Protein AF-0000000075262618 (afdb_homodimer)

Nearest PDB structures (foldseek):
  1zh8-assembly1_B  TM=9.097E-01  e=1.287E-29  Thermotoga maritima MSB8
  6a3g-assembly1_B  TM=8.470E-01  e=3.990E-27  Pseudarthrobacter phenanthrenivorans Sphe3
  5yab-assembly1_A  TM=8.345E-01  e=5.893E-26  Paracoccus laeviglucosivorans
  4gqa-assembly2_D  TM=8.259E-01  e=5.893E-26  Klebsiella pneumoniae 342
  6ktk-assembly1_A  TM=8.303E-01  e=6.888E-25  Paracoccus laeviglucosivorans

Solvent-accessible surface area (backbone atoms only — not comparable to full-atom values): 34041 Å² total; per-residue (Å²): 116,86,83,64,42,47,24,30,25,37,31,33,56,53,79,64,40,57,56,48,50,54,28,46,59,69,71,25,64,65,55,35,39,70,50,31,36,15,16,82,50,53,69,49,24,51,54,48,26,63,74,72,67,29,54,74,91,35,55,30,53,45,59,67,60,53,58,67,33,87,76,40,48,28,37,42,38,54,65,67,39,78,50,39,51,64,53,50,54,53,28,50,75,61,66,23,26,36,35,33,49,62,44,66,34,32,45,68,70,52,22,46,51,45,33,55,48,44,73,67,41,93,40,54,66,40,67,49,53,34,56,35,19,33,32,53,50,45,9,48,14,52,36,40,72,71,44,68,22,43,57,59,52,36,36,44,34,39,37,38,27,39,55,58,91,78,39,74,67,57,71,35,66,61,54,65,55,52,77,36,64,50,32,56,46,34,64,50,45,35,48,53,36,45,53,44,36,67,47,71,44,59,68,39,34,25,26,29,47,67,41,65,87,49,75,81,49,72,35,46,43,31,40,14,22,14,36,36,31,65,87,65,22,36,18,27,41,38,39,34,46,58,27,19,38,35,71,48,38,40,39,39,40,31,9,65,38,6,34,40,38,36,38,47,77,82,42,76,48,35,24,35,50,72,37,42,81,50,83,51,57,82,34,62,69,37,28,77,70,27,51,12,74,88,32,44,32,61,36,3,44,52,45,16,48,50,41,26,70,69,69,64,45,67,63,63,58,52,55,62,55,42,38,45,31,52,27,46,49,52,23,28,54,50,4,42,75,68,41,24,51,24,64,42,67,78,129,118,86,81,62,43,47,24,29,24,36,32,30,57,52,79,64,40,56,56,50,52,54,29,45,59,70,71,23,64,66,54,36,39,71,50,30,37,16,17,81,50,53,69,49,24,50,55,47,25,63,74,72,66,30,53,74,91,37,54,30,52,44,60,66,60,54,59,65,32,87,76,40,50,29,38,41,38,54,65,66,38,78,50,38,52,64,53,49,53,52,29,50,74,62,65,25,27,36,36,32,47,62,45,64,34,33,44,68,69,52,22,46,51,45,34,56,50,44,74,69,41,92,41,54,65,39,68,49,51,36,56,34,19,32,32,54,49,46,9,49,15,52,34,39,73,72,43,68,22,44,58,60,51,36,37,44,34,40,38,38,28,39,55,56,92,79,40,74,67,57,70,35,66,62,56,65,56,51,76,35,64,49,34,55,46,35,63,51,46,34,48,53,35,45,52,44,36,66,46,71,44,58,68,40,32,24,26,31,47,66,42,65,85,50,77,79,48,73,33,46,42,30,42,14,22,13,36,34,30,65,86,66,22,38,18,28,41,37,42,34,47,58,28,18,39,37,70,49,38,40,38,38,40,32,9,65,39,5,34,40,39,35,37,46,79,81,42,75,48,34,24,35,50,73,38,42,81,50,83,50,57,81,36,63,68,39,28,78,70,27,52,13,75,88,33,43,33,62,37,3,43,53,46,15,49,52,40,28,71,69,69,64,44,68,63,65,58,52,55,64,55,40,40,46,31,52,28,47,46,52,22,29,53,48,4,43,73,67,42,26,52,25,64,42,69,76,129

Sequence (694 aa):
MSSQPIRIGIIGTGIFAHRHNRAYQAVGNEKFQLVACANRSKDKAVAFAKEVGIDDSAVYTNPMDLINDPNVDAVDVLLPVQFNREIIEAAVAANKHIMFEKPIAANLKDAREIVLLSQKAKTVVAVNENWSYHPLVCAVAEFVNQGGIGEIINFTYDSARPYSPNSPYHATKWRQNPEHPGGYLSDGCVHDMAHLVPILGKFASVAAFATKRHAIHVCEDTLATTIKLENGGVGVANFTFSTAGVKKMSLVVHGTKGTIELTDDTDVKLFNELGESVDIAPITSLKANAPGNGLADVEGELAAFYDAVRSGKKLGVSSEEAFHHLAFIVAALKSVETEQAVKLEQVMSSQPIRIGIIGTGIFAHRHNRAYQAVGNEKFQLVACANRSKDKAVAFAKEVGIDDSAVYTNPMDLINDPNVDAVDVLLPVQFNREIIEAAVAANKHIMFEKPIAANLKDAREIVLLSQKAKTVVAVNENWSYHPLVCAVAEFVNQGGIGEIINFTYDSARPYSPNSPYHATKWRQNPEHPGGYLSDGCVHDMAHLVPILGKFASVAAFATKRHAIHVCEDTLATTIKLENGGVGVANFTFSTAGVKKMSLVVHGTKGTIELTDDTDVKLFNELGESVDIAPITSLKANAPGNGLADVEGELAAFYDAVRSGKKLGVSSEEAFHHLAFIVAALKSVETEQAVKLEQV

Foldseek 3Di:
DPQAAAEEEEEDQPPVVVVLLVLDVVLHNSHHDHAAYEDLDQVSQVVSCVVNVHDPVRYYPDLLVNLLPPRHQEYEYDDPQQCQLVSLVSNLVNLHAYEYEDLNHQDLVSLVVSQVSCVPGPHHHHYQQQLLQLLLLVLLLVCVVVQVQHQWAEKEKEFDAAADLPDPVLPDPCLQVPSHPQRCCRVPQLSVLSSCCSRNNFWWKKAWAFDCDDVSRVGTFKIKMWTAHPSGHIYIYIGGNHDHPDGKMWMWIHHCFWIWIDIDSPDIWIAGNVRDTDDCCSRNVRSCVRLQNPDGGSSRQVSNSSCCRPPVDDGSARSQSSSSSSQVSVQHVVNNVVVDMGTGDHD/DPQAAAEEEEEDQPPVVVVLLVLDVVLHNSHHDHAAYEDLDQVSQVVSCVVNVHDPVRYYPDLLVNLLPPRHQEYEYDDPQQCQLVSLVSNLVSLHAYEYEDLNHQDLVSLVVSQVSCVPGPHHYHYQQQLLQLLLLLLLLVCVVVQVQHAWAEKEKEFDAAADLPDPVLPDPCLQVPSHPQRCCRVPQLSVLSSCCSRNNFWWKKAWAFDCDDVSRVGTFKIKMWTAHPSGHIYIYIGGNHDDVDGKMWMWIHHCFWIWIDIDSPDIWIAGNVRDTDDCCSRNVSSCVRLQNPDGGSSRQSSNSSCCRPPVDDGSARSQSSSSSSQVSVQHVVNNVVVDMGTGDHD

Structure (mmCIF, N/CA/C/O backbone):
data_AF-0000000075262618-model_v1
#
loop_
_entity.id
_entity.type
_entity.pdbx_description
1 polymer 'Gfo/Idh/MocA-like oxidoreductase N-terminal domain-containing protein'
#
loop_
_atom_site.group_PDB
_atom_site.id
_atom_site.type_symbol
_atom_site.label_atom_id
_atom_site.label_alt_id
_atom_site.label_comp_id
_atom_site.label_asym_id
_atom_site.label_entity_id
_atom_site.label_seq_id
_atom_site.pdbx_PDB_ins_code
_atom_site.Cartn_x
_atom_site.Cartn_y
_atom_site.Cartn_z
_atom_site.occupancy
_atom_site.B_iso_or_equiv
_atom_site.auth_seq_id
_atom_site.auth_comp_id
_atom_site.auth_asym_id
_atom_site.auth_atom_id
_atom_site.pdbx_PDB_model_num
ATOM 1 N N . MET A 1 1 ? -11.133 -46.344 -9.43 1 43.5 1 MET A N 1
ATOM 2 C CA . MET A 1 1 ? -10.203 -45.406 -10.047 1 43.5 1 MET A CA 1
ATOM 3 C C . MET A 1 1 ? -8.82 -46.031 -10.188 1 43.5 1 MET A C 1
ATOM 5 O O . MET A 1 1 ? -8.367 -46.781 -9.297 1 43.5 1 MET A O 1
ATOM 9 N N . SER A 1 2 ? -8.258 -46.312 -11.289 1 52.44 2 SER A N 1
ATOM 10 C CA . SER A 1 2 ? -7.121 -47.188 -11.5 1 52.44 2 SER A CA 1
ATOM 11 C C . SER A 1 2 ? -5.961 -46.844 -10.578 1 52.44 2 SER A C 1
ATOM 13 O O . SER A 1 2 ? -5.586 -45.656 -10.477 1 52.44 2 SER A O 1
ATOM 15 N N . SER A 1 3 ? -5.621 -47.656 -9.516 1 68 3 SER A N 1
ATOM 16 C CA . SER A 1 3 ? -4.691 -47.75 -8.391 1 68 3 SER A CA 1
ATOM 17 C C . SER A 1 3 ? -3.246 -47.656 -8.859 1 68 3 SER A C 1
ATOM 19 O O . SER A 1 3 ? -2.32 -47.656 -8.047 1 68 3 SER A O 1
ATOM 21 N N . GLN A 1 4 ? -3.064 -47.438 -10.266 1 88.38 4 GLN A N 1
ATOM 22 C CA . GLN A 1 4 ? -1.671 -47.469 -10.703 1 88.38 4 GLN A CA 1
ATOM 23 C C . GLN A 1 4 ? -1.07 -46.062 -10.672 1 88.38 4 GLN A C 1
ATOM 25 O O . GLN A 1 4 ? -1.76 -45.094 -10.953 1 88.38 4 GLN A O 1
ATOM 30 N N . PRO A 1 5 ? 0.114 -46 -10.352 1 96.31 5 PRO A N 1
ATOM 31 C CA . PRO A 1 5 ? 0.782 -44.688 -10.336 1 96.31 5 PRO A CA 1
ATOM 32 C C . PRO A 1 5 ? 0.811 -44.031 -11.719 1 96.31 5 PRO A C 1
ATOM 34 O O . PRO A 1 5 ? 0.799 -44.719 -12.734 1 96.31 5 PRO A O 1
ATOM 37 N N . ILE A 1 6 ? 0.683 -42.781 -11.789 1 98.19 6 ILE A N 1
ATOM 38 C CA . ILE A 1 6 ? 0.905 -42.031 -13.016 1 98.19 6 ILE A CA 1
ATOM 39 C C . ILE A 1 6 ? 2.387 -42.062 -13.383 1 98.19 6 ILE A C 1
ATOM 41 O O . ILE A 1 6 ? 3.244 -41.688 -12.578 1 98.19 6 ILE A O 1
ATOM 45 N N . ARG A 1 7 ? 2.74 -42.562 -14.508 1 98.38 7 ARG A N 1
ATOM 46 C CA . ARG A 1 7 ? 4.121 -42.625 -14.977 1 98.38 7 ARG A CA 1
ATOM 47 C C . ARG A 1 7 ? 4.551 -41.281 -15.562 1 98.38 7 ARG A C 1
ATOM 49 O O . ARG A 1 7 ? 4.027 -40.844 -16.594 1 98.38 7 ARG A O 1
ATOM 56 N N . ILE A 1 8 ? 5.527 -40.688 -14.914 1 98.62 8 ILE A N 1
ATOM 57 C CA . ILE A 1 8 ? 5.914 -39.312 -15.211 1 98.62 8 ILE A CA 1
ATOM 58 C C . ILE A 1 8 ? 7.199 -39.312 -16.031 1 98.62 8 ILE A C 1
ATOM 60 O O . ILE A 1 8 ? 8.156 -40 -15.711 1 98.62 8 ILE A O 1
ATOM 64 N N . GLY A 1 9 ? 7.238 -38.562 -17.094 1 98.75 9 GLY A N 1
ATOM 65 C CA . GLY A 1 9 ? 8.461 -38.156 -17.766 1 98.75 9 GLY A CA 1
ATOM 66 C C . GLY A 1 9 ? 8.844 -36.719 -17.5 1 98.75 9 GLY A C 1
ATOM 67 O O . GLY A 1 9 ? 8.055 -35.781 -17.734 1 98.75 9 GLY A O 1
ATOM 68 N N . ILE A 1 10 ? 10.039 -36.438 -17.047 1 98.56 10 ILE A N 1
ATOM 69 C CA . ILE A 1 10 ? 10.5 -35.094 -16.719 1 98.56 10 ILE A CA 1
ATOM 70 C C . ILE A 1 10 ? 11.289 -34.531 -17.891 1 98.56 10 ILE A C 1
ATOM 72 O O . ILE A 1 10 ? 12.203 -35.188 -18.422 1 98.56 10 ILE A O 1
ATOM 76 N N . ILE A 1 11 ? 10.867 -33.344 -18.344 1 98.31 11 ILE A N 1
ATOM 77 C CA . ILE A 1 11 ? 11.609 -32.625 -19.359 1 98.31 11 ILE A CA 1
ATOM 78 C C . ILE A 1 11 ? 12.328 -31.422 -18.719 1 98.31 11 ILE A C 1
ATOM 80 O O . ILE A 1 11 ? 11.695 -30.484 -18.266 1 98.31 11 ILE A O 1
ATOM 84 N N . GLY A 1 12 ? 13.68 -31.375 -18.781 1 96.88 12 GLY A N 1
ATOM 85 C CA . GLY A 1 12 ? 14.508 -30.438 -18.031 1 96.88 12 GLY A CA 1
ATOM 86 C C . GLY A 1 12 ? 14.961 -30.969 -16.688 1 96.88 12 GLY A C 1
ATOM 87 O O . GLY A 1 12 ? 14.164 -31.094 -15.758 1 96.88 12 GLY A O 1
ATOM 88 N N . THR A 1 13 ? 16.281 -31.266 -16.562 1 95.81 13 THR A N 1
ATOM 89 C CA . THR A 1 13 ? 16.781 -31.891 -15.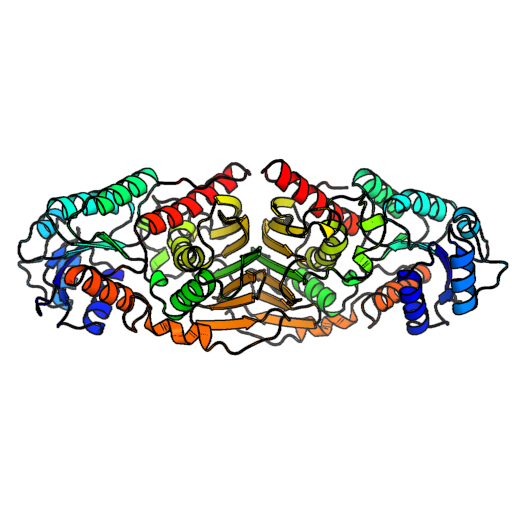336 1 95.81 13 THR A CA 1
ATOM 90 C C . THR A 1 13 ? 17.719 -30.953 -14.586 1 95.81 13 THR A C 1
ATOM 92 O O . THR A 1 13 ? 18.766 -31.375 -14.094 1 95.81 13 THR A O 1
ATOM 95 N N . GLY A 1 14 ? 17.359 -29.656 -14.641 1 88.06 14 GLY A N 1
ATOM 96 C CA . GLY A 1 14 ? 18.094 -28.672 -13.859 1 88.06 14 GLY A CA 1
ATOM 97 C C . GLY A 1 14 ? 17.734 -28.688 -12.383 1 88.06 14 GLY A C 1
ATOM 98 O O . GLY A 1 14 ? 17.25 -29.703 -11.875 1 88.06 14 GLY A O 1
ATOM 99 N N . ILE A 1 15 ? 18.062 -27.641 -11.656 1 84.44 15 ILE A N 1
ATOM 100 C CA . ILE A 1 15 ? 17.969 -27.531 -10.203 1 84.44 15 ILE A CA 1
ATOM 101 C C . ILE A 1 15 ? 16.531 -27.844 -9.75 1 84.44 15 ILE A C 1
ATOM 103 O O . ILE A 1 15 ? 16.344 -28.531 -8.75 1 84.44 15 ILE A O 1
ATOM 107 N N . PHE A 1 16 ? 15.555 -27.453 -10.5 1 90.5 16 PHE A N 1
ATOM 108 C CA . PHE A 1 16 ? 14.18 -27.594 -10.031 1 90.5 16 PHE A CA 1
ATOM 109 C C . PHE A 1 16 ? 13.672 -29.016 -10.234 1 90.5 16 PHE A C 1
ATOM 111 O O . PHE A 1 16 ? 12.688 -29.438 -9.625 1 90.5 16 PHE A O 1
ATOM 118 N N . ALA A 1 17 ? 14.297 -29.781 -11.117 1 95 17 ALA A N 1
ATOM 119 C CA . ALA A 1 17 ? 13.953 -31.188 -11.289 1 95 17 ALA A CA 1
ATOM 120 C C . ALA A 1 17 ? 14.18 -31.969 -10 1 95 17 ALA A C 1
ATOM 122 O O . ALA A 1 17 ? 13.398 -32.844 -9.656 1 95 17 ALA A O 1
ATOM 123 N N . HIS A 1 18 ? 15.203 -31.578 -9.312 1 94.56 18 HIS A N 1
ATOM 124 C CA . HIS A 1 18 ? 15.508 -32.25 -8.047 1 94.56 18 HIS A CA 1
ATOM 125 C C . HIS A 1 18 ? 14.477 -31.891 -6.984 1 94.56 18 HIS A C 1
ATOM 127 O O . HIS A 1 18 ? 14.109 -32.75 -6.164 1 94.56 18 HIS A O 1
ATOM 133 N N . ARG A 1 19 ? 14.023 -30.656 -6.996 1 94.88 19 ARG A N 1
ATOM 134 C CA . ARG A 1 19 ? 12.953 -30.25 -6.094 1 94.88 19 ARG A CA 1
ATOM 135 C C . ARG A 1 19 ? 11.672 -31.016 -6.375 1 94.88 19 ARG A C 1
ATOM 137 O O . ARG A 1 19 ? 10.984 -31.453 -5.449 1 94.88 19 ARG A O 1
ATOM 144 N N . HIS A 1 20 ? 11.359 -31.25 -7.633 1 97.62 20 HIS A N 1
ATOM 145 C CA . HIS A 1 20 ? 10.164 -32 -8 1 97.62 20 HIS A CA 1
ATOM 146 C C . HIS A 1 20 ? 10.305 -33.469 -7.633 1 97.62 20 HIS A C 1
ATOM 148 O O . HIS A 1 20 ? 9.352 -34.094 -7.164 1 97.62 20 HIS A O 1
ATOM 154 N N . ASN A 1 21 ? 11.523 -34 -7.797 1 96.88 21 ASN A N 1
ATOM 155 C CA . ASN A 1 21 ? 11.75 -35.375 -7.406 1 96.88 21 ASN A CA 1
ATOM 156 C C . ASN A 1 21 ? 11.453 -35.625 -5.926 1 96.88 21 ASN A C 1
ATOM 158 O O . ASN A 1 21 ? 10.789 -36.562 -5.559 1 96.88 21 ASN A O 1
ATOM 162 N N . ARG A 1 22 ? 11.938 -34.688 -5.105 1 96.94 22 ARG A N 1
ATOM 163 C CA . ARG A 1 22 ? 11.664 -34.781 -3.676 1 96.94 22 ARG A CA 1
ATOM 164 C C . ARG A 1 22 ? 10.172 -34.719 -3.395 1 96.94 22 ARG A C 1
ATOM 166 O O . ARG A 1 22 ? 9.664 -35.406 -2.506 1 96.94 22 ARG A O 1
ATOM 173 N N . ALA A 1 23 ? 9.477 -33.906 -4.117 1 97.75 23 ALA A N 1
ATOM 174 C CA . ALA A 1 23 ? 8.031 -33.75 -3.938 1 97.75 23 ALA A CA 1
ATOM 175 C C . ALA A 1 23 ? 7.301 -35.031 -4.355 1 97.75 23 ALA A C 1
ATOM 177 O O . ALA A 1 23 ? 6.355 -35.469 -3.689 1 97.75 23 ALA A O 1
ATOM 178 N N . TYR A 1 24 ? 7.719 -35.688 -5.461 1 97.5 24 TYR A N 1
ATOM 179 C CA . TYR A 1 24 ? 7.129 -36.938 -5.895 1 97.5 24 TYR A CA 1
ATOM 180 C C . TYR A 1 24 ? 7.285 -38.031 -4.82 1 97.5 24 TYR A C 1
ATOM 182 O O . TYR A 1 24 ? 6.344 -38.75 -4.531 1 97.5 24 TYR A O 1
ATOM 190 N N . GLN A 1 25 ? 8.461 -38 -4.227 1 96.25 25 GLN A N 1
ATOM 191 C CA . GLN A 1 25 ? 8.719 -38.969 -3.164 1 96.25 25 GLN A CA 1
ATOM 192 C C . GLN A 1 25 ? 7.824 -38.719 -1.958 1 96.25 25 GLN A C 1
ATOM 194 O O . GLN A 1 25 ? 7.297 -39.656 -1.355 1 96.25 25 GLN A O 1
ATOM 199 N N . ALA A 1 26 ? 7.625 -37.5 -1.656 1 96.38 26 ALA A N 1
ATOM 200 C CA . ALA A 1 26 ? 6.828 -37.094 -0.495 1 96.38 26 ALA A CA 1
ATOM 201 C C . ALA A 1 26 ? 5.355 -37.438 -0.699 1 96.38 26 ALA A C 1
ATOM 203 O O . ALA A 1 26 ? 4.668 -37.844 0.243 1 96.38 26 ALA A O 1
ATOM 204 N N . VAL A 1 27 ? 4.855 -37.219 -1.894 1 96.31 27 VAL A N 1
ATOM 205 C CA . VAL A 1 27 ? 3.451 -37.469 -2.189 1 96.31 27 VAL A CA 1
ATOM 206 C C . VAL A 1 27 ? 3.215 -39 -2.238 1 96.31 27 VAL A C 1
ATOM 208 O O . VAL A 1 27 ? 2.166 -39.469 -1.807 1 96.31 27 VAL A O 1
ATOM 211 N N . GLY A 1 28 ? 4.215 -39.719 -2.84 1 93.88 28 GLY A N 1
ATOM 212 C CA . GLY A 1 28 ? 4.191 -41.156 -2.691 1 93.88 28 GLY A CA 1
ATOM 213 C C . GLY A 1 28 ? 4.32 -41.906 -4.012 1 93.88 28 GLY A C 1
ATOM 214 O O . GLY A 1 28 ? 3.682 -41.531 -5 1 93.88 28 GLY A O 1
ATOM 215 N N . ASN A 1 29 ? 4.957 -43 -3.959 1 91.69 29 ASN A N 1
ATOM 216 C CA . ASN A 1 29 ? 5.234 -43.812 -5.145 1 91.69 29 ASN A CA 1
ATOM 217 C C . ASN A 1 29 ? 3.988 -44.531 -5.625 1 91.69 29 ASN A C 1
ATOM 219 O O . ASN A 1 29 ? 3.953 -45.031 -6.75 1 91.69 29 ASN A O 1
ATOM 223 N N . GLU A 1 30 ? 3.07 -44.625 -4.75 1 94.81 30 GLU A N 1
ATOM 224 C CA . GLU A 1 30 ? 1.809 -45.25 -5.156 1 94.81 30 GLU A CA 1
ATOM 225 C C . GLU A 1 30 ? 1.028 -44.344 -6.098 1 94.81 30 GLU A C 1
ATOM 227 O O . GLU A 1 30 ? 0.147 -44.781 -6.828 1 94.81 30 GLU A O 1
ATOM 232 N N . LYS A 1 31 ? 1.431 -43.062 -6.102 1 96.62 31 LYS A N 1
ATOM 233 C CA . LYS A 1 31 ? 0.701 -42.125 -6.918 1 96.62 31 LYS A CA 1
ATOM 234 C C . LYS A 1 31 ? 1.482 -41.75 -8.18 1 96.62 31 LYS A C 1
ATOM 236 O O . LYS A 1 31 ? 0.894 -41.562 -9.25 1 96.62 31 LYS A O 1
ATOM 241 N N . PHE A 1 32 ? 2.783 -41.688 -7.965 1 97.75 32 PHE A N 1
ATOM 242 C CA . PHE A 1 32 ? 3.605 -41.281 -9.102 1 97.75 32 PHE A CA 1
ATOM 243 C C . PHE A 1 32 ? 4.82 -42.188 -9.242 1 97.75 32 PHE A C 1
ATOM 245 O O . PHE A 1 32 ? 5.359 -42.656 -8.242 1 97.75 32 PHE A O 1
ATOM 252 N N . GLN A 1 33 ? 5.277 -42.375 -10.422 1 97.06 33 GLN A N 1
ATOM 253 C CA . GLN A 1 33 ? 6.535 -43.031 -10.727 1 97.06 33 GLN A CA 1
ATOM 254 C C . GLN A 1 33 ? 7.289 -42.312 -11.836 1 97.06 33 GLN A C 1
ATOM 256 O O . GLN A 1 33 ? 6.75 -42.094 -12.922 1 97.06 33 GLN A O 1
ATOM 261 N N . LEU A 1 34 ? 8.492 -41.875 -11.578 1 97.88 34 LEU A N 1
ATOM 262 C CA . LEU A 1 34 ? 9.344 -41.312 -12.617 1 97.88 34 LEU A CA 1
ATOM 263 C C . LEU A 1 34 ? 9.883 -42.406 -13.531 1 97.88 34 LEU A C 1
ATOM 265 O O . LEU A 1 34 ? 10.547 -43.312 -13.078 1 97.88 34 LEU A O 1
ATOM 269 N N . VAL A 1 35 ? 9.641 -42.25 -14.852 1 98 35 VAL A N 1
ATOM 270 C CA . VAL A 1 35 ? 9.961 -43.375 -15.695 1 98 35 VAL A CA 1
ATOM 271 C C . VAL A 1 35 ? 10.852 -42.938 -16.859 1 98 35 VAL A C 1
ATOM 273 O O . VAL A 1 35 ? 11.438 -43.781 -17.547 1 98 35 VAL A O 1
ATOM 276 N N . ALA A 1 36 ? 10.969 -41.625 -17.047 1 98.62 36 ALA A N 1
ATOM 277 C CA . ALA A 1 36 ? 11.781 -41.094 -18.141 1 98.62 36 ALA A CA 1
ATOM 278 C C . ALA A 1 36 ? 12.242 -39.688 -17.844 1 98.62 36 ALA A C 1
ATOM 280 O O . ALA A 1 36 ? 11.641 -39 -17.016 1 98.62 36 ALA A O 1
ATOM 281 N N . CYS A 1 37 ? 13.336 -39.25 -18.484 1 98.69 37 CYS A N 1
ATOM 282 C CA . CYS A 1 37 ? 13.781 -37.875 -18.391 1 98.69 37 CYS A CA 1
ATOM 283 C C . CYS A 1 37 ? 14.453 -37.406 -19.688 1 98.69 37 CYS A C 1
ATOM 285 O O . CYS A 1 37 ? 14.898 -38.25 -20.484 1 98.69 37 CYS A O 1
ATOM 287 N N . ALA A 1 38 ? 14.391 -36.125 -19.891 1 98.19 38 ALA A N 1
ATOM 288 C CA . ALA A 1 38 ? 15.023 -35.562 -21.078 1 98.19 38 ALA A CA 1
ATOM 289 C C . ALA A 1 38 ? 15.758 -34.281 -20.734 1 98.19 38 ALA A C 1
ATOM 291 O O . ALA A 1 38 ? 15.289 -33.469 -19.906 1 98.19 38 ALA A O 1
ATOM 292 N N . ASN A 1 39 ? 16.859 -34.062 -21.266 1 97.12 39 ASN A N 1
ATOM 293 C CA . ASN A 1 39 ? 17.641 -32.844 -21.25 1 97.12 39 ASN A CA 1
ATOM 294 C C . ASN A 1 39 ? 18.5 -32.688 -22.5 1 97.12 39 ASN A C 1
ATOM 296 O O . ASN A 1 39 ? 19.016 -33.688 -23.016 1 97.12 39 ASN A O 1
ATOM 300 N N . ARG A 1 40 ? 18.609 -31.438 -22.938 1 94.38 40 ARG A N 1
ATOM 301 C CA . ARG A 1 40 ? 19.453 -31.234 -24.109 1 94.38 40 ARG A CA 1
ATOM 302 C C . ARG A 1 40 ? 20.891 -31.688 -23.844 1 94.38 40 ARG A C 1
ATOM 304 O O . ARG A 1 40 ? 21.578 -32.125 -24.75 1 94.38 40 ARG A O 1
ATOM 311 N N . SER A 1 41 ? 21.328 -31.547 -22.594 1 94.75 41 SER A N 1
ATOM 312 C CA . SER A 1 41 ? 22.609 -32.062 -22.156 1 94.75 41 SER A CA 1
ATOM 313 C C . SER A 1 41 ? 22.484 -33.531 -21.703 1 94.75 41 SER A C 1
ATOM 315 O O . SER A 1 41 ? 22.031 -33.781 -20.578 1 94.75 41 SER A O 1
ATOM 317 N N . LYS A 1 42 ? 22.984 -34.406 -22.469 1 94.5 42 LYS A N 1
ATOM 318 C CA . LYS A 1 42 ? 22.844 -35.812 -22.172 1 94.5 42 LYS A CA 1
ATOM 319 C C . LYS A 1 42 ? 23.453 -36.156 -20.797 1 94.5 42 LYS A C 1
ATOM 321 O O . LYS A 1 42 ? 22.859 -36.906 -20.031 1 94.5 42 LYS A O 1
ATOM 326 N N . ASP A 1 43 ? 24.562 -35.531 -20.562 1 95.25 43 ASP A N 1
ATOM 327 C CA . ASP A 1 43 ? 25.25 -35.781 -19.297 1 95.25 43 ASP A CA 1
ATOM 328 C C . ASP A 1 43 ? 24.375 -35.406 -18.109 1 95.25 43 ASP A C 1
ATOM 330 O O . ASP A 1 43 ? 24.328 -36.125 -17.109 1 95.25 43 ASP A O 1
ATOM 334 N N . LYS A 1 44 ? 23.656 -34.312 -18.203 1 94.69 44 LYS A N 1
ATOM 335 C CA . LYS A 1 44 ? 22.766 -33.875 -17.125 1 94.69 44 LYS A CA 1
ATOM 336 C C . LYS A 1 44 ? 21.578 -34.812 -16.969 1 94.69 44 LYS A C 1
ATOM 338 O O . LYS A 1 44 ? 21.172 -35.125 -15.852 1 94.69 44 LYS A O 1
ATOM 343 N N . ALA A 1 45 ? 21.078 -35.281 -18.094 1 96.69 45 ALA A N 1
ATOM 344 C CA . ALA A 1 45 ? 19.953 -36.188 -18.062 1 96.69 45 ALA A CA 1
ATOM 345 C C . ALA A 1 45 ? 20.344 -37.531 -17.422 1 96.69 45 ALA A C 1
ATOM 347 O O . ALA A 1 45 ? 19.609 -38.062 -16.594 1 96.69 45 ALA A O 1
ATOM 348 N N . VAL A 1 46 ? 21.516 -38 -17.797 1 97.12 46 VAL A N 1
ATOM 349 C CA . VAL A 1 46 ? 22 -39.281 -17.281 1 97.12 46 VAL A CA 1
ATOM 350 C C . VAL A 1 46 ? 22.266 -39.188 -15.789 1 97.12 46 VAL A C 1
ATOM 352 O O . VAL A 1 46 ? 21.922 -40.094 -15.031 1 97.12 46 VAL A O 1
ATOM 355 N N . ALA A 1 47 ? 22.875 -38.125 -15.375 1 96.69 47 ALA A N 1
ATOM 356 C CA . ALA A 1 47 ? 23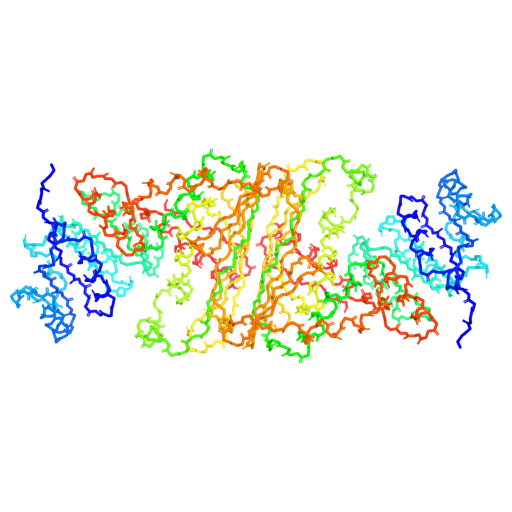.156 -37.938 -13.961 1 96.69 47 ALA A CA 1
ATOM 357 C C . ALA A 1 47 ? 21.875 -37.906 -13.141 1 96.69 47 ALA A C 1
ATOM 359 O O . ALA A 1 47 ? 21.797 -38.531 -12.078 1 96.69 47 ALA A O 1
ATOM 360 N N . PHE A 1 48 ? 20.891 -37.219 -13.625 1 97.06 48 PHE A N 1
ATOM 361 C CA . PHE A 1 48 ? 19.609 -37.156 -12.945 1 97.06 48 PHE A CA 1
ATOM 362 C C . PHE A 1 48 ? 18.938 -38.531 -12.922 1 97.06 48 PHE A C 1
ATOM 364 O O . PHE A 1 48 ? 18.406 -38.938 -11.898 1 97.06 48 PHE A O 1
ATOM 371 N N . ALA A 1 49 ? 18.953 -39.219 -14.016 1 97.62 49 ALA A N 1
ATOM 372 C CA . ALA A 1 49 ? 18.344 -40.531 -14.133 1 97.62 49 ALA A CA 1
ATOM 373 C C . ALA A 1 49 ? 18.922 -41.5 -13.109 1 97.62 49 ALA A C 1
ATOM 375 O O . ALA A 1 49 ? 18.188 -42.281 -12.477 1 97.62 49 ALA A O 1
ATOM 376 N N . LYS A 1 50 ? 20.203 -41.438 -12.992 1 96.56 50 LYS A N 1
ATOM 377 C CA . LYS A 1 50 ? 20.891 -42.281 -12.031 1 96.56 50 LYS A CA 1
ATOM 378 C C . LYS A 1 50 ? 20.438 -42 -10.602 1 96.56 50 LYS A C 1
ATOM 380 O O . LYS A 1 50 ? 20.234 -42.906 -9.805 1 96.56 50 LYS A O 1
ATOM 385 N N . GLU A 1 51 ? 20.328 -40.781 -10.367 1 94.94 51 GLU A N 1
ATOM 386 C CA . GLU A 1 51 ? 19.938 -40.344 -9.031 1 94.94 51 GLU A CA 1
ATOM 387 C C . GLU A 1 51 ? 18.531 -40.812 -8.695 1 94.94 51 GLU A C 1
ATOM 389 O O . GLU A 1 51 ? 18.266 -41.219 -7.559 1 94.94 51 GLU A O 1
ATOM 394 N N . VAL A 1 52 ? 17.594 -40.844 -9.703 1 95.88 52 VAL A N 1
ATOM 395 C CA . VAL A 1 52 ? 16.188 -41.031 -9.367 1 95.88 52 VAL A CA 1
ATOM 396 C C . VAL A 1 52 ? 15.758 -42.469 -9.75 1 95.88 52 VAL A C 1
ATOM 398 O O . VAL A 1 52 ? 14.617 -42.844 -9.484 1 95.88 52 VAL A O 1
ATOM 401 N N . GLY A 1 53 ? 16.594 -43.219 -10.391 1 95.5 53 GLY A N 1
ATOM 402 C CA . GLY A 1 53 ? 16.328 -44.625 -10.688 1 95.5 53 GLY A CA 1
ATOM 403 C C . GLY A 1 53 ? 15.609 -44.812 -12.008 1 95.5 53 GLY A C 1
ATOM 404 O O . GLY A 1 53 ? 14.781 -45.719 -12.125 1 95.5 53 GLY A O 1
ATOM 405 N N . ILE A 1 54 ? 15.836 -43.938 -12.969 1 97.12 54 ILE A N 1
ATOM 406 C CA . ILE A 1 54 ? 15.297 -44.094 -14.312 1 97.12 54 ILE A CA 1
ATOM 407 C C . ILE A 1 54 ? 16.25 -44.906 -15.172 1 97.12 54 ILE A C 1
ATOM 409 O O . ILE A 1 54 ? 17.469 -44.688 -15.141 1 97.12 54 ILE A O 1
ATOM 413 N N . ASP A 1 55 ? 15.742 -45.812 -15.891 1 95.81 55 ASP A N 1
ATOM 414 C CA . ASP A 1 55 ? 16.562 -46.656 -16.75 1 95.81 55 ASP A CA 1
ATOM 415 C C . ASP A 1 55 ? 17.219 -45.844 -17.859 1 95.81 55 ASP A C 1
ATOM 417 O O . ASP A 1 55 ? 16.609 -44.938 -18.438 1 95.81 55 ASP A O 1
ATOM 421 N N . ASP A 1 56 ? 18.391 -46.219 -18.234 1 94.69 56 ASP A N 1
ATOM 422 C CA . ASP A 1 56 ? 19.156 -45.5 -19.25 1 94.69 56 ASP A CA 1
ATOM 423 C C . ASP A 1 56 ? 18.406 -45.469 -20.578 1 94.69 56 ASP A C 1
ATOM 425 O O . ASP A 1 56 ? 18.547 -44.5 -21.344 1 94.69 56 ASP A O 1
ATOM 429 N N . SER A 1 57 ? 17.672 -46.469 -20.828 1 95.56 57 SER A N 1
ATOM 430 C CA . SER A 1 57 ? 16.953 -46.594 -22.078 1 95.56 57 SER A CA 1
ATOM 431 C C . SER A 1 57 ? 15.828 -45.562 -22.156 1 95.56 57 SER A C 1
ATOM 433 O O . SER A 1 57 ? 15.281 -45.312 -23.234 1 95.56 57 SER A O 1
ATOM 435 N N . ALA A 1 58 ? 15.539 -44.938 -21.016 1 97.88 58 ALA A N 1
ATOM 436 C CA . ALA A 1 58 ? 14.453 -43.969 -20.969 1 97.88 58 ALA A CA 1
ATOM 437 C C . ALA A 1 58 ? 14.984 -42.562 -20.734 1 97.88 58 ALA A C 1
ATOM 439 O O . ALA A 1 58 ? 14.297 -41.719 -20.172 1 97.88 58 ALA A O 1
ATOM 440 N N . VAL A 1 59 ? 16.266 -42.406 -21.062 1 98.25 59 VAL A N 1
ATOM 441 C CA . VAL A 1 59 ? 16.922 -41.094 -21.031 1 98.25 59 VAL A CA 1
ATOM 442 C C . VAL A 1 59 ? 16.984 -40.5 -22.438 1 98.25 59 VAL A C 1
ATOM 444 O O . VAL A 1 59 ? 17.531 -41.125 -23.344 1 98.25 59 VAL A O 1
ATOM 447 N N . TYR A 1 60 ? 16.391 -39.344 -22.625 1 98.31 60 TYR A N 1
ATOM 448 C CA . TYR A 1 60 ? 16.281 -38.719 -23.953 1 98.31 60 TYR A CA 1
ATOM 449 C C . TYR A 1 60 ? 17.031 -37.406 -24.016 1 98.31 60 TYR A C 1
ATOM 451 O O . TYR A 1 60 ? 17.266 -36.781 -22.969 1 98.31 60 TYR A O 1
ATOM 459 N N . THR A 1 61 ? 17.422 -37 -25.203 1 97.5 61 THR A N 1
ATOM 460 C CA . THR A 1 61 ? 17.984 -35.688 -25.406 1 97.5 61 THR A CA 1
ATOM 461 C C . THR A 1 61 ? 16.984 -34.781 -26.125 1 97.5 61 THR A C 1
ATOM 463 O O . THR A 1 61 ? 17.125 -33.562 -26.125 1 97.5 61 THR A O 1
ATOM 466 N N . ASN A 1 62 ? 16.031 -35.406 -26.719 1 97.25 62 ASN A N 1
ATOM 467 C CA . ASN A 1 62 ? 14.945 -34.719 -27.391 1 97.25 62 ASN A CA 1
ATOM 468 C C . ASN A 1 62 ? 13.633 -34.875 -26.625 1 97.25 62 ASN A C 1
ATOM 470 O O . ASN A 1 62 ? 13.117 -35.969 -26.484 1 97.25 62 ASN A O 1
ATOM 474 N N . PRO A 1 63 ? 13.047 -33.719 -26.25 1 97.88 63 PRO A N 1
ATOM 475 C CA . PRO A 1 63 ? 11.797 -33.781 -25.5 1 97.88 63 PRO A CA 1
ATOM 476 C C . PRO A 1 63 ? 10.68 -34.5 -26.266 1 97.88 63 PRO A C 1
ATOM 478 O O . PRO A 1 63 ? 9.82 -35.156 -25.672 1 97.88 63 PRO A O 1
ATOM 481 N N . MET A 1 64 ? 10.664 -34.406 -27.594 1 97.94 64 MET A N 1
ATOM 482 C CA . MET A 1 64 ? 9.617 -35.031 -28.406 1 97.94 64 MET A CA 1
ATOM 483 C C . MET A 1 64 ? 9.664 -36.562 -28.281 1 97.94 64 MET A C 1
ATOM 485 O O . MET A 1 64 ? 8.617 -37.219 -28.297 1 97.94 64 MET A O 1
ATOM 489 N N . ASP A 1 65 ? 10.883 -37.062 -28.172 1 98.25 65 ASP A N 1
ATOM 490 C CA . ASP A 1 65 ? 11.016 -38.531 -28.016 1 98.25 65 ASP A CA 1
ATOM 491 C C . ASP A 1 65 ? 10.414 -38.969 -26.688 1 98.25 65 ASP A C 1
ATOM 493 O O . ASP A 1 65 ? 9.773 -40.031 -26.625 1 98.25 65 ASP A O 1
ATOM 497 N N . LEU A 1 66 ? 10.641 -38.219 -25.672 1 98.56 66 LEU A N 1
ATOM 498 C CA . LEU A 1 66 ? 10.062 -38.531 -24.375 1 98.56 66 LEU A CA 1
ATOM 499 C C . LEU A 1 66 ? 8.539 -38.438 -24.422 1 98.56 66 LEU A C 1
ATOM 501 O O . LEU A 1 66 ? 7.84 -39.312 -23.906 1 98.56 66 LEU A O 1
ATOM 505 N N . ILE A 1 67 ? 7.973 -37.406 -25.062 1 98.62 67 ILE A N 1
ATOM 506 C CA . ILE A 1 67 ? 6.535 -37.188 -25.156 1 98.62 67 ILE A CA 1
ATOM 507 C C . ILE A 1 67 ? 5.875 -38.344 -25.891 1 98.62 67 ILE A C 1
ATOM 509 O O . ILE A 1 67 ? 4.762 -38.75 -25.547 1 98.62 67 ILE A O 1
ATOM 513 N N . ASN A 1 68 ? 6.6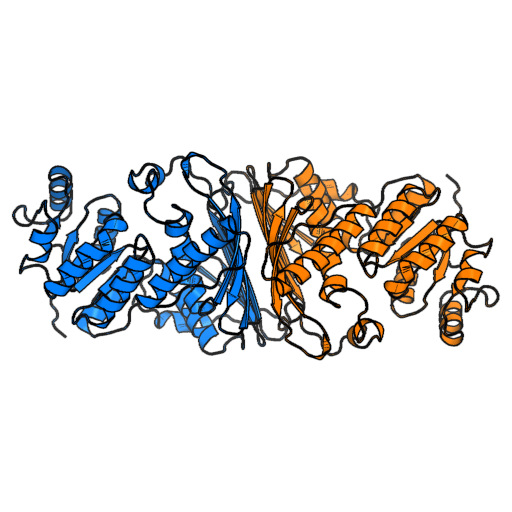21 -38.969 -26.797 1 97.88 68 ASN A N 1
ATOM 514 C CA . ASN A 1 68 ? 6.062 -40.062 -27.594 1 97.88 68 ASN A CA 1
ATOM 515 C C . ASN A 1 68 ? 6.309 -41.406 -26.953 1 97.88 68 ASN A C 1
ATOM 517 O O . ASN A 1 68 ? 5.898 -42.438 -27.5 1 97.88 68 ASN A O 1
ATOM 521 N N . ASP A 1 69 ? 7.031 -41.469 -25.875 1 98.12 69 ASP A N 1
ATOM 522 C CA . ASP A 1 69 ? 7.262 -42.719 -25.156 1 98.12 69 ASP A CA 1
ATOM 523 C C . ASP A 1 69 ? 5.953 -43.312 -24.625 1 98.12 69 ASP A C 1
ATOM 525 O O . ASP A 1 69 ? 5.281 -42.688 -23.797 1 98.12 69 ASP A O 1
ATOM 529 N N . PRO A 1 70 ? 5.586 -44.531 -24.984 1 97.38 70 PRO A N 1
ATOM 530 C CA . PRO A 1 70 ? 4.312 -45.125 -24.562 1 97.38 70 PRO A CA 1
ATOM 531 C C . PRO A 1 70 ? 4.285 -45.438 -23.062 1 97.38 70 PRO A C 1
ATOM 533 O O . PRO A 1 70 ? 3.215 -45.656 -22.5 1 97.38 70 PRO A O 1
ATOM 536 N N . ASN A 1 71 ? 5.449 -45.406 -22.438 1 97.5 71 ASN A N 1
ATOM 537 C CA . ASN A 1 71 ? 5.516 -45.719 -21.016 1 97.5 71 ASN A CA 1
ATOM 538 C C . ASN A 1 71 ? 5.305 -44.438 -20.172 1 97.5 71 ASN A C 1
ATOM 540 O O . ASN A 1 71 ? 5.328 -44.5 -18.938 1 97.5 71 ASN A O 1
ATOM 544 N N . VAL A 1 72 ? 5.074 -43.344 -20.797 1 98.44 72 VAL A N 1
ATOM 545 C CA . VAL A 1 72 ? 4.852 -42.062 -20.109 1 98.44 72 VAL A CA 1
ATOM 546 C C . VAL A 1 72 ? 3.373 -41.688 -20.172 1 98.44 72 VAL A C 1
ATOM 548 O O . VAL A 1 72 ? 2.795 -41.625 -21.266 1 98.44 72 VAL A O 1
ATOM 551 N N . ASP A 1 73 ? 2.754 -41.469 -19.016 1 98.19 73 ASP A N 1
ATOM 552 C CA . ASP A 1 73 ? 1.362 -41.031 -18.938 1 98.19 73 ASP A CA 1
ATOM 553 C C . ASP A 1 73 ? 1.259 -39.5 -18.922 1 98.19 73 ASP A C 1
ATOM 555 O O . ASP A 1 73 ? 0.306 -38.938 -19.453 1 98.19 73 ASP A O 1
ATOM 559 N N . ALA A 1 74 ? 2.221 -38.844 -18.234 1 98.75 74 ALA A N 1
ATOM 560 C CA . ALA A 1 74 ? 2.225 -37.406 -18.031 1 98.75 74 ALA A CA 1
ATOM 561 C C . ALA A 1 74 ? 3.639 -36.844 -18.125 1 98.75 74 ALA A C 1
ATOM 563 O O . ALA A 1 74 ? 4.602 -37.5 -17.719 1 98.75 74 ALA A O 1
ATOM 564 N N . VAL A 1 75 ? 3.732 -35.625 -18.609 1 98.75 75 VAL A N 1
ATOM 565 C CA . VAL A 1 75 ? 5.035 -35 -18.719 1 98.75 75 VAL A CA 1
ATOM 566 C C . VAL A 1 75 ? 5.125 -33.812 -17.75 1 98.75 75 VAL A C 1
ATOM 568 O O . VAL A 1 75 ? 4.168 -33.062 -17.578 1 98.75 75 VAL A O 1
ATOM 571 N N . ASP A 1 76 ? 6.188 -33.719 -17.016 1 98.69 76 ASP A N 1
ATOM 572 C CA . ASP A 1 76 ? 6.559 -32.625 -16.125 1 98.69 76 ASP A CA 1
ATOM 573 C C . ASP A 1 76 ? 7.633 -31.734 -16.766 1 98.69 76 ASP A C 1
ATOM 575 O O . ASP A 1 76 ? 8.797 -32.125 -16.844 1 98.69 76 ASP A O 1
ATOM 579 N N . VAL A 1 77 ? 7.238 -30.531 -17.141 1 98.25 77 VAL A N 1
ATOM 580 C CA . VAL A 1 77 ? 8.086 -29.688 -17.984 1 98.25 77 VAL A CA 1
ATOM 581 C C . VAL A 1 77 ? 8.75 -28.625 -17.109 1 98.25 77 VAL A C 1
ATOM 583 O O . VAL A 1 77 ? 8.086 -27.703 -16.625 1 98.25 77 VAL A O 1
ATOM 586 N N . LEU A 1 78 ? 10.039 -28.688 -16.969 1 96.12 78 LEU A N 1
ATOM 587 C CA . LEU A 1 78 ? 10.859 -27.75 -16.203 1 96.12 78 LEU A CA 1
ATOM 588 C C . LEU A 1 78 ? 11.875 -27.062 -17.109 1 96.12 78 LEU A C 1
ATOM 590 O O . LEU A 1 78 ? 13.086 -27.234 -16.938 1 96.12 78 LEU A O 1
ATOM 594 N N . LEU A 1 79 ? 11.391 -26.266 -18.062 1 93.12 79 LEU A N 1
ATOM 595 C CA . LEU A 1 79 ? 12.164 -25.562 -19.078 1 93.12 79 LEU A CA 1
ATOM 596 C C . LEU A 1 79 ? 11.945 -24.047 -18.969 1 93.12 79 LEU A C 1
ATOM 598 O O . LEU A 1 79 ? 11.016 -23.594 -18.281 1 93.12 79 LEU A O 1
ATOM 602 N N . PRO A 1 80 ? 12.852 -23.297 -19.625 1 90.31 80 PRO A N 1
ATOM 603 C CA . PRO A 1 80 ? 12.555 -21.859 -19.734 1 90.31 80 PRO A CA 1
ATOM 604 C C . PRO A 1 80 ? 11.203 -21.594 -20.406 1 90.31 80 PRO A C 1
ATOM 606 O O . PRO A 1 80 ? 10.812 -22.312 -21.328 1 90.31 80 PRO A O 1
ATOM 609 N N . VAL A 1 81 ? 10.625 -20.531 -20.062 1 91.56 81 VAL A N 1
ATOM 610 C CA . VAL A 1 81 ? 9.211 -20.25 -20.297 1 91.56 81 VAL A CA 1
ATOM 611 C C . VAL A 1 81 ? 8.961 -20.109 -21.797 1 91.56 81 VAL A C 1
ATOM 613 O O . VAL A 1 81 ? 7.852 -20.375 -22.266 1 91.56 81 VAL A O 1
ATOM 616 N N . GLN A 1 82 ? 9.922 -19.719 -22.547 1 92.69 82 GLN A N 1
ATOM 617 C CA . GLN A 1 82 ? 9.727 -19.484 -23.969 1 92.69 82 GLN A CA 1
ATOM 618 C C . GLN A 1 82 ? 9.438 -20.781 -24.719 1 92.69 82 GLN A C 1
ATOM 620 O O . GLN A 1 82 ? 8.961 -20.75 -25.859 1 92.69 82 GLN A O 1
ATOM 625 N N . PHE A 1 83 ? 9.672 -21.938 -24.094 1 94.75 83 PHE A N 1
ATOM 626 C CA . PHE A 1 83 ? 9.492 -23.219 -24.75 1 94.75 83 PHE A CA 1
ATOM 627 C C . PHE A 1 83 ? 8.141 -23.828 -24.391 1 94.75 83 PHE A C 1
ATOM 629 O O . PHE A 1 83 ? 7.738 -24.844 -24.969 1 94.75 83 PHE A O 1
ATOM 636 N N . ASN A 1 84 ? 7.398 -23.234 -23.469 1 96.94 84 ASN A N 1
ATOM 637 C CA . ASN A 1 84 ? 6.184 -23.828 -22.922 1 96.94 84 ASN A CA 1
ATOM 638 C C . ASN A 1 84 ? 5.168 -24.156 -24.016 1 96.94 84 ASN A C 1
ATOM 640 O O . ASN A 1 84 ? 4.68 -25.281 -24.094 1 96.94 84 ASN A O 1
ATOM 644 N N . ARG A 1 85 ? 4.91 -23.203 -24.859 1 97.31 85 ARG A N 1
ATOM 645 C CA . ARG A 1 85 ? 3.834 -23.375 -25.828 1 97.31 85 ARG A CA 1
ATOM 646 C C . ARG A 1 85 ? 4.086 -24.594 -26.703 1 97.31 85 ARG A C 1
ATOM 648 O O . ARG A 1 85 ? 3.217 -25.469 -26.844 1 97.31 85 ARG A O 1
ATOM 655 N N . GLU A 1 86 ? 5.258 -24.672 -27.234 1 97.62 86 GLU A N 1
ATOM 656 C CA . GLU A 1 86 ? 5.613 -25.75 -28.156 1 97.62 86 GLU A CA 1
ATOM 657 C C . GLU A 1 86 ? 5.512 -27.109 -27.469 1 97.62 86 GLU A C 1
ATOM 659 O O . GLU A 1 86 ? 4.961 -28.047 -28.047 1 97.62 86 GLU A O 1
ATOM 664 N N . ILE A 1 87 ? 5.992 -27.219 -26.328 1 98.25 87 ILE A N 1
ATOM 665 C CA . ILE A 1 87 ? 6.02 -28.484 -25.594 1 98.25 87 ILE A CA 1
ATOM 666 C C . ILE A 1 87 ? 4.602 -28.891 -25.219 1 98.25 87 ILE A C 1
ATOM 668 O O . ILE A 1 87 ? 4.242 -30.062 -25.297 1 98.25 87 ILE A O 1
ATOM 672 N N . ILE A 1 88 ? 3.803 -27.953 -24.781 1 98.31 88 ILE A N 1
ATOM 673 C CA . ILE A 1 88 ? 2.422 -28.219 -24.406 1 98.31 88 ILE A CA 1
ATOM 674 C C . ILE A 1 88 ? 1.639 -28.719 -25.609 1 98.31 88 ILE A C 1
ATOM 676 O O . ILE A 1 88 ? 0.891 -29.688 -25.516 1 98.31 88 ILE A O 1
ATOM 680 N N . GLU A 1 89 ? 1.835 -28.047 -26.75 1 98.12 89 GLU A N 1
ATOM 681 C CA . GLU A 1 89 ? 1.177 -28.469 -27.984 1 98.12 89 GLU A CA 1
ATOM 682 C C . GLU A 1 89 ? 1.521 -29.922 -28.312 1 98.12 89 GLU A C 1
ATOM 684 O O . GLU A 1 89 ? 0.636 -30.719 -28.656 1 98.12 89 GLU A O 1
ATOM 689 N N . ALA A 1 90 ? 2.775 -30.234 -28.203 1 98.38 90 ALA A N 1
ATOM 690 C CA . ALA A 1 90 ? 3.242 -31.594 -28.516 1 98.38 90 ALA A CA 1
ATOM 691 C C . ALA A 1 90 ? 2.637 -32.625 -27.547 1 98.38 90 ALA A C 1
ATOM 693 O O . ALA A 1 90 ? 2.199 -33.688 -27.969 1 98.38 90 ALA A O 1
ATOM 694 N N . ALA A 1 91 ? 2.617 -32.281 -26.266 1 98.5 91 ALA A N 1
ATOM 695 C CA . ALA A 1 91 ? 2.086 -33.219 -25.266 1 98.5 91 ALA A CA 1
ATOM 696 C C . ALA A 1 91 ? 0.598 -33.469 -25.484 1 98.5 91 ALA A C 1
ATOM 698 O O . ALA A 1 91 ? 0.142 -34.594 -25.422 1 98.5 91 ALA A O 1
ATOM 699 N N . VAL A 1 92 ? -0.157 -32.406 -25.719 1 98 92 VAL A N 1
ATOM 700 C CA . VAL A 1 92 ? -1.597 -32.531 -25.922 1 98 92 VAL A CA 1
ATOM 701 C C . VAL A 1 92 ? -1.869 -33.344 -27.188 1 98 92 VAL A C 1
ATOM 703 O O . VAL A 1 92 ? -2.744 -34.219 -27.172 1 98 92 VAL A O 1
ATOM 706 N N . ALA A 1 93 ? -1.104 -33.094 -28.234 1 97.69 93 ALA A N 1
ATOM 707 C CA . ALA A 1 93 ? -1.255 -33.844 -29.484 1 97.69 93 ALA A CA 1
ATOM 708 C C . ALA A 1 93 ? -0.994 -35.312 -29.266 1 97.69 93 ALA A C 1
ATOM 710 O O . ALA A 1 93 ? -1.604 -36.156 -29.922 1 97.69 93 ALA A O 1
ATOM 711 N N . ALA A 1 94 ? -0.128 -35.656 -28.344 1 98.12 94 ALA A N 1
ATOM 712 C CA . ALA A 1 94 ? 0.247 -37.031 -28.062 1 98.12 94 ALA A CA 1
ATOM 713 C C . ALA A 1 94 ? -0.664 -37.625 -27 1 98.12 94 ALA A C 1
ATOM 715 O O . ALA A 1 94 ? -0.426 -38.75 -26.516 1 98.12 94 ALA A O 1
ATOM 716 N N . ASN A 1 95 ? -1.721 -36.875 -26.578 1 97.88 95 ASN A N 1
ATOM 717 C CA . ASN A 1 95 ? -2.688 -37.281 -25.562 1 97.88 95 ASN A CA 1
ATOM 718 C C . ASN A 1 95 ? -2.01 -37.562 -24.234 1 97.88 95 ASN A C 1
ATOM 720 O O . ASN A 1 95 ? -2.324 -38.531 -23.562 1 97.88 95 ASN A O 1
ATOM 724 N N . LYS A 1 96 ? -0.982 -36.781 -23.891 1 98.56 96 LYS A N 1
ATOM 725 C CA . LYS A 1 96 ? -0.316 -36.844 -22.594 1 98.56 96 LYS A CA 1
ATOM 726 C C . LYS A 1 96 ? -0.85 -35.75 -21.641 1 98.56 96 LYS A C 1
ATOM 728 O O . LYS A 1 96 ? -1.119 -34.625 -22.062 1 98.56 96 LYS A O 1
ATOM 733 N N . HIS A 1 97 ? -1.092 -36.125 -20.328 1 98.69 97 HIS A N 1
ATOM 734 C CA . HIS A 1 97 ? -1.218 -35.062 -19.328 1 98.69 97 HIS A CA 1
ATOM 735 C C . HIS A 1 97 ? 0.069 -34.25 -19.219 1 98.69 97 HIS A C 1
ATOM 737 O O . HIS A 1 97 ? 1.155 -34.781 -19.5 1 98.69 97 HIS A O 1
ATOM 743 N N . ILE A 1 98 ? -0.067 -33.031 -18.859 1 98.81 98 ILE A N 1
ATOM 744 C CA . ILE A 1 98 ? 1.149 -32.219 -18.812 1 98.81 98 ILE A CA 1
ATOM 745 C C . ILE A 1 98 ? 1.072 -31.234 -17.641 1 98.81 98 ILE A C 1
ATOM 747 O O . ILE A 1 98 ? 0.018 -30.641 -17.375 1 98.81 98 ILE A O 1
ATOM 751 N N . MET A 1 99 ? 2.195 -31.047 -16.891 1 98.38 99 MET A N 1
ATOM 752 C CA . MET A 1 99 ? 2.484 -29.984 -15.953 1 98.38 99 MET A CA 1
ATOM 753 C C . MET A 1 99 ? 3.65 -29.125 -16.438 1 98.38 99 MET A C 1
ATOM 755 O O . MET A 1 99 ? 4.668 -29.656 -16.891 1 98.38 99 MET A O 1
ATOM 759 N N . PHE A 1 100 ? 3.484 -27.844 -16.375 1 98.06 100 PHE A N 1
ATOM 760 C CA . PHE A 1 100 ? 4.57 -26.969 -16.812 1 98.06 100 PHE A CA 1
ATOM 761 C C . PHE A 1 100 ? 4.699 -25.766 -15.875 1 98.06 100 PHE A C 1
ATOM 763 O O . PHE A 1 100 ? 3.707 -25.297 -15.312 1 98.06 100 PHE A O 1
ATOM 770 N N . GLU A 1 101 ? 5.848 -25.25 -15.742 1 95.62 101 GLU A N 1
ATOM 771 C CA . GLU A 1 101 ? 6.164 -24.234 -14.742 1 95.62 101 GLU A CA 1
ATOM 772 C C . GLU A 1 101 ? 5.625 -22.859 -15.148 1 95.62 101 GLU A C 1
ATOM 774 O O . GLU A 1 101 ? 5.547 -22.562 -16.344 1 95.62 101 GLU A O 1
ATOM 779 N N . LYS A 1 102 ? 5.328 -22.109 -14.141 1 95.75 102 LYS A N 1
ATOM 780 C CA . LYS A 1 102 ? 5.023 -20.688 -14.312 1 95.75 102 LYS A CA 1
ATOM 781 C C . LYS A 1 102 ? 6.27 -19.891 -14.703 1 95.75 102 LYS A C 1
ATOM 783 O O . LYS A 1 102 ? 7.395 -20.328 -14.422 1 95.75 102 LYS A O 1
ATOM 788 N N . PRO A 1 103 ? 6.152 -18.75 -15.328 1 96.31 103 PRO A N 1
ATOM 789 C CA . PRO A 1 103 ? 4.91 -18.188 -15.852 1 96.31 103 PRO A CA 1
ATOM 790 C C . PRO A 1 103 ? 4.336 -18.984 -17.016 1 96.31 103 PRO A C 1
ATOM 792 O O . PRO A 1 103 ? 5.047 -19.781 -17.625 1 96.31 103 PRO A O 1
ATOM 795 N N . ILE A 1 104 ? 3.105 -18.766 -17.375 1 97.69 104 ILE A N 1
ATOM 796 C CA . ILE A 1 104 ? 2.389 -19.594 -18.328 1 97.69 104 ILE A CA 1
ATOM 797 C C . ILE A 1 104 ? 3.078 -19.547 -19.688 1 97.69 104 ILE A C 1
ATOM 799 O O . ILE A 1 104 ? 3.088 -20.531 -20.422 1 97.69 104 ILE A O 1
ATOM 803 N N . ALA A 1 105 ? 3.645 -18.375 -20.031 1 96.88 105 ALA A N 1
ATOM 804 C CA . ALA A 1 105 ? 4.328 -18.188 -21.312 1 96.88 105 ALA A CA 1
ATOM 805 C C . ALA A 1 105 ? 5.254 -16.969 -21.266 1 96.88 105 ALA A C 1
ATOM 807 O O . ALA A 1 105 ? 5.301 -16.266 -20.25 1 96.88 105 ALA A O 1
ATOM 808 N N . ALA A 1 106 ? 5.969 -16.781 -22.344 1 95.56 106 ALA A N 1
ATOM 809 C CA . ALA A 1 106 ? 6.918 -15.68 -22.406 1 95.56 106 ALA A CA 1
ATOM 810 C C . ALA A 1 106 ? 6.242 -14.406 -22.922 1 95.56 106 ALA A C 1
ATOM 812 O O . ALA A 1 106 ? 6.82 -13.32 -22.859 1 95.56 106 ALA A O 1
ATOM 813 N N . ASN A 1 107 ? 5.082 -14.523 -23.438 1 96.62 107 ASN A N 1
ATOM 814 C CA . ASN A 1 107 ? 4.281 -13.383 -23.891 1 96.62 107 ASN A CA 1
ATOM 815 C C . ASN A 1 107 ? 2.791 -13.703 -23.859 1 96.62 107 ASN A C 1
ATOM 817 O O . ASN A 1 107 ? 2.402 -14.859 -23.688 1 96.62 107 ASN A O 1
ATOM 821 N N . LEU A 1 108 ? 2.006 -12.688 -24.062 1 97.75 108 LEU A N 1
ATOM 822 C CA . LEU A 1 108 ? 0.566 -12.859 -23.906 1 97.75 108 LEU A CA 1
ATOM 823 C C . LEU A 1 108 ? -0.029 -13.625 -25.078 1 97.75 108 LEU A C 1
ATOM 825 O O . LEU A 1 108 ? -1.014 -14.352 -24.922 1 97.75 108 LEU A O 1
ATOM 829 N N . LYS A 1 109 ? 0.54 -13.469 -26.219 1 97.88 109 LYS A N 1
ATOM 830 C CA . LYS A 1 109 ? 0.06 -14.227 -27.375 1 97.88 109 LYS A CA 1
ATOM 831 C C . LYS A 1 109 ? 0.167 -15.727 -27.125 1 97.88 109 LYS A C 1
ATOM 833 O O . LYS A 1 109 ? -0.815 -16.453 -27.281 1 97.88 109 LYS A O 1
ATOM 838 N N . ASP A 1 110 ? 1.345 -16.172 -26.75 1 98.19 110 ASP A N 1
ATOM 839 C CA . ASP A 1 110 ? 1.555 -17.594 -26.453 1 98.19 110 ASP A CA 1
ATOM 840 C C . ASP A 1 110 ? 0.698 -18.031 -25.281 1 98.19 110 ASP A C 1
ATOM 842 O O . ASP A 1 110 ? 0.165 -19.156 -25.281 1 98.19 110 ASP A O 1
ATOM 846 N N . ALA A 1 111 ? 0.597 -17.172 -24.297 1 98.38 111 ALA A N 1
ATOM 847 C CA . ALA A 1 111 ? -0.237 -17.484 -23.141 1 98.38 111 ALA A CA 1
ATOM 848 C C . ALA A 1 111 ? -1.678 -17.766 -23.562 1 98.38 111 ALA A C 1
ATOM 850 O O . ALA A 1 111 ? -2.293 -18.734 -23.094 1 98.38 111 ALA A O 1
ATOM 851 N N . ARG A 1 112 ? -2.188 -16.922 -24.391 1 98.38 112 ARG A N 1
ATOM 852 C CA . ARG A 1 112 ? -3.555 -17.078 -24.875 1 98.38 112 ARG A CA 1
ATOM 853 C C . ARG A 1 112 ? -3.723 -18.406 -25.609 1 98.38 112 ARG A C 1
ATOM 855 O O . ARG A 1 112 ? -4.715 -19.109 -25.406 1 98.38 112 ARG A O 1
ATOM 862 N N . GLU A 1 113 ? -2.801 -18.734 -26.422 1 98.25 113 GLU A N 1
ATOM 863 C CA . GLU A 1 113 ? -2.848 -19.984 -27.156 1 98.25 113 GLU A CA 1
ATOM 864 C C . GLU A 1 113 ? -2.834 -21.188 -26.203 1 98.25 113 GLU A C 1
ATOM 866 O O . GLU A 1 113 ? -3.531 -22.172 -26.438 1 98.25 113 GLU A O 1
ATOM 871 N N . ILE A 1 114 ? -2.061 -21.109 -25.188 1 98.56 114 ILE A N 1
ATOM 872 C CA . ILE A 1 114 ? -1.98 -22.188 -24.203 1 98.56 114 ILE A CA 1
ATOM 873 C C . ILE A 1 114 ? -3.328 -22.344 -23.5 1 98.56 114 ILE A C 1
ATOM 875 O O . ILE A 1 114 ? -3.789 -23.469 -23.281 1 98.56 114 ILE A O 1
ATOM 879 N N . VAL A 1 115 ? -3.949 -21.219 -23.125 1 98.62 115 VAL A N 1
ATOM 880 C CA . VAL A 1 115 ? -5.262 -21.281 -22.5 1 98.62 115 VAL A CA 1
ATOM 881 C C . VAL A 1 115 ? -6.25 -22 -23.422 1 98.62 115 VAL A C 1
ATOM 883 O O . VAL A 1 115 ? -6.957 -22.906 -22.984 1 98.62 115 VAL A O 1
ATOM 886 N N . LEU A 1 116 ? -6.262 -21.594 -24.672 1 98 116 LEU A N 1
ATOM 887 C CA . LEU A 1 116 ? -7.184 -22.188 -25.641 1 98 116 LEU A CA 1
ATOM 888 C C . LEU A 1 116 ? -6.91 -23.672 -25.828 1 98 116 LEU A C 1
ATOM 890 O O . LEU A 1 116 ? -7.844 -24.484 -25.875 1 98 116 LEU A O 1
ATOM 894 N N . LEU A 1 117 ? -5.684 -24.016 -25.906 1 97.38 117 LEU A N 1
ATOM 895 C CA . LEU A 1 117 ? -5.281 -25.406 -26.031 1 97.38 117 LEU A CA 1
ATOM 896 C C . LEU A 1 117 ? -5.723 -26.219 -24.812 1 97.38 117 LEU A C 1
ATOM 898 O O . LEU A 1 117 ? -6.191 -27.344 -24.953 1 97.38 117 LEU A O 1
ATOM 902 N N . SER A 1 118 ? -5.523 -25.688 -23.672 1 97.69 118 SER A N 1
ATOM 903 C CA . SER A 1 118 ? -5.887 -26.359 -22.438 1 97.69 118 SER A CA 1
ATOM 904 C C . SER A 1 118 ? -7.383 -26.641 -22.375 1 97.69 118 SER A C 1
ATOM 906 O O . SER A 1 118 ? -7.809 -27.672 -21.859 1 97.69 118 SER A O 1
ATOM 908 N N . GLN A 1 119 ? -8.172 -25.734 -22.844 1 96.12 119 GLN A N 1
ATOM 909 C CA . GLN A 1 119 ? -9.625 -25.844 -22.797 1 96.12 119 GLN A CA 1
ATOM 910 C C . GLN A 1 119 ? -10.109 -26.938 -23.75 1 96.12 119 GLN A C 1
ATOM 912 O O . GLN A 1 119 ? -11.133 -27.578 -23.5 1 96.12 119 GLN A O 1
ATOM 917 N N . LYS A 1 120 ? -9.359 -27.219 -24.766 1 95.38 120 LYS A N 1
ATOM 918 C CA . LYS A 1 120 ? -9.773 -28.172 -25.797 1 95.38 120 LYS A CA 1
ATOM 919 C C . LYS A 1 120 ? -9.148 -29.547 -25.562 1 95.38 120 LYS A C 1
ATOM 921 O O . LYS A 1 120 ? -9.586 -30.531 -26.141 1 95.38 120 LYS A O 1
ATOM 926 N N . ALA A 1 121 ? -8.195 -29.547 -24.734 1 97.38 121 ALA A N 1
ATOM 927 C CA . ALA A 1 121 ? -7.438 -30.781 -24.531 1 97.38 121 ALA A CA 1
ATOM 928 C C . ALA A 1 121 ? -8.289 -31.844 -23.844 1 97.38 121 ALA A C 1
ATOM 930 O O . ALA A 1 121 ? -9.109 -31.516 -22.969 1 97.38 121 ALA A O 1
ATOM 931 N N . LYS A 1 122 ? -8.078 -33.094 -24.172 1 96.44 122 LYS A N 1
ATOM 932 C CA . LYS A 1 122 ? -8.719 -34.219 -23.516 1 96.44 122 LYS A CA 1
ATOM 933 C C . LYS A 1 122 ? -7.957 -34.625 -22.25 1 96.44 122 LYS A C 1
ATOM 935 O O . LYS A 1 122 ? -8.492 -35.344 -21.391 1 96.44 122 LYS A O 1
ATOM 940 N N . THR A 1 123 ? -6.742 -34.219 -22.188 1 98 123 THR A N 1
ATOM 941 C CA . THR A 1 123 ? -5.867 -34.531 -21.062 1 98 123 THR A CA 1
ATOM 942 C C . THR A 1 123 ? -5.723 -33.281 -20.156 1 98 123 THR A C 1
ATOM 944 O O . THR A 1 123 ? -6.117 -32.188 -20.531 1 98 123 THR A O 1
ATOM 947 N N . VAL A 1 124 ? -5.18 -33.438 -18.953 1 98.44 124 VAL A N 1
ATOM 948 C CA . VAL A 1 124 ? -5 -32.375 -17.984 1 98.44 124 VAL A CA 1
ATOM 949 C C . VAL A 1 124 ? -3.785 -31.531 -18.375 1 98.44 124 VAL A C 1
ATOM 951 O O . VAL A 1 124 ? -2.709 -32.062 -18.641 1 98.44 124 VAL A O 1
ATOM 954 N N . VAL A 1 125 ? -3.988 -30.219 -18.547 1 98.69 125 VAL A N 1
ATOM 955 C CA . VAL A 1 125 ? -2.928 -29.234 -18.734 1 98.69 125 VAL A CA 1
ATOM 956 C C . VAL A 1 125 ? -2.824 -28.359 -17.484 1 98.69 125 VAL A C 1
ATOM 958 O O . VAL A 1 125 ? -3.688 -27.516 -17.234 1 98.69 125 VAL A O 1
ATOM 961 N N . ALA A 1 126 ? -1.74 -28.562 -16.719 1 98.56 126 ALA A N 1
ATOM 962 C CA . ALA A 1 126 ? -1.649 -27.906 -15.414 1 98.56 126 ALA A CA 1
ATOM 963 C C . ALA A 1 126 ? -0.46 -26.953 -15.367 1 98.56 126 ALA A C 1
ATOM 965 O O . ALA A 1 126 ? 0.664 -27.328 -15.703 1 98.56 126 ALA A O 1
ATOM 966 N N . VAL A 1 127 ? -0.693 -25.719 -14.953 1 98.38 127 VAL A N 1
ATOM 967 C CA . VAL A 1 127 ? 0.381 -24.781 -14.68 1 98.38 127 VAL A CA 1
ATOM 968 C C . VAL A 1 127 ? 0.95 -25.031 -13.289 1 98.38 127 VAL A C 1
ATOM 970 O O . VAL A 1 127 ? 0.209 -25.047 -12.297 1 98.38 127 VAL A O 1
ATOM 973 N N . ASN A 1 128 ? 2.23 -25.234 -13.211 1 97.62 128 ASN A N 1
ATOM 974 C CA . ASN A 1 128 ? 2.9 -25.406 -11.93 1 97.62 128 ASN A CA 1
ATOM 975 C C . ASN A 1 128 ? 3.139 -24.062 -11.234 1 97.62 128 ASN A C 1
ATOM 977 O O . ASN A 1 128 ? 4.215 -23.484 -11.367 1 97.62 128 ASN A O 1
ATOM 981 N N . GLU A 1 129 ? 2.193 -23.594 -10.555 1 97.81 129 GLU A N 1
ATOM 982 C CA . GLU A 1 129 ? 2.217 -22.453 -9.641 1 97.81 129 GLU A CA 1
ATOM 983 C C . GLU A 1 129 ? 2.023 -22.906 -8.195 1 97.81 129 GLU A C 1
ATOM 985 O O . GLU A 1 129 ? 0.902 -22.891 -7.684 1 97.81 129 GLU A O 1
ATOM 990 N N . ASN A 1 130 ? 3.111 -23.172 -7.547 1 97.38 130 ASN A N 1
ATOM 991 C CA . ASN A 1 130 ? 3.045 -23.844 -6.254 1 97.38 130 ASN A CA 1
ATOM 992 C C . ASN A 1 130 ? 2.377 -22.969 -5.203 1 97.38 130 ASN A C 1
ATOM 994 O O . ASN A 1 130 ? 1.801 -23.469 -4.234 1 97.38 130 ASN A O 1
ATOM 998 N N . TRP A 1 131 ? 2.305 -21.609 -5.402 1 97.69 131 TRP A N 1
ATOM 999 C CA . TRP A 1 131 ? 1.703 -20.703 -4.426 1 97.69 131 TRP A CA 1
ATOM 1000 C C . TRP A 1 131 ? 0.183 -20.812 -4.441 1 97.69 131 TRP A C 1
ATOM 1002 O O . TRP A 1 131 ? -0.49 -20.359 -3.512 1 97.69 131 TRP A O 1
ATOM 1012 N N . SER A 1 132 ? -0.35 -21.422 -5.43 1 98.12 132 SER A N 1
ATOM 1013 C CA . SER A 1 132 ? -1.795 -21.609 -5.516 1 98.12 132 SER A CA 1
ATOM 1014 C C . SER A 1 132 ? -2.266 -22.75 -4.613 1 98.12 132 SER A C 1
ATOM 1016 O O . SER A 1 132 ? -3.461 -23.047 -4.551 1 98.12 132 SER A O 1
ATOM 1018 N N . TYR A 1 133 ? -1.356 -23.312 -3.887 1 98.12 133 TYR A N 1
ATOM 1019 C CA . TYR A 1 133 ? -1.715 -24.531 -3.156 1 98.12 133 TYR A CA 1
ATOM 1020 C C . TYR A 1 133 ? -1.409 -24.375 -1.67 1 98.12 133 TYR A C 1
ATOM 1022 O O . TYR A 1 133 ? -1.281 -25.375 -0.953 1 98.12 133 TYR A O 1
ATOM 1030 N N . HIS A 1 134 ? -1.238 -23.203 -1.204 1 98 134 HIS A N 1
ATOM 1031 C CA . HIS A 1 134 ? -1.104 -22.953 0.227 1 98 134 HIS A CA 1
ATOM 1032 C C . HIS A 1 134 ? -2.463 -22.969 0.919 1 98 134 HIS A C 1
ATOM 1034 O O . HIS A 1 134 ? -3.32 -22.125 0.637 1 98 134 HIS A O 1
ATOM 1040 N N . PRO A 1 135 ? -2.641 -23.812 1.841 1 98 135 PRO A N 1
ATOM 1041 C CA . PRO A 1 135 ? -3.977 -24.078 2.383 1 98 135 PRO A CA 1
ATOM 1042 C C . PRO A 1 135 ? -4.609 -22.844 3.021 1 98 135 PRO A C 1
ATOM 1044 O O . PRO A 1 135 ? -5.805 -22.594 2.848 1 98 135 PRO A O 1
ATOM 1047 N N . LEU A 1 136 ? -3.865 -22.078 3.754 1 98.25 136 LEU A N 1
ATOM 1048 C CA . LEU A 1 136 ? -4.441 -20.906 4.418 1 98.25 136 LEU A CA 1
ATOM 1049 C C . LEU A 1 136 ? -4.895 -19.859 3.4 1 98.25 136 LEU A C 1
ATOM 1051 O O . LEU A 1 136 ? -5.965 -19.266 3.549 1 98.25 136 LEU A O 1
ATOM 1055 N N . VAL A 1 137 ? -4.113 -19.656 2.391 1 98.44 137 VAL A N 1
ATOM 1056 C CA . VAL A 1 137 ? -4.469 -18.688 1.36 1 98.44 137 VAL A CA 1
ATOM 1057 C C . VAL A 1 137 ? -5.746 -19.141 0.65 1 98.44 137 VAL A C 1
ATOM 1059 O O . VAL A 1 137 ? -6.648 -18.328 0.416 1 98.44 137 VAL A O 1
ATOM 1062 N N . CYS A 1 138 ? -5.812 -20.422 0.367 1 98.38 138 CYS A N 1
ATOM 1063 C CA . CYS A 1 138 ? -7.02 -20.969 -0.242 1 98.38 138 CYS A CA 1
ATOM 1064 C C . CYS A 1 138 ? -8.227 -20.766 0.665 1 98.38 138 CYS A C 1
ATOM 1066 O O . CYS A 1 138 ? -9.312 -20.422 0.194 1 98.38 138 CYS A O 1
ATOM 1068 N N . ALA A 1 139 ? -8 -20.984 1.934 1 98.62 139 ALA A N 1
ATOM 1069 C CA . ALA A 1 139 ? -9.07 -20.797 2.912 1 98.62 139 ALA A CA 1
ATOM 1070 C C . ALA A 1 139 ? -9.531 -19.344 2.967 1 98.62 139 ALA A C 1
ATOM 1072 O O . ALA A 1 139 ? -10.734 -19.062 3.008 1 98.62 139 ALA A O 1
ATOM 1073 N N . VAL A 1 140 ? -8.625 -18.438 2.977 1 98.81 140 VAL A N 1
ATOM 1074 C CA . VAL A 1 140 ? -8.938 -17.016 2.982 1 98.81 140 VAL A CA 1
ATOM 1075 C C . VAL A 1 140 ? -9.734 -16.656 1.729 1 98.81 140 VAL A C 1
ATOM 1077 O O . VAL A 1 140 ? -10.742 -15.945 1.807 1 98.81 140 VAL A O 1
ATOM 1080 N N . ALA A 1 141 ? -9.289 -17.141 0.599 1 98.75 141 ALA A N 1
ATOM 1081 C CA . ALA A 1 141 ? -9.984 -16.875 -0.66 1 98.75 141 ALA A CA 1
ATOM 1082 C C . ALA A 1 141 ? -11.43 -17.359 -0.595 1 98.75 141 ALA A C 1
ATOM 1084 O O . ALA A 1 141 ? -12.352 -16.625 -0.966 1 98.75 141 ALA A O 1
ATOM 1085 N N . GLU A 1 142 ? -11.578 -18.578 -0.167 1 98.62 142 GLU A N 1
ATOM 1086 C CA . GLU A 1 142 ? -12.922 -19.141 -0.065 1 98.62 142 GLU A CA 1
ATOM 1087 C C . GLU A 1 142 ? -13.789 -18.328 0.882 1 98.62 142 GLU A C 1
ATOM 1089 O O . GLU A 1 142 ? -14.945 -18.031 0.574 1 98.62 142 GLU A O 1
ATOM 1094 N N . PHE A 1 143 ? -13.25 -17.953 2.041 1 98.69 143 PHE A N 1
ATOM 1095 C CA . PHE A 1 143 ? -13.977 -17.156 3.029 1 98.69 143 PHE A CA 1
ATOM 1096 C C . PHE A 1 143 ? -14.43 -15.836 2.432 1 98.69 143 PHE A C 1
ATOM 1098 O O . PHE A 1 143 ? -15.594 -15.445 2.584 1 98.69 143 PHE A O 1
ATOM 1105 N N . VAL A 1 144 ? -13.578 -15.125 1.731 1 98.75 144 VAL A N 1
ATOM 1106 C CA . VAL A 1 144 ? -13.875 -13.836 1.118 1 98.75 144 VAL A CA 1
ATOM 1107 C C . VAL A 1 144 ? -14.914 -14.016 0.018 1 98.75 144 VAL A C 1
ATOM 1109 O O . VAL A 1 144 ? -15.883 -13.25 -0.059 1 98.75 144 VAL A O 1
ATOM 1112 N N . ASN A 1 145 ? -14.758 -15.016 -0.805 1 98 145 ASN A N 1
ATOM 1113 C CA . ASN A 1 145 ? -15.656 -15.258 -1.929 1 98 145 ASN A CA 1
ATOM 1114 C C . ASN A 1 145 ? -17.062 -15.609 -1.455 1 98 145 ASN A C 1
ATOM 1116 O O . ASN A 1 145 ? -18.031 -15.383 -2.174 1 98 145 ASN A O 1
ATOM 1120 N N . GLN A 1 146 ? -17.125 -16.156 -0.314 1 98 146 GLN A N 1
ATOM 1121 C CA . GLN A 1 146 ? -18.422 -16.516 0.259 1 98 146 GLN A CA 1
ATOM 1122 C C . GLN A 1 146 ? -19.062 -15.312 0.963 1 98 146 GLN A C 1
ATOM 1124 O O . GLN A 1 146 ? -20.109 -15.445 1.588 1 98 146 GLN A O 1
ATOM 1129 N N . GLY A 1 147 ? -18.422 -14.211 0.955 1 98.06 147 GLY A N 1
ATOM 1130 C CA . GLY A 1 147 ? -18.984 -12.984 1.5 1 98.06 147 GLY A CA 1
ATOM 1131 C C . GLY A 1 147 ? -18.562 -12.719 2.934 1 98.06 147 GLY A C 1
ATOM 1132 O O . GLY A 1 147 ? -19.203 -11.938 3.643 1 98.06 147 GLY A O 1
ATOM 1133 N N . GLY A 1 148 ? -17.547 -13.375 3.391 1 98.12 148 GLY A N 1
ATOM 1134 C CA . GLY A 1 148 ? -17.156 -13.336 4.789 1 98.12 148 GLY A CA 1
ATOM 1135 C C . GLY A 1 148 ? -16.844 -11.93 5.281 1 98.12 148 GLY A C 1
ATOM 1136 O O . GLY A 1 148 ? -16.969 -11.641 6.469 1 98.12 148 GLY A O 1
ATOM 1137 N N . ILE A 1 149 ? -16.422 -11.023 4.34 1 98.44 149 ILE A N 1
ATOM 1138 C CA . ILE A 1 149 ? -16.141 -9.656 4.746 1 98.44 149 ILE A CA 1
ATOM 1139 C C . ILE A 1 149 ? -16.984 -8.688 3.914 1 98.44 149 ILE A C 1
ATOM 1141 O O . ILE A 1 149 ? -16.672 -7.5 3.822 1 98.44 149 ILE A O 1
ATOM 1145 N N . GLY A 1 150 ? -18 -9.156 3.271 1 98.25 150 GLY A N 1
ATOM 1146 C CA . GLY A 1 150 ? -18.828 -8.328 2.408 1 98.25 150 GLY A CA 1
ATOM 1147 C C . GLY A 1 150 ? -18.156 -7.973 1.097 1 98.25 150 GLY A C 1
ATOM 1148 O O . GLY A 1 150 ? -17.391 -8.773 0.551 1 98.25 150 GLY A O 1
ATOM 1149 N N . GLU A 1 151 ? -18.5 -6.855 0.507 1 98.06 151 GLU A N 1
ATOM 1150 C CA . GLU A 1 151 ? -17.891 -6.387 -0.731 1 98.06 151 GLU A CA 1
ATOM 1151 C C . GLU A 1 151 ? -16.516 -5.793 -0.471 1 98.06 151 GLU A C 1
ATOM 1153 O O . GLU A 1 151 ? -16.312 -5.074 0.512 1 98.06 151 GLU A O 1
ATOM 1158 N N . ILE A 1 152 ? -15.586 -6.07 -1.312 1 98.5 152 ILE A N 1
ATOM 1159 C CA . ILE A 1 152 ? -14.242 -5.527 -1.164 1 98.5 152 ILE A CA 1
ATOM 1160 C C . ILE A 1 152 ? -14.25 -4.031 -1.479 1 98.5 152 ILE A C 1
ATOM 1162 O O . ILE A 1 152 ? -14.688 -3.621 -2.557 1 98.5 152 ILE A O 1
ATOM 1166 N N . ILE A 1 153 ? -13.797 -3.221 -0.558 1 97.62 153 ILE A N 1
ATOM 1167 C CA . ILE A 1 153 ? -13.664 -1.778 -0.731 1 97.62 153 ILE A CA 1
ATOM 1168 C C . ILE A 1 153 ? -12.258 -1.442 -1.227 1 97.62 153 ILE A C 1
ATOM 1170 O O . ILE A 1 153 ? -12.102 -0.753 -2.236 1 97.62 153 ILE A O 1
ATOM 1174 N N . ASN A 1 154 ? -11.344 -1.99 -0.558 1 97.88 154 ASN A N 1
ATOM 1175 C CA . ASN A 1 154 ? -9.945 -1.582 -0.709 1 97.88 154 ASN A CA 1
ATOM 1176 C C . ASN A 1 154 ? -8.992 -2.68 -0.258 1 97.88 154 ASN A C 1
ATOM 1178 O O . ASN A 1 154 ? -9.367 -3.557 0.521 1 97.88 154 ASN A O 1
ATOM 1182 N N . PHE A 1 155 ? -7.738 -2.676 -0.799 1 98.88 155 PHE A N 1
ATOM 1183 C CA . PHE A 1 155 ? -6.727 -3.611 -0.324 1 98.88 155 PHE A CA 1
ATOM 1184 C C . PHE A 1 155 ? -5.336 -2.988 -0.396 1 98.88 155 PHE A C 1
ATOM 1186 O O . PHE A 1 155 ? -5.102 -2.068 -1.184 1 98.88 155 PHE A O 1
ATOM 1193 N N . THR A 1 156 ? -4.434 -3.426 0.441 1 98.88 156 THR A N 1
ATOM 1194 C CA . THR A 1 156 ? -3.016 -3.086 0.452 1 98.88 156 THR A CA 1
ATOM 1195 C C . THR A 1 156 ? -2.156 -4.344 0.492 1 98.88 156 THR A C 1
ATOM 1197 O O . THR A 1 156 ? -2.367 -5.223 1.334 1 98.88 156 THR A O 1
ATOM 1200 N N . TYR A 1 157 ? -1.296 -4.43 -0.452 1 98.81 157 TYR A N 1
ATOM 1201 C CA . TYR A 1 157 ? -0.4 -5.578 -0.491 1 98.81 157 TYR A CA 1
ATOM 1202 C C . TYR A 1 157 ? 1.056 -5.137 -0.56 1 98.81 157 TYR A C 1
ATOM 1204 O O . TYR A 1 157 ? 1.395 -4.211 -1.302 1 98.81 157 TYR A O 1
ATOM 1212 N N . ASP A 1 158 ? 1.945 -5.707 0.242 1 98.56 158 ASP A N 1
ATOM 1213 C CA . ASP A 1 158 ? 3.387 -5.477 0.232 1 98.56 158 ASP A CA 1
ATOM 1214 C C . ASP A 1 158 ? 4.152 -6.793 0.139 1 98.56 158 ASP A C 1
ATOM 1216 O O . ASP A 1 158 ? 4.105 -7.609 1.059 1 98.56 158 ASP A O 1
ATOM 1220 N N . SER A 1 159 ? 4.781 -6.977 -0.953 1 98 159 SER A N 1
ATOM 1221 C CA . SER A 1 159 ? 5.672 -8.117 -1.138 1 98 159 SER A CA 1
ATOM 1222 C C . SER A 1 159 ? 7.133 -7.695 -1.091 1 98 159 SER A C 1
ATOM 1224 O O . SER A 1 159 ? 7.68 -7.219 -2.09 1 98 159 SER A O 1
ATOM 1226 N N . ALA A 1 160 ? 7.773 -7.941 0.014 1 97.31 160 ALA A N 1
ATOM 1227 C CA . ALA A 1 160 ? 9.164 -7.559 0.238 1 97.31 160 ALA A CA 1
ATOM 1228 C C . ALA A 1 160 ? 10.086 -8.773 0.193 1 97.31 160 ALA A C 1
ATOM 1230 O O . ALA A 1 160 ? 9.914 -9.719 0.973 1 97.31 160 ALA A O 1
ATOM 1231 N N . ARG A 1 161 ? 11 -8.766 -0.672 1 95.81 161 ARG A N 1
ATOM 1232 C CA . ARG A 1 161 ? 12.031 -9.797 -0.792 1 95.81 161 ARG A CA 1
ATOM 1233 C C . ARG A 1 161 ? 13.422 -9.188 -0.781 1 95.81 161 ARG A C 1
ATOM 1235 O O . ARG A 1 161 ? 13.656 -8.141 -1.391 1 95.81 161 ARG A O 1
ATOM 1242 N N . PRO A 1 162 ? 14.305 -9.805 -0.136 1 95 162 PRO A N 1
ATOM 1243 C CA . PRO A 1 162 ? 15.633 -9.203 0.019 1 95 162 PRO A CA 1
ATOM 1244 C C . PRO A 1 162 ? 16.484 -9.297 -1.25 1 95 162 PRO A C 1
ATOM 1246 O O . PRO A 1 162 ? 16.359 -10.266 -2.004 1 95 162 PRO A O 1
ATOM 1249 N N . TYR A 1 163 ? 17.297 -8.258 -1.395 1 90.56 163 TYR A N 1
ATOM 1250 C CA . TYR A 1 163 ? 18.344 -8.344 -2.398 1 90.56 163 TYR A CA 1
ATOM 1251 C C . TYR A 1 163 ? 19.297 -9.5 -2.098 1 90.56 163 TYR A C 1
ATOM 1253 O O . TYR A 1 163 ? 19.812 -9.609 -0.983 1 90.56 163 TYR A O 1
ATOM 1261 N N . SER A 1 164 ? 19.453 -10.359 -3.01 1 88.06 164 SER A N 1
ATOM 1262 C CA . SER A 1 164 ? 20.297 -11.547 -2.854 1 88.06 164 SER A CA 1
ATOM 1263 C C . SER A 1 164 ? 21.203 -11.742 -4.062 1 88.06 164 SER A C 1
ATOM 1265 O O . SER A 1 164 ? 20.938 -12.594 -4.914 1 88.06 164 SER A O 1
ATOM 1267 N N . PRO A 1 165 ? 22.281 -11.039 -4.066 1 84.31 165 PRO A N 1
ATOM 1268 C CA . PRO A 1 165 ? 23.141 -11.086 -5.25 1 84.31 165 PRO A CA 1
ATOM 1269 C C . PRO A 1 165 ? 23.781 -12.453 -5.465 1 84.31 165 PRO A C 1
ATOM 1271 O O . PRO A 1 165 ? 24.188 -12.789 -6.582 1 84.31 165 PRO A O 1
ATOM 1274 N N . ASN A 1 166 ? 23.797 -13.25 -4.395 1 84.88 166 ASN A N 1
ATOM 1275 C CA . ASN A 1 166 ? 24.469 -14.547 -4.492 1 84.88 166 ASN A CA 1
ATOM 1276 C C . ASN A 1 166 ? 23.469 -15.68 -4.699 1 84.88 166 ASN A C 1
ATOM 1278 O O . ASN A 1 166 ? 23.828 -16.859 -4.629 1 84.88 166 ASN A O 1
ATOM 1282 N N . SER A 1 167 ? 22.281 -15.312 -4.918 1 82.62 167 SER A N 1
ATOM 1283 C CA . SER A 1 167 ? 21.281 -16.344 -5.184 1 82.62 167 SER A CA 1
ATOM 1284 C C . SER A 1 167 ? 21.656 -17.172 -6.414 1 82.62 167 SER A C 1
ATOM 1286 O O . SER A 1 167 ? 21.984 -16.609 -7.461 1 82.62 167 SER A O 1
ATOM 1288 N N . PRO A 1 168 ? 21.641 -18.5 -6.27 1 77.62 168 PRO A N 1
ATOM 1289 C CA . PRO A 1 168 ? 21.938 -19.344 -7.43 1 77.62 168 PRO A CA 1
ATOM 1290 C C . PRO A 1 168 ? 20.969 -19.109 -8.594 1 77.62 168 PRO A C 1
ATOM 1292 O O . PRO A 1 168 ? 21.312 -19.406 -9.742 1 77.62 168 PRO A O 1
ATOM 1295 N N . TYR A 1 169 ? 19.875 -18.578 -8.32 1 76.94 169 TYR A N 1
ATOM 1296 C CA . TYR A 1 169 ? 18.875 -18.344 -9.352 1 76.94 169 TYR A CA 1
ATOM 1297 C C . TYR A 1 169 ? 19.281 -17.172 -10.242 1 76.94 169 TYR A C 1
ATOM 1299 O O . TYR A 1 169 ? 18.969 -17.156 -11.438 1 76.94 169 TYR A O 1
ATOM 1307 N N . HIS A 1 170 ? 20 -16.25 -9.672 1 78.5 170 HIS A N 1
ATOM 1308 C CA . HIS A 1 170 ? 20.391 -15.062 -10.438 1 78.5 170 HIS A CA 1
ATOM 1309 C C . HIS A 1 170 ? 21.375 -15.43 -11.539 1 78.5 170 HIS A C 1
ATOM 1311 O O . HIS A 1 170 ? 21.438 -14.766 -12.578 1 78.5 170 HIS A O 1
ATOM 1317 N N . ALA A 1 171 ? 22.062 -16.531 -11.297 1 74.62 171 ALA A N 1
ATOM 1318 C CA . ALA A 1 171 ? 23.156 -16.875 -12.188 1 74.62 171 ALA A CA 1
ATOM 1319 C C . ALA A 1 171 ? 22.672 -17.703 -13.375 1 74.62 171 ALA A C 1
ATOM 1321 O O . ALA A 1 171 ? 23.422 -17.969 -14.312 1 74.62 171 ALA A O 1
ATOM 1322 N N . THR A 1 172 ? 21.406 -18.016 -13.367 1 77.19 172 THR A N 1
ATOM 1323 C CA . THR A 1 172 ? 20.922 -18.828 -14.477 1 77.19 172 THR A CA 1
ATOM 1324 C C . THR A 1 172 ? 20.844 -18 -15.758 1 77.19 172 THR A C 1
ATOM 1326 O O . THR A 1 172 ? 20.516 -16.812 -15.727 1 77.19 172 THR A O 1
ATOM 1329 N N . LYS A 1 173 ? 21.094 -18.656 -16.891 1 78.25 173 LYS A N 1
ATOM 1330 C CA . LYS A 1 173 ? 21.188 -17.969 -18.172 1 78.25 173 LYS A CA 1
ATOM 1331 C C . LYS A 1 173 ? 19.859 -17.312 -18.547 1 78.25 173 LYS A C 1
ATOM 1333 O O . LYS A 1 173 ? 19.859 -16.188 -19.062 1 78.25 173 LYS A O 1
ATOM 1338 N N . TRP A 1 174 ? 18.812 -18 -18.312 1 78.12 174 TRP A N 1
ATOM 1339 C CA . TRP A 1 174 ? 17.531 -17.469 -18.75 1 78.12 174 TRP A CA 1
ATOM 1340 C C . TRP A 1 174 ? 17.141 -16.25 -17.938 1 78.12 174 TRP A C 1
ATOM 1342 O O . TRP A 1 174 ? 16.422 -15.375 -18.422 1 78.12 174 TRP A O 1
ATOM 1352 N N . ARG A 1 175 ? 17.594 -16.109 -16.719 1 79.19 175 ARG A N 1
ATOM 1353 C CA . ARG A 1 175 ? 17.297 -14.945 -15.891 1 79.19 175 ARG A CA 1
ATOM 1354 C C . ARG A 1 175 ? 18.25 -13.805 -16.203 1 79.19 175 ARG A C 1
ATOM 1356 O O . ARG A 1 175 ? 17.891 -12.633 -16.078 1 79.19 175 ARG A O 1
ATOM 1363 N N . GLN A 1 176 ? 19.391 -14.148 -16.656 1 83.5 176 GLN A N 1
ATOM 1364 C CA . GLN A 1 176 ? 20.375 -13.141 -17.047 1 83.5 176 GLN A CA 1
ATOM 1365 C C . GLN A 1 176 ? 20.078 -12.602 -18.453 1 83.5 176 GLN A C 1
ATOM 1367 O O . GLN A 1 176 ? 20.578 -11.547 -18.828 1 83.5 176 GLN A O 1
ATOM 1372 N N . ASN A 1 177 ? 19.281 -13.344 -19.219 1 85.44 177 ASN A N 1
ATOM 1373 C CA . ASN A 1 177 ? 18.812 -12.945 -20.531 1 85.44 177 ASN A CA 1
ATOM 1374 C C . ASN A 1 177 ? 17.312 -13.18 -20.688 1 85.44 177 ASN A C 1
ATOM 1376 O O . ASN A 1 177 ? 16.891 -13.969 -21.531 1 85.44 177 ASN A O 1
ATOM 1380 N N . PRO A 1 178 ? 16.562 -12.375 -19.953 1 85.06 178 PRO A N 1
ATOM 1381 C CA . PRO A 1 178 ? 15.141 -12.688 -19.891 1 85.06 178 PRO A CA 1
ATOM 1382 C C . PRO A 1 178 ? 14.422 -12.438 -21.219 1 85.06 178 PRO A C 1
ATOM 1384 O O . PRO A 1 178 ? 14.625 -11.391 -21.844 1 85.06 178 PRO A O 1
ATOM 1387 N N . GLU A 1 179 ? 13.633 -13.484 -21.578 1 85.81 179 GLU A N 1
ATOM 1388 C CA . GLU A 1 179 ? 12.812 -13.367 -22.781 1 85.81 179 GLU A CA 1
ATOM 1389 C C . GLU A 1 179 ? 11.352 -13.133 -22.422 1 85.81 179 GLU A C 1
ATOM 1391 O O . GLU A 1 179 ? 10.508 -12.977 -23.312 1 85.81 179 GLU A O 1
ATOM 1396 N N . HIS A 1 180 ? 11.047 -13.195 -21.188 1 86.56 180 HIS A N 1
ATOM 1397 C CA . HIS A 1 180 ? 9.727 -12.836 -20.672 1 86.56 180 HIS A CA 1
ATOM 1398 C C . HIS A 1 180 ? 9.734 -11.43 -20.078 1 86.56 180 HIS A C 1
ATOM 1400 O O . HIS A 1 180 ? 10.789 -10.891 -19.734 1 86.56 180 HIS A O 1
ATOM 1406 N N . PRO A 1 181 ? 8.57 -10.867 -20.031 1 90.19 181 PRO A N 1
ATOM 1407 C CA . PRO A 1 181 ? 8.516 -9.461 -19.641 1 90.19 181 PRO A CA 1
ATOM 1408 C C . PRO A 1 181 ? 8.93 -9.242 -18.188 1 90.19 181 PRO A C 1
ATOM 1410 O O . PRO A 1 181 ? 8.477 -9.969 -17.297 1 90.19 181 PRO A O 1
ATOM 1413 N N . GLY A 1 182 ? 9.805 -8.305 -17.969 1 91.25 182 GLY A N 1
ATOM 1414 C CA . GLY A 1 182 ? 10.094 -7.781 -16.641 1 91.25 182 GLY A CA 1
ATOM 1415 C C . GLY A 1 182 ? 11.055 -8.648 -15.852 1 91.25 182 GLY A C 1
ATOM 1416 O O . GLY A 1 182 ? 11.43 -8.312 -14.719 1 91.25 182 GLY A O 1
ATOM 1417 N N . GLY A 1 183 ? 11.43 -9.805 -16.438 1 88.44 183 GLY A N 1
ATOM 1418 C CA . GLY A 1 183 ? 12.391 -10.633 -15.727 1 88.44 183 GLY A CA 1
ATOM 1419 C C . GLY A 1 183 ? 11.875 -11.133 -14.383 1 88.44 183 GLY A C 1
ATOM 1420 O O . GLY A 1 183 ? 10.828 -11.781 -14.312 1 88.44 183 GLY A O 1
ATOM 1421 N N . TYR A 1 184 ? 12.492 -10.695 -13.289 1 82.94 184 TYR A N 1
ATOM 1422 C CA . TYR A 1 184 ? 12.133 -11.125 -11.945 1 82.94 184 TYR A CA 1
ATOM 1423 C C . TYR A 1 184 ? 10.711 -10.695 -11.594 1 82.94 184 TYR A C 1
ATOM 1425 O O . TYR A 1 184 ? 10.023 -11.383 -10.836 1 82.94 184 TYR A O 1
ATOM 1433 N N . LEU A 1 185 ? 10.305 -9.648 -12.164 1 90.12 185 LEU A N 1
ATOM 1434 C CA . LEU A 1 185 ? 8.961 -9.18 -11.852 1 90.12 185 LEU A CA 1
ATOM 1435 C C . LEU A 1 185 ? 7.91 -10.156 -12.352 1 90.12 185 LEU A C 1
ATOM 1437 O O . LEU A 1 185 ? 6.965 -10.484 -11.633 1 90.12 185 LEU A O 1
ATOM 1441 N N . SER A 1 186 ? 8.117 -10.664 -13.516 1 90.44 186 SER A N 1
ATOM 1442 C CA . SER A 1 186 ? 7.137 -11.641 -13.984 1 90.44 186 SER A CA 1
ATOM 1443 C C . SER A 1 186 ? 7.375 -13.008 -13.359 1 90.44 186 SER A C 1
ATOM 1445 O O . SER A 1 186 ? 6.426 -13.711 -13.016 1 90.44 186 SER A O 1
ATOM 1447 N N . ASP A 1 187 ? 8.609 -13.367 -13.18 1 88.31 187 ASP A N 1
ATOM 1448 C CA . ASP A 1 187 ? 8.953 -14.664 -12.594 1 88.31 187 ASP A CA 1
ATOM 1449 C C . ASP A 1 187 ? 8.492 -14.75 -11.141 1 88.31 187 ASP A C 1
ATOM 1451 O O . ASP A 1 187 ? 7.973 -15.781 -10.711 1 88.31 187 ASP A O 1
ATOM 1455 N N . GLY A 1 188 ? 8.688 -13.664 -10.438 1 90.44 188 GLY A N 1
ATOM 1456 C CA . GLY A 1 188 ? 8.375 -13.648 -9.016 1 90.44 188 GLY A CA 1
ATOM 1457 C C . GLY A 1 188 ? 6.965 -13.164 -8.727 1 90.44 188 GLY A C 1
ATOM 1458 O O . GLY A 1 188 ? 6.254 -13.766 -7.914 1 90.44 188 GLY A O 1
ATOM 1459 N N . CYS A 1 189 ? 6.52 -12.172 -9.422 1 94.44 189 CYS A N 1
ATOM 1460 C CA . CYS A 1 189 ? 5.273 -11.5 -9.07 1 94.44 189 CYS A CA 1
ATOM 1461 C C . CYS A 1 189 ? 4.07 -12.359 -9.453 1 94.44 189 CYS A C 1
ATOM 1463 O O . CYS A 1 189 ? 2.98 -12.188 -8.906 1 94.44 189 CYS A O 1
ATOM 1465 N N . VAL A 1 190 ? 4.234 -13.242 -10.383 1 96.75 190 VAL A N 1
ATOM 1466 C CA . VAL A 1 190 ? 3.121 -14.125 -10.719 1 96.75 190 VAL A CA 1
ATOM 1467 C C . VAL A 1 190 ? 2.752 -14.977 -9.508 1 96.75 190 VAL A C 1
ATOM 1469 O O . VAL A 1 190 ? 1.583 -15.328 -9.32 1 96.75 190 VAL A O 1
ATOM 1472 N N . HIS A 1 191 ? 3.771 -15.344 -8.664 1 97.5 191 HIS A N 1
ATOM 1473 C CA . HIS A 1 191 ? 3.477 -16.016 -7.402 1 97.5 191 HIS A CA 1
ATOM 1474 C C . HIS A 1 191 ? 2.529 -15.195 -6.543 1 97.5 191 HIS A C 1
ATOM 1476 O O . HIS A 1 191 ? 1.574 -15.727 -5.973 1 97.5 191 HIS A O 1
ATOM 1482 N N . ASP A 1 192 ? 2.83 -13.945 -6.48 1 98.06 192 ASP A N 1
ATOM 1483 C CA . ASP A 1 192 ? 1.982 -13.055 -5.691 1 98.06 192 ASP A CA 1
ATOM 1484 C C . ASP A 1 192 ? 0.558 -13.023 -6.242 1 98.06 192 ASP A C 1
ATOM 1486 O O . ASP A 1 192 ? -0.408 -13.016 -5.477 1 98.06 192 ASP A O 1
ATOM 1490 N N . MET A 1 193 ? 0.477 -13 -7.535 1 98.31 193 MET A N 1
ATOM 1491 C CA . MET A 1 193 ? -0.842 -12.984 -8.164 1 98.31 193 MET A CA 1
ATOM 1492 C C . MET A 1 193 ? -1.622 -14.25 -7.828 1 98.31 193 MET A C 1
ATOM 1494 O O . MET A 1 193 ? -2.848 -14.219 -7.707 1 98.31 193 MET A O 1
ATOM 1498 N N . ALA A 1 194 ? -0.951 -15.359 -7.668 1 98.19 194 ALA A N 1
ATOM 1499 C CA . ALA A 1 194 ? -1.588 -16.625 -7.312 1 98.19 194 ALA A CA 1
ATOM 1500 C C . ALA A 1 194 ? -2.254 -16.531 -5.941 1 98.19 194 ALA A C 1
ATOM 1502 O O . ALA A 1 194 ? -3.199 -17.281 -5.656 1 98.19 194 ALA A O 1
ATOM 1503 N N . HIS A 1 195 ? -1.735 -15.68 -5.098 1 98.19 195 HIS A N 1
ATOM 1504 C CA . HIS A 1 195 ? -2.357 -15.43 -3.801 1 98.19 195 HIS A CA 1
ATOM 1505 C C . HIS A 1 195 ? -3.449 -14.367 -3.914 1 98.19 195 HIS A C 1
ATOM 1507 O O . HIS A 1 195 ? -4.539 -14.531 -3.359 1 98.19 195 HIS A O 1
ATOM 1513 N N . LEU A 1 196 ? -3.25 -13.352 -4.707 1 98.75 196 LEU A N 1
ATOM 1514 C CA . LEU A 1 196 ? -4.09 -12.156 -4.699 1 98.75 196 LEU A CA 1
ATOM 1515 C C . LEU A 1 196 ? -5.359 -12.375 -5.512 1 98.75 196 LEU A C 1
ATOM 1517 O O . LEU A 1 196 ? -6.453 -12 -5.078 1 98.75 196 LEU A O 1
ATOM 1521 N N . VAL A 1 197 ? -5.25 -12.977 -6.672 1 98.75 197 VAL A N 1
ATOM 1522 C CA . VAL A 1 197 ? -6.363 -13.039 -7.617 1 98.75 197 VAL A CA 1
ATOM 1523 C C . VAL A 1 197 ? -7.492 -13.883 -7.027 1 98.75 197 VAL A C 1
ATOM 1525 O O . VAL A 1 197 ? -8.656 -13.484 -7.07 1 98.75 197 VAL A O 1
ATOM 1528 N N . PRO A 1 198 ? -7.184 -15.07 -6.418 1 98.5 198 PRO A N 1
ATOM 1529 C CA . PRO A 1 198 ? -8.289 -15.828 -5.828 1 98.5 198 PRO A CA 1
ATOM 1530 C C . PRO A 1 198 ? -8.992 -15.07 -4.699 1 98.5 198 PRO A C 1
ATOM 1532 O O . PRO A 1 198 ? -10.188 -15.258 -4.477 1 98.5 198 PRO A O 1
ATOM 1535 N N . ILE A 1 199 ? -8.281 -14.234 -3.998 1 98.75 199 ILE A N 1
ATOM 1536 C CA . ILE A 1 199 ? -8.844 -13.523 -2.854 1 98.75 199 ILE A CA 1
ATOM 1537 C C . ILE A 1 199 ? -9.578 -12.273 -3.332 1 98.75 199 ILE A C 1
ATOM 1539 O O . ILE A 1 199 ? -10.711 -12.016 -2.922 1 98.75 199 ILE A O 1
ATOM 1543 N N . LEU A 1 200 ? -9.023 -11.531 -4.25 1 98.81 200 LEU A N 1
ATOM 1544 C CA . LEU A 1 200 ? -9.492 -10.188 -4.586 1 98.81 200 LEU A CA 1
ATOM 1545 C C . LEU A 1 200 ? -10.391 -10.219 -5.82 1 98.81 200 LEU A C 1
ATOM 1547 O O . LEU A 1 200 ? -11.125 -9.266 -6.078 1 98.81 200 LEU A O 1
ATOM 1551 N N . GLY A 1 201 ? -10.297 -11.273 -6.621 1 98.44 201 GLY A N 1
ATOM 1552 C CA . GLY A 1 201 ? -10.938 -11.297 -7.926 1 98.44 201 GLY A CA 1
ATOM 1553 C C . GLY A 1 201 ? -10.055 -10.773 -9.039 1 98.44 201 GLY A C 1
ATOM 1554 O O . GLY A 1 201 ? -8.867 -10.531 -8.828 1 98.44 201 GLY A O 1
ATOM 1555 N N . LYS A 1 202 ? -10.617 -10.633 -10.211 1 98.44 202 LYS A N 1
ATOM 1556 C CA . LYS A 1 202 ? -9.859 -10.211 -11.383 1 98.44 202 LYS A CA 1
ATOM 1557 C C . LYS A 1 202 ? -9.523 -8.727 -11.32 1 98.44 202 LYS A C 1
ATOM 1559 O O . LYS A 1 202 ? -10.305 -7.934 -10.789 1 98.44 202 LYS A O 1
ATOM 1564 N N . PHE A 1 203 ? -8.43 -8.422 -11.836 1 98.75 203 PHE A N 1
ATOM 1565 C CA . PHE A 1 203 ? -7.977 -7.039 -11.961 1 98.75 203 PHE A CA 1
ATOM 1566 C C . PHE A 1 203 ? -8.422 -6.438 -13.289 1 98.75 203 PHE A C 1
ATOM 1568 O O . PHE A 1 203 ? -8.359 -7.098 -14.328 1 98.75 203 PHE A O 1
ATOM 1575 N N . ALA A 1 204 ? -8.898 -5.176 -13.242 1 98.81 204 ALA A N 1
ATOM 1576 C CA . ALA A 1 204 ? -9.398 -4.516 -14.445 1 98.81 204 ALA A CA 1
ATOM 1577 C C . ALA A 1 204 ? -8.32 -3.635 -15.07 1 98.81 204 ALA A C 1
ATOM 1579 O O . ALA A 1 204 ? -8.07 -3.717 -16.281 1 98.81 204 ALA A O 1
ATOM 1580 N N . SER A 1 205 ? -7.668 -2.783 -14.305 1 98.88 205 SER A N 1
ATOM 1581 C CA . SER A 1 205 ? -6.66 -1.838 -14.781 1 98.88 205 SER A CA 1
ATOM 1582 C C . SER A 1 205 ? -5.574 -1.621 -13.734 1 98.88 205 SER A C 1
ATOM 1584 O O . SER A 1 205 ? -5.789 -1.864 -12.547 1 98.88 205 SER A O 1
ATOM 1586 N N . VAL A 1 206 ? -4.434 -1.161 -14.25 1 98.88 206 VAL A N 1
ATOM 1587 C CA . VAL A 1 206 ? -3.301 -0.938 -13.359 1 98.88 206 VAL A CA 1
ATOM 1588 C C . VAL A 1 206 ? -2.504 0.277 -13.828 1 98.88 206 VAL A C 1
ATOM 1590 O O . VAL A 1 206 ? -2.396 0.528 -15.031 1 98.88 206 VAL A O 1
ATOM 1593 N N . ALA A 1 207 ? -2.027 1.083 -12.922 1 98.94 207 ALA A N 1
ATOM 1594 C CA . ALA A 1 207 ? -0.973 2.07 -13.133 1 98.94 207 ALA A CA 1
ATOM 1595 C C . ALA A 1 207 ? 0.232 1.785 -12.242 1 98.94 207 ALA A C 1
ATOM 1597 O O . ALA A 1 207 ? 0.084 1.257 -11.133 1 98.94 207 ALA A O 1
ATOM 1598 N N . ALA A 1 208 ? 1.411 2.152 -12.75 1 98.88 208 ALA A N 1
ATOM 1599 C CA . ALA A 1 208 ? 2.574 1.654 -12.023 1 98.88 208 ALA A CA 1
ATOM 1600 C C . ALA A 1 208 ? 3.787 2.553 -12.242 1 98.88 208 ALA A C 1
ATOM 1602 O O . ALA A 1 208 ? 3.867 3.266 -13.242 1 98.88 208 ALA A O 1
ATOM 1603 N N . PHE A 1 209 ? 4.656 2.578 -11.258 1 98.81 209 PHE A N 1
ATOM 1604 C CA . PHE A 1 209 ? 6.043 3.023 -11.367 1 98.81 209 PHE A CA 1
ATOM 1605 C C . PHE A 1 209 ? 7.004 1.889 -11.031 1 98.81 209 PHE A C 1
ATOM 1607 O O . PHE A 1 209 ? 6.656 0.976 -10.281 1 98.81 209 PHE A O 1
ATOM 1614 N N . ALA A 1 210 ? 8.18 1.921 -11.602 1 98.12 210 ALA A N 1
ATOM 1615 C CA . ALA A 1 210 ? 9.172 0.886 -11.312 1 98.12 210 ALA A CA 1
ATOM 1616 C C . ALA A 1 210 ? 10.578 1.478 -11.242 1 98.12 210 ALA A C 1
ATOM 1618 O O . ALA A 1 210 ? 10.812 2.592 -11.719 1 98.12 210 ALA A O 1
ATOM 1619 N N . THR A 1 211 ? 11.438 0.787 -10.539 1 97.12 211 THR A N 1
ATOM 1620 C CA . THR A 1 211 ? 12.852 1.148 -10.516 1 97.12 211 THR A CA 1
ATOM 1621 C C . THR A 1 211 ? 13.727 -0.076 -10.758 1 97.12 211 THR A C 1
ATOM 1623 O O . THR A 1 211 ? 13.273 -1.212 -10.625 1 97.12 211 THR A O 1
ATOM 1626 N N . LYS A 1 212 ? 14.906 0.184 -11.227 1 94.81 212 LYS A N 1
ATOM 1627 C CA . LYS A 1 212 ? 16 -0.781 -11.336 1 94.81 212 LYS A CA 1
ATOM 1628 C C . LYS A 1 212 ? 17.172 -0.385 -10.438 1 94.81 212 LYS A C 1
ATOM 1630 O O . LYS A 1 212 ? 17.969 0.483 -10.797 1 94.81 212 LYS A O 1
ATOM 1635 N N . ARG A 1 213 ? 17.328 -1.113 -9.383 1 91.56 213 ARG A N 1
ATOM 1636 C CA . ARG A 1 213 ? 18.312 -0.709 -8.375 1 91.56 213 ARG A CA 1
ATOM 1637 C C . ARG A 1 213 ? 19.625 -1.455 -8.57 1 91.56 213 ARG A C 1
ATOM 1639 O O . ARG A 1 213 ? 20.703 -0.921 -8.273 1 91.56 213 ARG A O 1
ATOM 1646 N N . HIS A 1 214 ? 19.5 -2.672 -8.969 1 90.56 214 HIS A N 1
ATOM 1647 C CA . HIS A 1 214 ? 20.688 -3.504 -9.07 1 90.56 214 HIS A CA 1
ATOM 1648 C C . HIS A 1 214 ? 20.859 -4.059 -10.477 1 90.56 214 HIS A C 1
ATOM 1650 O O . HIS A 1 214 ? 19.969 -4.738 -10.992 1 90.56 214 HIS A O 1
ATOM 1656 N N . ALA A 1 215 ? 22.062 -3.943 -10.977 1 87.81 215 ALA A N 1
ATOM 1657 C CA . ALA A 1 215 ? 22.344 -4.348 -12.352 1 87.81 215 ALA A CA 1
ATOM 1658 C C . ALA A 1 215 ? 22.172 -5.852 -12.531 1 87.81 215 ALA A C 1
ATOM 1660 O O . ALA A 1 215 ? 21.766 -6.309 -13.602 1 87.81 215 ALA A O 1
ATOM 1661 N N . ILE A 1 216 ? 22.391 -6.555 -11.523 1 87.38 216 ILE A N 1
ATOM 1662 C CA . ILE A 1 216 ? 22.359 -8.008 -11.609 1 87.38 216 ILE A CA 1
ATOM 1663 C C . ILE A 1 216 ? 20.938 -8.477 -11.914 1 87.38 216 ILE A C 1
ATOM 1665 O O . ILE A 1 216 ? 20.734 -9.602 -12.391 1 87.38 216 ILE A O 1
ATOM 1669 N N . HIS A 1 217 ? 19.938 -7.672 -11.641 1 86.88 217 HIS A N 1
ATOM 1670 C CA . HIS A 1 217 ? 18.547 -8.047 -11.898 1 86.88 217 HIS A CA 1
ATOM 1671 C C . HIS A 1 217 ? 18.188 -7.859 -13.367 1 86.88 217 HIS A C 1
ATOM 1673 O O . HIS A 1 217 ? 17.172 -8.367 -13.828 1 86.88 217 HIS A O 1
ATOM 1679 N N . VAL A 1 218 ? 18.984 -7.188 -14.133 1 87.62 218 VAL A N 1
ATOM 1680 C CA . VAL A 1 218 ? 18.906 -7.012 -15.578 1 87.62 218 VAL A CA 1
ATOM 1681 C C . VAL A 1 218 ? 17.719 -6.109 -15.922 1 87.62 218 VAL A C 1
ATOM 1683 O O . VAL A 1 218 ? 17.844 -5.191 -16.734 1 87.62 218 VAL A O 1
ATOM 1686 N N . CYS A 1 219 ? 16.531 -6.328 -15.297 1 92.94 219 CYS A N 1
ATOM 1687 C CA . CYS A 1 219 ? 15.328 -5.531 -15.461 1 92.94 219 CYS A CA 1
ATOM 1688 C C . CYS A 1 219 ? 14.953 -4.832 -14.156 1 92.94 219 CYS A C 1
ATOM 1690 O O . CYS A 1 219 ? 15.758 -4.773 -13.227 1 92.94 219 CYS A O 1
ATOM 1692 N N . GLU A 1 220 ? 13.773 -4.223 -14.188 1 94.38 220 GLU A N 1
ATOM 1693 C CA . GLU A 1 220 ? 13.273 -3.588 -12.969 1 94.38 220 GLU A CA 1
ATOM 1694 C C . GLU A 1 220 ? 13.141 -4.598 -11.836 1 94.38 220 GLU A C 1
ATOM 1696 O O . GLU A 1 220 ? 12.828 -5.766 -12.07 1 94.38 220 GLU A O 1
ATOM 1701 N N . ASP A 1 221 ? 13.43 -4.113 -10.625 1 95.19 221 ASP A N 1
ATOM 1702 C CA . ASP A 1 221 ? 13.43 -5.031 -9.492 1 95.19 221 ASP A CA 1
ATOM 1703 C C . ASP A 1 221 ? 12.453 -4.562 -8.406 1 95.19 221 ASP A C 1
ATOM 1705 O O . ASP A 1 221 ? 12.352 -5.184 -7.348 1 95.19 221 ASP A O 1
ATOM 1709 N N . THR A 1 222 ? 11.875 -3.383 -8.625 1 97.38 222 THR A N 1
ATOM 1710 C CA . THR A 1 222 ? 10.859 -2.828 -7.734 1 97.38 222 THR A CA 1
ATOM 1711 C C . THR A 1 222 ? 9.688 -2.258 -8.531 1 97.38 222 THR A C 1
ATOM 1713 O O . THR A 1 222 ? 9.891 -1.48 -9.469 1 97.38 222 THR A O 1
ATOM 1716 N N . LEU A 1 223 ? 8.523 -2.721 -8.227 1 98.31 223 LEU A N 1
ATOM 1717 C CA . LEU A 1 223 ? 7.297 -2.326 -8.914 1 98.31 223 LEU A CA 1
ATOM 1718 C C . LEU A 1 223 ? 6.25 -1.845 -7.914 1 98.31 223 LEU A C 1
ATOM 1720 O O . LEU A 1 223 ? 5.922 -2.553 -6.957 1 98.31 223 LEU A O 1
ATOM 1724 N N . ALA A 1 224 ? 5.809 -0.606 -8.023 1 98.81 224 ALA A N 1
ATOM 1725 C CA . ALA A 1 224 ? 4.73 -0.025 -7.227 1 98.81 224 ALA A CA 1
ATOM 1726 C C . ALA A 1 224 ? 3.482 0.194 -8.078 1 98.81 224 ALA A C 1
ATOM 1728 O O . ALA A 1 224 ? 3.531 0.879 -9.102 1 98.81 224 ALA A O 1
ATOM 1729 N N . THR A 1 225 ? 2.32 -0.357 -7.594 1 98.94 225 THR A N 1
ATOM 1730 C CA . THR A 1 225 ? 1.173 -0.35 -8.492 1 98.94 225 THR A CA 1
ATOM 1731 C C . THR A 1 225 ? -0.086 0.103 -7.758 1 98.94 225 THR A C 1
ATOM 1733 O O . THR A 1 225 ? -0.238 -0.148 -6.562 1 98.94 225 THR A O 1
ATOM 1736 N N . THR A 1 226 ? -0.976 0.83 -8.414 1 98.94 226 THR A N 1
ATOM 1737 C CA . THR A 1 226 ? -2.373 1.016 -8.039 1 98.94 226 THR A CA 1
ATOM 1738 C C . THR A 1 226 ? -3.295 0.27 -9 1 98.94 226 THR A C 1
ATOM 1740 O O . THR A 1 226 ? -3.041 0.224 -10.203 1 98.94 226 THR A O 1
ATOM 1743 N N . ILE A 1 227 ? -4.305 -0.367 -8.414 1 98.94 227 ILE A N 1
ATOM 1744 C CA . ILE A 1 227 ? -5.062 -1.363 -9.164 1 98.94 227 ILE A CA 1
ATOM 1745 C C . ILE A 1 227 ? -6.559 -1.116 -8.984 1 98.94 227 ILE A C 1
ATOM 1747 O O . ILE A 1 227 ? -7.02 -0.859 -7.871 1 98.94 227 ILE A O 1
ATOM 1751 N N . LYS A 1 228 ? -7.27 -1.15 -10.062 1 98.88 228 LYS A N 1
ATOM 1752 C CA . LYS A 1 228 ? -8.727 -1.253 -10.047 1 98.88 228 LYS A CA 1
ATOM 1753 C C . LYS A 1 228 ? -9.18 -2.689 -10.289 1 98.88 228 LYS A C 1
ATOM 1755 O O . LYS A 1 228 ? -8.742 -3.33 -11.25 1 98.88 228 LYS A O 1
ATOM 1760 N N . LEU A 1 229 ? -10 -3.195 -9.414 1 98.81 229 LEU A N 1
ATOM 1761 C CA . LEU A 1 229 ? -10.547 -4.543 -9.555 1 98.81 229 LEU A CA 1
ATOM 1762 C C . LEU A 1 229 ? -11.805 -4.535 -10.422 1 98.81 229 LEU A C 1
ATOM 1764 O O . LEU A 1 229 ? -12.516 -3.529 -10.484 1 98.81 229 LEU A O 1
ATOM 1768 N N . GLU A 1 230 ? -12.133 -5.672 -11.023 1 98.56 230 GLU A N 1
ATOM 1769 C CA . GLU A 1 230 ? -13.352 -5.785 -11.828 1 98.56 230 GLU A CA 1
ATOM 1770 C C . GLU A 1 230 ? -14.594 -5.656 -10.961 1 98.56 230 GLU A C 1
ATOM 1772 O O . GLU A 1 230 ? -15.633 -5.168 -11.414 1 98.56 230 GLU A O 1
ATOM 1777 N N . ASN A 1 231 ? -14.469 -6.051 -9.727 1 97.81 231 ASN A N 1
ATOM 1778 C CA . ASN A 1 231 ? -15.633 -6.016 -8.844 1 97.81 231 ASN A CA 1
ATOM 1779 C C . ASN A 1 231 ? -15.844 -4.629 -8.25 1 97.81 231 ASN A C 1
ATOM 1781 O O . ASN A 1 231 ? -16.719 -4.438 -7.398 1 97.81 231 ASN A O 1
ATOM 1785 N N . GLY A 1 232 ? -15.023 -3.73 -8.562 1 96.81 232 GLY A N 1
ATOM 1786 C CA . GLY A 1 232 ? -15.281 -2.344 -8.211 1 96.81 232 GLY A CA 1
ATOM 1787 C C . GLY A 1 232 ? -14.344 -1.819 -7.137 1 96.81 232 GLY A C 1
ATOM 1788 O O . GLY A 1 232 ? -14.227 -0.606 -6.945 1 96.81 232 GLY A O 1
ATOM 1789 N N . GLY A 1 233 ? -13.734 -2.666 -6.363 1 98 233 GLY A N 1
ATOM 1790 C CA . GLY A 1 233 ? -12.758 -2.23 -5.379 1 98 233 GLY A CA 1
ATOM 1791 C C . GLY A 1 233 ? -11.484 -1.68 -6 1 98 233 GLY A C 1
ATOM 1792 O O . GLY A 1 233 ? -11.219 -1.907 -7.184 1 98 233 GLY A O 1
ATOM 1793 N N . VAL A 1 234 ? -10.742 -0.852 -5.254 1 98.81 234 VAL A N 1
ATOM 1794 C CA . VAL A 1 234 ? -9.43 -0.361 -5.672 1 98.81 234 VAL A CA 1
ATOM 1795 C C . VAL A 1 234 ? -8.398 -0.627 -4.574 1 98.81 234 VAL A C 1
ATOM 1797 O O . VAL A 1 234 ? -8.758 -0.774 -3.404 1 98.81 234 VAL A O 1
ATOM 1800 N N . GLY A 1 235 ? -7.188 -0.714 -4.926 1 98.88 235 GLY A N 1
ATOM 1801 C CA . GLY A 1 235 ? -6.137 -0.934 -3.945 1 98.88 235 GLY A CA 1
ATOM 1802 C C . GLY A 1 235 ? -4.738 -0.791 -4.523 1 98.88 235 GLY A C 1
ATOM 1803 O O . GLY A 1 235 ? -4.562 -0.207 -5.598 1 98.88 235 GLY A O 1
ATOM 1804 N N . VAL A 1 236 ? -3.764 -1.164 -3.707 1 98.94 236 VAL A N 1
ATOM 1805 C CA . VAL A 1 236 ? -2.373 -0.962 -4.098 1 98.94 236 VAL A CA 1
ATOM 1806 C C . VAL A 1 236 ? -1.568 -2.23 -3.818 1 98.94 236 VAL A C 1
ATOM 1808 O O . VAL A 1 236 ? -1.907 -3.002 -2.92 1 98.94 236 VAL A O 1
ATOM 1811 N N . ALA A 1 237 ? -0.539 -2.41 -4.586 1 98.75 237 ALA A N 1
ATOM 1812 C CA . ALA A 1 237 ? 0.385 -3.525 -4.387 1 98.75 237 ALA A CA 1
ATOM 1813 C C . ALA A 1 237 ? 1.821 -3.107 -4.691 1 98.75 237 ALA A C 1
ATOM 1815 O O . ALA A 1 237 ? 2.094 -2.527 -5.746 1 98.75 237 ALA A O 1
ATOM 1816 N N . ASN A 1 238 ? 2.66 -3.402 -3.771 1 97.94 238 ASN A N 1
ATOM 1817 C CA . ASN A 1 238 ? 4.102 -3.217 -3.92 1 97.94 238 ASN A CA 1
ATOM 1818 C C . ASN A 1 238 ? 4.824 -4.551 -4.062 1 97.94 238 ASN A C 1
ATOM 1820 O O . ASN A 1 238 ? 4.5 -5.516 -3.371 1 97.94 238 ASN A O 1
ATOM 1824 N N . PHE A 1 239 ? 5.801 -4.551 -4.984 1 97.38 239 PHE A N 1
ATOM 1825 C CA . PHE A 1 239 ? 6.664 -5.707 -5.188 1 97.38 239 PHE A CA 1
ATOM 1826 C C . PHE A 1 239 ? 8.125 -5.289 -5.246 1 97.38 239 PHE A C 1
ATOM 1828 O O . PHE A 1 239 ? 8.539 -4.562 -6.152 1 97.38 239 PHE A O 1
ATOM 1835 N N . THR A 1 240 ? 8.938 -5.715 -4.293 1 96.62 240 THR A N 1
ATOM 1836 C CA . THR A 1 240 ? 10.352 -5.371 -4.367 1 96.62 240 THR A CA 1
ATOM 1837 C C . THR A 1 240 ? 11.219 -6.598 -4.102 1 96.62 240 THR A C 1
ATOM 1839 O O . THR A 1 240 ? 10.875 -7.441 -3.271 1 96.62 240 THR A O 1
ATOM 1842 N N . PHE A 1 241 ? 12.266 -6.684 -4.824 1 94.69 241 PHE A N 1
ATOM 1843 C CA . PHE A 1 241 ? 13.289 -7.707 -4.645 1 94.69 241 PHE A CA 1
ATOM 1844 C C . PHE A 1 241 ? 14.586 -7.098 -4.125 1 94.69 241 PHE A C 1
ATOM 1846 O O . PHE A 1 241 ? 15.672 -7.562 -4.469 1 94.69 241 PHE A O 1
ATOM 1853 N N . SER A 1 242 ? 14.43 -5.988 -3.396 1 95.12 242 SER A N 1
ATOM 1854 C CA . SER A 1 242 ? 15.641 -5.223 -3.096 1 95.12 242 SER A CA 1
ATOM 1855 C C . SER A 1 242 ? 15.633 -4.727 -1.654 1 95.12 242 SER A C 1
ATOM 1857 O O . SER A 1 242 ? 16.266 -3.721 -1.337 1 95.12 242 SER A O 1
ATOM 1859 N N . THR A 1 243 ? 14.906 -5.379 -0.755 1 96.44 243 THR A N 1
ATOM 1860 C CA . THR A 1 243 ? 14.945 -4.934 0.633 1 96.44 243 THR A CA 1
ATOM 1861 C C . THR A 1 243 ? 16.281 -5.297 1.282 1 96.44 243 THR A C 1
ATOM 1863 O O . THR A 1 243 ? 17 -6.16 0.782 1 96.44 243 THR A O 1
ATOM 1866 N N . ALA A 1 244 ? 16.531 -4.617 2.393 1 95.94 244 ALA A N 1
ATOM 1867 C CA . ALA A 1 244 ? 17.672 -4.988 3.225 1 95.94 244 ALA A CA 1
ATOM 1868 C C . ALA A 1 244 ? 17.297 -6.094 4.207 1 95.94 244 ALA A C 1
ATOM 1870 O O . ALA A 1 244 ? 17.078 -5.828 5.391 1 95.94 244 ALA A O 1
ATOM 1871 N N . GLY A 1 245 ? 17.234 -7.289 3.797 1 95.69 245 GLY A N 1
ATOM 1872 C CA . GLY A 1 245 ? 17.141 -8.453 4.66 1 95.69 245 GLY A CA 1
ATOM 1873 C C . GLY A 1 245 ? 15.719 -8.828 5.004 1 95.69 245 GLY A C 1
ATOM 1874 O O . GLY A 1 245 ? 15.469 -9.891 5.574 1 95.69 245 GLY A O 1
ATOM 1875 N N . VAL A 1 246 ? 14.766 -7.98 4.738 1 95.88 246 VAL A N 1
ATOM 1876 C CA . VAL A 1 246 ? 13.383 -8.25 5.113 1 95.88 246 VAL A CA 1
ATOM 1877 C C . VAL A 1 246 ? 12.703 -9.086 4.031 1 95.88 246 VAL A C 1
ATOM 1879 O O . VAL A 1 246 ? 12.703 -8.711 2.855 1 95.88 246 VAL A O 1
ATOM 1882 N N . LYS A 1 247 ? 12.18 -10.188 4.375 1 96.31 247 LYS A N 1
ATOM 1883 C CA . LYS A 1 247 ? 11.289 -11.008 3.557 1 96.31 247 LYS A CA 1
ATOM 1884 C C . LYS A 1 247 ? 9.906 -11.125 4.195 1 96.31 247 LYS A C 1
ATOM 1886 O O . LYS A 1 247 ? 9.758 -11.773 5.234 1 96.31 247 LYS A O 1
ATOM 1891 N N . LYS A 1 248 ? 8.945 -10.5 3.631 1 96.69 248 LYS A N 1
ATOM 1892 C CA . LYS A 1 248 ? 7.609 -10.453 4.219 1 96.69 248 LYS A CA 1
ATOM 1893 C C . LYS A 1 248 ? 6.555 -10.125 3.166 1 96.69 248 LYS A C 1
ATOM 1895 O O . LYS A 1 248 ? 6.773 -9.273 2.305 1 96.69 248 LYS A O 1
ATOM 1900 N N . MET A 1 249 ? 5.484 -10.836 3.188 1 97.69 249 MET A N 1
ATOM 1901 C CA . MET A 1 249 ? 4.301 -10.523 2.391 1 97.69 249 MET A CA 1
ATOM 1902 C C . MET A 1 249 ? 3.115 -10.18 3.287 1 97.69 249 MET A C 1
ATOM 1904 O O . MET A 1 249 ? 2.787 -10.938 4.203 1 97.69 249 MET A O 1
ATOM 1908 N N . SER A 1 250 ? 2.523 -9.094 3.055 1 98.31 250 SER A N 1
ATOM 1909 C CA . SER A 1 250 ? 1.396 -8.648 3.867 1 98.31 250 SER A CA 1
ATOM 1910 C C . SER A 1 250 ? 0.243 -8.164 2.994 1 98.31 250 SER A C 1
ATOM 1912 O O . SER A 1 250 ? 0.422 -7.281 2.154 1 98.31 250 SER A O 1
ATOM 1914 N N . LEU A 1 251 ? -0.936 -8.75 3.184 1 98.75 251 LEU A N 1
ATOM 1915 C CA . LEU A 1 251 ? -2.158 -8.352 2.5 1 98.75 251 LEU A CA 1
ATOM 1916 C C . LEU A 1 251 ? -3.223 -7.91 3.5 1 98.75 251 LEU A C 1
ATOM 1918 O O . LEU A 1 251 ? -3.514 -8.633 4.457 1 98.75 251 LEU A O 1
ATOM 1922 N N . VAL A 1 252 ? -3.719 -6.738 3.342 1 98.81 252 VAL A N 1
ATOM 1923 C CA . VAL A 1 252 ? -4.883 -6.258 4.074 1 98.81 252 VAL A CA 1
ATOM 1924 C C . VAL A 1 252 ? -6.043 -6.023 3.109 1 98.81 252 VAL A C 1
ATOM 1926 O O . VAL A 1 252 ? -5.883 -5.344 2.092 1 98.81 252 VAL A O 1
ATOM 1929 N N . VAL A 1 253 ? -7.172 -6.602 3.396 1 98.88 253 VAL A N 1
ATOM 1930 C CA . VAL A 1 253 ? -8.367 -6.41 2.58 1 98.88 253 VAL A CA 1
ATOM 1931 C C . VAL A 1 253 ? -9.5 -5.852 3.443 1 98.88 253 VAL A C 1
ATOM 1933 O O . VAL A 1 253 ? -9.922 -6.492 4.406 1 98.88 253 VAL A O 1
ATOM 1936 N N . HIS A 1 254 ? -9.953 -4.676 3.115 1 98.69 254 HIS A N 1
ATOM 1937 C CA . HIS A 1 254 ? -11.094 -4.066 3.789 1 98.69 254 HIS A CA 1
ATOM 1938 C C . HIS A 1 254 ? -12.383 -4.312 3.021 1 98.69 254 HIS A C 1
ATOM 1940 O O . HIS A 1 254 ? -12.492 -3.959 1.846 1 98.69 254 HIS A O 1
ATOM 1946 N N . GLY A 1 255 ? -13.312 -4.883 3.676 1 98.38 255 GLY A N 1
ATOM 1947 C CA . GLY A 1 255 ? -14.641 -5.059 3.105 1 98.38 255 GLY A CA 1
ATOM 1948 C C . GLY A 1 255 ? -15.711 -4.297 3.854 1 98.38 255 GLY A C 1
ATOM 1949 O O . GLY A 1 255 ? -15.438 -3.645 4.859 1 98.38 255 GLY A O 1
ATOM 1950 N N . THR A 1 256 ? -16.953 -4.387 3.365 1 97.31 256 THR A N 1
ATOM 1951 C CA . THR A 1 256 ? -18.078 -3.652 3.928 1 97.31 256 THR A CA 1
ATOM 1952 C C . THR A 1 256 ? -18.516 -4.258 5.262 1 97.31 256 THR A C 1
ATOM 1954 O O . THR A 1 256 ? -19.25 -3.635 6.023 1 97.31 256 THR A O 1
ATOM 1957 N N . LYS A 1 257 ? 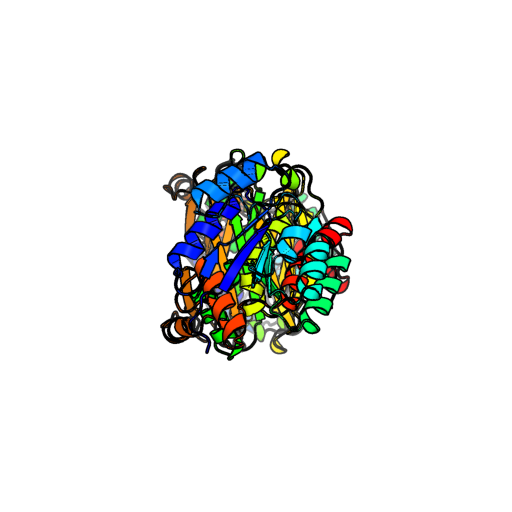-18 -5.504 5.562 1 97.94 257 LYS A N 1
ATOM 1958 C CA . LYS A 1 257 ? -18.469 -6.172 6.773 1 97.94 257 LYS A CA 1
ATOM 1959 C C . LYS A 1 257 ? -17.297 -6.609 7.645 1 97.94 257 LYS A C 1
ATOM 1961 O O . LYS A 1 257 ? -17.5 -7.227 8.695 1 97.94 257 LYS A O 1
ATOM 1966 N N . GLY A 1 258 ? -16.125 -6.309 7.203 1 98.31 258 GLY A N 1
ATOM 1967 C CA . GLY A 1 258 ? -14.961 -6.723 7.973 1 98.31 258 GLY A CA 1
ATOM 1968 C C . GLY A 1 258 ? -13.656 -6.551 7.223 1 98.31 258 GLY A C 1
ATOM 1969 O O . GLY A 1 258 ? -13.641 -6.039 6.102 1 98.31 258 GLY A O 1
ATOM 1970 N N . THR A 1 259 ? -12.555 -6.922 7.902 1 98.75 259 THR A N 1
ATOM 1971 C CA . THR A 1 259 ? -11.211 -6.785 7.352 1 98.75 259 THR A CA 1
ATOM 1972 C C . THR A 1 259 ? -10.391 -8.047 7.617 1 98.75 259 THR A C 1
ATOM 1974 O O . THR A 1 259 ? -10.508 -8.656 8.688 1 98.75 259 THR A O 1
ATOM 1977 N N . ILE A 1 260 ? -9.625 -8.391 6.648 1 98.75 260 ILE A N 1
ATOM 1978 C CA . ILE A 1 260 ? -8.703 -9.508 6.797 1 98.75 260 ILE A CA 1
ATOM 1979 C C . ILE A 1 260 ? -7.27 -9.016 6.641 1 98.75 260 ILE A C 1
ATOM 1981 O O . ILE A 1 260 ? -6.98 -8.188 5.777 1 98.75 260 ILE A O 1
ATOM 1985 N N . GLU A 1 261 ? -6.426 -9.477 7.496 1 98.75 261 GLU A N 1
ATOM 1986 C CA . GLU A 1 261 ? -4.98 -9.32 7.352 1 98.75 261 GLU A CA 1
ATOM 1987 C C . GLU A 1 261 ? -4.293 -10.672 7.176 1 98.75 261 GLU A C 1
ATOM 1989 O O . GLU A 1 261 ? -4.395 -11.539 8.047 1 98.75 261 GLU A O 1
ATOM 1994 N N . LEU A 1 262 ? -3.686 -10.828 6.09 1 98.75 262 LEU A N 1
ATOM 1995 C CA . LEU A 1 262 ? -2.93 -12.047 5.797 1 98.75 262 LEU A CA 1
ATOM 1996 C C . LEU A 1 262 ? -1.437 -11.742 5.715 1 98.75 262 LEU A C 1
ATOM 1998 O O . LEU A 1 262 ? -1.011 -10.883 4.941 1 98.75 262 LEU A O 1
ATOM 2002 N N . THR A 1 263 ? -0.654 -12.375 6.609 1 98.06 263 THR A N 1
ATOM 2003 C CA . THR A 1 263 ? 0.796 -12.211 6.617 1 98.06 263 THR A CA 1
ATOM 2004 C C . THR A 1 263 ? 1.483 -13.523 6.234 1 98.06 263 THR A C 1
ATOM 2006 O O . THR A 1 263 ? 1.243 -14.562 6.855 1 98.06 263 THR A O 1
ATOM 2009 N N . ASP A 1 264 ? 2.131 -13.219 5.41 1 93.75 264 ASP A N 1
ATOM 2010 C CA . ASP A 1 264 ? 2.725 -14.438 4.883 1 93.75 264 ASP A CA 1
ATOM 2011 C C . ASP A 1 264 ? 1.674 -15.531 4.719 1 93.75 264 ASP A C 1
ATOM 2013 O O . ASP A 1 264 ? 0.474 -15.273 4.824 1 93.75 264 ASP A O 1
ATOM 2017 N N . ASP A 1 265 ? 1.671 -16.469 3.973 1 92.81 265 ASP A N 1
ATOM 2018 C CA . ASP A 1 265 ? 0.735 -17.562 3.754 1 92.81 265 ASP A CA 1
ATOM 2019 C C . ASP A 1 265 ? 0.522 -18.359 5.035 1 92.81 265 ASP A C 1
ATOM 2021 O O . ASP A 1 265 ? 0.037 -19.5 4.992 1 92.81 265 ASP A O 1
ATOM 2025 N N . THR A 1 266 ? 0.871 -17.781 6.273 1 95.94 266 THR A N 1
ATOM 2026 C CA . THR A 1 266 ? 0.886 -18.625 7.469 1 95.94 266 THR A CA 1
ATOM 2027 C C . THR A 1 266 ? 0.085 -17.984 8.594 1 95.94 266 THR A C 1
ATOM 2029 O O . THR A 1 266 ? -0.259 -18.641 9.578 1 95.94 266 THR A O 1
ATOM 2032 N N . ASP A 1 267 ? -0.156 -16.656 8.508 1 98.06 267 ASP A N 1
ATOM 2033 C CA . ASP A 1 267 ? -0.86 -15.969 9.578 1 98.06 267 ASP A CA 1
ATOM 2034 C C . ASP A 1 267 ? -2.02 -15.141 9.031 1 98.06 267 ASP A C 1
ATOM 2036 O O . ASP A 1 267 ? -1.885 -14.492 7.992 1 98.06 267 ASP A O 1
ATOM 2040 N N . VAL A 1 268 ? -3.195 -15.25 9.742 1 98.62 268 VAL A N 1
ATOM 2041 C CA . VAL A 1 268 ? -4.367 -14.492 9.305 1 98.62 268 VAL A CA 1
ATOM 2042 C C . VAL A 1 268 ? -5.07 -13.891 10.523 1 98.62 268 VAL A C 1
ATOM 2044 O O . VAL A 1 268 ? -5.121 -14.508 11.586 1 98.62 268 VAL A O 1
ATOM 2047 N N . LYS A 1 269 ? -5.445 -12.664 10.438 1 98.69 269 LYS A N 1
ATOM 2048 C CA . LYS A 1 269 ? -6.32 -12 11.406 1 98.69 269 LYS A CA 1
ATOM 2049 C C . LYS A 1 269 ? -7.637 -11.578 10.75 1 98.69 269 LYS A C 1
ATOM 2051 O O . LYS A 1 269 ? -7.668 -11.242 9.57 1 98.69 269 LYS A O 1
ATOM 2056 N N . LEU A 1 270 ? -8.656 -11.68 11.484 1 98.75 270 LEU A N 1
ATOM 2057 C CA . LEU A 1 270 ? -10 -11.297 11.047 1 98.75 270 LEU A CA 1
ATOM 2058 C C . LEU A 1 270 ? -10.586 -10.234 11.969 1 98.75 270 LEU A C 1
ATOM 2060 O O . LEU A 1 270 ? -10.523 -10.367 13.195 1 98.75 270 LEU A O 1
ATOM 2064 N N . PHE A 1 271 ? -11.062 -9.164 11.422 1 98.75 271 PHE A N 1
ATOM 2065 C CA . PHE A 1 271 ? -11.734 -8.109 12.172 1 98.75 271 PHE A CA 1
ATOM 2066 C C . PHE A 1 271 ? -13.195 -8 11.758 1 98.75 271 PHE A C 1
ATOM 2068 O O . PHE A 1 271 ? -13.516 -8.055 10.562 1 98.75 271 PHE A O 1
ATOM 2075 N N . ASN A 1 272 ? -14.07 -7.84 12.75 1 97.94 272 ASN A N 1
ATOM 2076 C CA . ASN A 1 272 ? -15.5 -7.773 12.461 1 97.94 272 ASN A CA 1
ATOM 2077 C C . ASN A 1 272 ? -15.938 -6.355 12.094 1 97.94 272 ASN A C 1
ATOM 2079 O O . ASN A 1 272 ? -15.094 -5.484 11.867 1 97.94 272 ASN A O 1
ATOM 2083 N N . GLU A 1 273 ? -17.219 -6.148 11.969 1 96.69 273 GLU A N 1
ATOM 2084 C CA . GLU A 1 273 ? -17.797 -4.891 11.5 1 96.69 273 GLU A CA 1
ATOM 2085 C C . GLU A 1 273 ? -17.438 -3.74 12.438 1 96.69 273 GLU A C 1
ATOM 2087 O O . GLU A 1 273 ? -17.469 -2.574 12.031 1 96.69 273 GLU A O 1
ATOM 2092 N N . LEU A 1 274 ? -17.109 -4.027 13.656 1 96.25 274 LEU A N 1
ATOM 2093 C CA . LEU A 1 274 ? -16.766 -3.018 14.648 1 96.25 274 LEU A CA 1
ATOM 2094 C C . LEU A 1 274 ? -15.258 -2.785 14.703 1 96.25 274 LEU A C 1
ATOM 2096 O O . LEU A 1 274 ? -14.781 -1.973 15.5 1 96.25 274 LEU A O 1
ATOM 2100 N N . GLY A 1 275 ? -14.5 -3.539 13.852 1 96.81 275 GLY A N 1
ATOM 2101 C CA . GLY A 1 275 ? -13.047 -3.404 13.82 1 96.81 275 GLY A CA 1
ATOM 2102 C C . GLY A 1 275 ? -12.352 -4.188 14.914 1 96.81 275 GLY A C 1
ATOM 2103 O O . GLY A 1 275 ? -11.195 -3.926 15.234 1 96.81 275 GLY A O 1
ATOM 2104 N N . GLU A 1 276 ? -13.102 -5.078 15.5 1 97.88 276 GLU A N 1
ATOM 2105 C CA . GLU A 1 276 ? -12.539 -5.902 16.562 1 97.88 276 GLU A CA 1
ATOM 2106 C C . GLU A 1 276 ? -11.969 -7.203 16.016 1 97.88 276 GLU A C 1
ATOM 2108 O O . GLU A 1 276 ? -12.547 -7.805 15.109 1 97.88 276 GLU A O 1
ATOM 2113 N N . SER A 1 277 ? -10.852 -7.582 16.609 1 97.75 277 SER A N 1
ATOM 2114 C CA . SER A 1 277 ? -10.297 -8.883 16.25 1 97.75 277 SER A CA 1
ATOM 2115 C C . SER A 1 277 ? -11.211 -10.016 16.719 1 97.75 277 SER A C 1
ATOM 2117 O O . SER A 1 277 ? -11.68 -10.023 17.859 1 97.75 277 SER A O 1
ATOM 2119 N N . VAL A 1 278 ? -11.469 -10.93 15.828 1 98.25 278 VAL A N 1
ATOM 2120 C CA . VAL A 1 278 ? -12.359 -12.031 16.172 1 98.25 278 VAL A CA 1
ATOM 2121 C C . VAL A 1 278 ? -11.688 -13.359 15.828 1 98.25 278 VAL A C 1
ATOM 2123 O O . VAL A 1 278 ? -10.602 -13.383 15.258 1 98.25 278 VAL A O 1
ATOM 2126 N N . ASP A 1 279 ? -12.352 -14.438 16.219 1 97.81 279 ASP A N 1
ATOM 2127 C CA . ASP A 1 279 ? -11.852 -15.789 16 1 97.81 279 ASP A CA 1
ATOM 2128 C C . ASP A 1 279 ? -11.68 -16.078 14.516 1 97.81 279 ASP A C 1
ATOM 2130 O O . ASP A 1 279 ? -12.523 -15.695 13.703 1 97.81 279 ASP A O 1
ATOM 2134 N N . ILE A 1 280 ? -10.617 -16.766 14.211 1 98.38 280 ILE A N 1
ATOM 2135 C CA . ILE A 1 280 ? -10.305 -17.031 12.812 1 98.38 280 ILE A CA 1
ATOM 2136 C C . ILE A 1 280 ? -10.766 -18.438 12.438 1 98.38 280 ILE A C 1
ATOM 2138 O O . ILE A 1 280 ? -10.469 -18.922 11.344 1 98.38 280 ILE A O 1
ATOM 2142 N N . ALA A 1 281 ? -11.422 -19.156 13.227 1 98.19 281 ALA A N 1
ATOM 2143 C CA . ALA A 1 281 ? -11.891 -20.531 13 1 98.19 281 ALA A CA 1
ATOM 2144 C C . ALA A 1 281 ? -12.719 -20.609 11.719 1 98.19 281 ALA A C 1
ATOM 2146 O O . ALA A 1 281 ? -12.602 -21.578 10.961 1 98.19 281 ALA A O 1
ATOM 2147 N N . PRO A 1 282 ? -13.578 -19.594 11.461 1 98 282 PRO A N 1
ATOM 2148 C CA . PRO A 1 282 ? -14.352 -19.672 10.227 1 98 282 PRO A CA 1
ATOM 2149 C C . PRO A 1 282 ? -13.469 -19.719 8.977 1 98 282 PRO A C 1
ATOM 2151 O O . PRO A 1 282 ? -13.891 -20.25 7.945 1 98 282 PRO A O 1
ATOM 2154 N N . ILE A 1 283 ? -12.273 -19.172 9.07 1 98.56 283 ILE A N 1
ATOM 2155 C CA . ILE A 1 283 ? -11.336 -19.234 7.957 1 98.56 283 ILE A CA 1
ATOM 2156 C C . ILE A 1 283 ? -10.562 -20.547 7.996 1 98.56 283 ILE A C 1
ATOM 2158 O O . ILE A 1 283 ? -10.531 -21.297 7.012 1 98.56 283 ILE A O 1
ATOM 2162 N N . THR A 1 284 ? -10 -20.906 9.148 1 97.88 284 THR A N 1
ATOM 2163 C CA . THR A 1 284 ? -9.086 -22.031 9.242 1 97.88 284 THR A CA 1
ATOM 2164 C C . THR A 1 284 ? -9.82 -23.344 9.016 1 97.88 284 THR A C 1
ATOM 2166 O O . THR A 1 284 ? -9.227 -24.328 8.555 1 97.88 284 THR A O 1
ATOM 2169 N N . SER A 1 285 ? -11.117 -23.375 9.273 1 97.81 285 SER A N 1
ATOM 2170 C CA . SER A 1 285 ? -11.906 -24.578 9.047 1 97.81 285 SER A CA 1
ATOM 2171 C C . SER A 1 285 ? -12.031 -24.891 7.555 1 97.81 285 SER A C 1
ATOM 2173 O O . SER A 1 285 ? -12.367 -26.016 7.176 1 97.81 285 SER A O 1
ATOM 2175 N N . LEU A 1 286 ? -11.727 -23.953 6.738 1 98.06 286 LEU A N 1
ATOM 2176 C CA . LEU A 1 286 ? -11.852 -24.109 5.297 1 98.06 286 LEU A CA 1
ATOM 2177 C C . LEU A 1 286 ? -10.562 -24.656 4.695 1 98.06 286 LEU A C 1
ATOM 2179 O O . LEU A 1 286 ? -10.516 -24.984 3.506 1 98.06 286 LEU A O 1
ATOM 2183 N N . LYS A 1 287 ? -9.516 -24.781 5.43 1 97.75 287 LYS A N 1
ATOM 2184 C CA . LYS A 1 287 ? -8.227 -25.25 4.938 1 97.75 287 LYS A CA 1
ATOM 2185 C C . LYS A 1 287 ? -8.344 -26.656 4.328 1 97.75 287 LYS A C 1
ATOM 2187 O O . LYS A 1 287 ? -7.613 -26.984 3.395 1 97.75 287 LYS A O 1
ATOM 2192 N N . ALA A 1 288 ? -9.211 -27.453 4.844 1 96.12 288 ALA A N 1
ATOM 2193 C CA . ALA A 1 288 ? -9.391 -28.828 4.387 1 96.12 288 ALA A CA 1
ATOM 2194 C C . ALA A 1 288 ? -9.883 -28.875 2.945 1 96.12 288 ALA A C 1
ATOM 2196 O O . ALA A 1 288 ? -9.75 -29.891 2.266 1 96.12 288 ALA A O 1
ATOM 2197 N N . ASN A 1 289 ? -10.43 -27.766 2.477 1 96.62 289 ASN A N 1
ATOM 2198 C CA . ASN A 1 289 ? -10.977 -27.703 1.125 1 96.62 289 ASN A CA 1
ATOM 2199 C C . ASN A 1 289 ? -9.883 -27.438 0.091 1 96.62 289 ASN A C 1
ATOM 2201 O O . ASN A 1 289 ? -10.125 -27.531 -1.112 1 96.62 289 ASN A O 1
ATOM 2205 N N . ALA A 1 290 ? -8.672 -27.109 0.536 1 96.56 290 ALA A N 1
ATOM 2206 C CA . ALA A 1 290 ? -7.609 -26.781 -0.407 1 96.56 290 ALA A CA 1
ATOM 2207 C C . ALA A 1 290 ? -7.301 -27.969 -1.318 1 96.56 290 ALA A C 1
ATOM 2209 O O . ALA A 1 290 ? -7.305 -29.109 -0.875 1 96.56 290 ALA A O 1
ATOM 2210 N N . PRO A 1 291 ? -7.016 -27.719 -2.553 1 95.94 291 PRO A N 1
ATOM 2211 C CA . PRO A 1 291 ? -6.859 -28.781 -3.535 1 95.94 291 PRO A CA 1
ATOM 2212 C C . PRO A 1 291 ? -5.648 -29.672 -3.252 1 95.94 291 PRO A C 1
ATOM 2214 O O . PRO A 1 291 ? -5.566 -30.797 -3.764 1 95.94 291 PRO A O 1
ATOM 2217 N N . GLY A 1 292 ? -4.695 -29.328 -2.436 1 95 292 GLY A N 1
ATOM 2218 C CA . GLY A 1 292 ? -3.445 -30.031 -2.219 1 95 292 GLY A CA 1
ATOM 2219 C C . GLY A 1 292 ? -3.58 -31.203 -1.259 1 95 292 GLY A C 1
ATOM 2220 O O . GLY A 1 292 ? -2.588 -31.844 -0.909 1 95 292 GLY A O 1
ATOM 2221 N N . ASN A 1 293 ? -4.836 -31.516 -0.789 1 92 293 ASN A N 1
ATOM 2222 C CA . ASN A 1 293 ? -5.109 -32.656 0.094 1 92 293 ASN A CA 1
ATOM 2223 C C . ASN A 1 293 ? -4.23 -32.625 1.34 1 92 293 ASN A C 1
ATOM 2225 O O . ASN A 1 293 ? -3.58 -33.594 1.673 1 92 293 ASN A O 1
ATOM 2229 N N . GLY A 1 294 ? -4.145 -31.484 1.89 1 92.19 294 GLY A N 1
ATOM 2230 C CA . GLY A 1 294 ? -3.41 -31.312 3.135 1 92.19 294 GLY A CA 1
ATOM 2231 C C . GLY A 1 294 ? -1.955 -30.953 2.926 1 92.19 294 GLY A C 1
ATOM 2232 O O . GLY A 1 294 ? -1.258 -30.594 3.877 1 92.19 294 GLY A O 1
ATOM 2233 N N . LEU A 1 295 ? -1.519 -31.047 1.705 1 95.69 295 LEU A N 1
ATOM 2234 C CA . LEU A 1 295 ? -0.152 -30.656 1.364 1 95.69 295 LEU A CA 1
ATOM 2235 C C . LEU A 1 295 ? -0.11 -29.25 0.776 1 95.69 295 LEU A C 1
ATOM 2237 O O . LEU A 1 295 ? -1.114 -28.766 0.257 1 95.69 295 LEU A O 1
ATOM 2241 N N . ALA A 1 296 ? 0.998 -28.609 0.911 1 96.88 296 ALA A N 1
ATOM 2242 C CA . ALA A 1 296 ? 1.194 -27.266 0.385 1 96.88 296 ALA A CA 1
ATOM 2243 C C . ALA A 1 296 ? 2.316 -27.234 -0.648 1 96.88 296 ALA A C 1
ATOM 2245 O O . ALA A 1 296 ? 2.98 -28.25 -0.88 1 96.88 296 ALA A O 1
ATOM 2246 N N . ASP A 1 297 ? 2.441 -26.141 -1.31 1 97.19 297 ASP A N 1
ATOM 2247 C CA . ASP A 1 297 ? 3.592 -25.906 -2.176 1 97.19 297 ASP A CA 1
ATOM 2248 C C . ASP A 1 297 ? 3.684 -26.953 -3.275 1 97.19 297 ASP A C 1
ATOM 2250 O O . ASP A 1 297 ? 2.668 -27.344 -3.857 1 97.19 297 ASP A O 1
ATOM 2254 N N . VAL A 1 298 ? 4.855 -27.406 -3.674 1 98 298 VAL A N 1
ATOM 2255 C CA . VAL A 1 298 ? 5.055 -28.312 -4.797 1 98 298 VAL A CA 1
ATOM 2256 C C . VAL A 1 298 ? 4.363 -29.641 -4.512 1 98 298 VAL A C 1
ATOM 2258 O O . VAL A 1 298 ? 3.746 -30.234 -5.402 1 98 298 VAL A O 1
ATOM 2261 N N . GLU A 1 299 ? 4.383 -30.109 -3.26 1 98.31 299 GLU A N 1
ATOM 2262 C CA . GLU A 1 299 ? 3.691 -31.344 -2.891 1 98.31 299 GLU A CA 1
ATOM 2263 C C . GLU A 1 299 ? 2.184 -31.219 -3.086 1 98.31 299 GLU A C 1
ATOM 2265 O O . GLU A 1 299 ? 1.531 -32.125 -3.572 1 98.31 299 GLU A O 1
ATOM 2270 N N . GLY A 1 300 ? 1.68 -30.016 -2.678 1 97.88 300 GLY A N 1
ATOM 2271 C CA . GLY A 1 300 ? 0.263 -29.781 -2.895 1 97.88 300 GLY A CA 1
ATOM 2272 C C . GLY A 1 300 ? -0.119 -29.734 -4.363 1 97.88 300 GLY A C 1
ATOM 2273 O O . GLY A 1 300 ? -1.174 -30.25 -4.746 1 97.88 300 GLY A O 1
ATOM 2274 N N . GLU A 1 301 ? 0.706 -29.156 -5.137 1 97.81 301 GLU A N 1
ATOM 2275 C CA . GLU A 1 301 ? 0.528 -29.078 -6.582 1 97.81 301 GLU A CA 1
ATOM 2276 C C . GLU A 1 301 ? 0.47 -30.484 -7.195 1 97.81 301 GLU A C 1
ATOM 2278 O O . GLU A 1 301 ? -0.412 -30.766 -8.008 1 97.81 301 GLU A O 1
ATOM 2283 N N . LEU A 1 302 ? 1.379 -31.391 -6.812 1 98.06 302 LEU A N 1
ATOM 2284 C CA . LEU A 1 302 ? 1.44 -32.75 -7.348 1 98.06 302 LEU A CA 1
ATOM 2285 C C . LEU A 1 302 ? 0.238 -33.562 -6.887 1 98.06 302 LEU A C 1
ATOM 2287 O O . LEU A 1 302 ? -0.335 -34.312 -7.672 1 98.06 302 LEU A O 1
ATOM 2291 N N . ALA A 1 303 ? -0.136 -33.375 -5.637 1 97.44 303 ALA A N 1
ATOM 2292 C CA . ALA A 1 303 ? -1.312 -34.062 -5.121 1 97.44 303 ALA A CA 1
ATOM 2293 C C . ALA A 1 303 ? -2.568 -33.656 -5.887 1 97.44 303 ALA A C 1
ATOM 2295 O O . ALA A 1 303 ? -3.381 -34.531 -6.25 1 97.44 303 ALA A O 1
ATOM 2296 N N . ALA A 1 304 ? -2.713 -32.406 -6.102 1 98.06 304 ALA A N 1
ATOM 2297 C CA . ALA A 1 304 ? -3.863 -31.922 -6.852 1 98.06 304 ALA A CA 1
ATOM 2298 C C . ALA A 1 304 ? -3.846 -32.438 -8.289 1 98.06 304 ALA A C 1
ATOM 2300 O O . ALA A 1 304 ? -4.895 -32.75 -8.859 1 98.06 304 ALA A O 1
ATOM 2301 N N . PHE A 1 305 ? -2.686 -32.438 -8.875 1 98.12 305 PHE A N 1
ATOM 2302 C CA . PHE A 1 305 ? -2.547 -32.969 -10.234 1 98.12 305 PHE A CA 1
ATOM 2303 C C . PHE A 1 305 ? -3.002 -34.406 -10.312 1 98.12 305 PHE A C 1
ATOM 2305 O O . PHE A 1 305 ? -3.723 -34.781 -11.242 1 98.12 305 PHE A O 1
ATOM 2312 N N . TYR A 1 306 ? -2.602 -35.219 -9.375 1 97.69 306 TYR A N 1
ATOM 2313 C CA . TYR A 1 306 ? -3.021 -36.625 -9.32 1 97.69 306 TYR A CA 1
ATOM 2314 C C . TYR A 1 306 ? -4.539 -36.75 -9.32 1 97.69 306 TYR A C 1
ATOM 2316 O O . TYR A 1 306 ? -5.113 -37.5 -10.102 1 97.69 306 TYR A O 1
ATOM 2324 N N . ASP A 1 307 ? -5.141 -35.969 -8.492 1 97 307 ASP A N 1
ATOM 2325 C CA . ASP A 1 307 ? -6.594 -36.031 -8.359 1 97 307 ASP A CA 1
ATOM 2326 C C . ASP A 1 307 ? -7.273 -35.5 -9.633 1 97 307 ASP A C 1
ATOM 2328 O O . ASP A 1 307 ? -8.344 -36 -10 1 97 307 ASP A O 1
ATOM 2332 N N . ALA A 1 308 ? -6.688 -34.5 -10.25 1 97.62 308 ALA A N 1
ATOM 2333 C CA . ALA A 1 308 ? -7.238 -34 -11.508 1 97.62 308 ALA A CA 1
ATOM 2334 C C . ALA A 1 308 ? -7.195 -35.094 -12.594 1 97.62 308 ALA A C 1
ATOM 2336 O O . ALA A 1 308 ? -8.172 -35.281 -13.312 1 97.62 308 ALA A O 1
ATOM 2337 N N . VAL A 1 309 ? -6.098 -35.781 -12.688 1 97.75 309 VAL A N 1
ATOM 2338 C CA . VAL A 1 309 ? -5.895 -36.812 -13.719 1 97.75 309 VAL A CA 1
ATOM 2339 C C . VAL A 1 309 ? -6.797 -38 -13.445 1 97.75 309 VAL A C 1
ATOM 2341 O O . VAL A 1 309 ? -7.418 -38.531 -14.359 1 97.75 309 VAL A O 1
ATOM 2344 N N . ARG A 1 310 ? -6.91 -38.375 -12.188 1 96.75 310 ARG A N 1
ATOM 2345 C CA . ARG A 1 310 ? -7.559 -39.656 -11.852 1 96.75 310 ARG A CA 1
ATOM 2346 C C . ARG A 1 310 ? -9.055 -39.469 -11.633 1 96.75 310 ARG A C 1
ATOM 2348 O O . ARG A 1 310 ? -9.844 -40.375 -11.922 1 96.75 310 ARG A O 1
ATOM 2355 N N . SER A 1 311 ? -9.445 -38.312 -11.148 1 95.69 311 SER A N 1
ATOM 2356 C CA . SER A 1 311 ? -10.836 -38.188 -10.719 1 95.69 311 SER A CA 1
ATOM 2357 C C . SER A 1 311 ? -11.469 -36.906 -11.281 1 95.69 311 SER A C 1
ATOM 2359 O O . SER A 1 311 ? -12.602 -36.562 -10.93 1 95.69 311 SER A O 1
ATOM 2361 N N . GLY A 1 312 ? -10.734 -36.156 -12 1 95.69 312 GLY A N 1
ATOM 2362 C CA . GLY A 1 312 ? -11.289 -34.969 -12.648 1 95.69 312 GLY A CA 1
ATOM 2363 C C . GLY A 1 312 ? -11.5 -33.812 -11.695 1 95.69 312 GLY A C 1
ATOM 2364 O O . GLY A 1 312 ? -12.305 -32.938 -11.969 1 95.69 312 GLY A O 1
ATOM 2365 N N . LYS A 1 313 ? -10.836 -33.781 -10.625 1 96.06 313 LYS A N 1
ATOM 2366 C CA . LYS A 1 313 ? -10.953 -32.688 -9.672 1 96.06 313 LYS A CA 1
ATOM 2367 C C . LYS A 1 313 ? -10.273 -31.438 -10.195 1 96.06 313 LYS A C 1
ATOM 2369 O O . LYS A 1 313 ? -9.391 -31.516 -11.047 1 96.06 313 LYS A O 1
ATOM 2374 N N . LYS A 1 314 ? -10.656 -30.344 -9.625 1 94.75 314 LYS A N 1
ATOM 2375 C CA . LYS A 1 314 ? -10.133 -29.047 -10.07 1 94.75 314 LYS A CA 1
ATOM 2376 C C . LYS A 1 314 ? -8.734 -28.797 -9.516 1 94.75 314 LYS A C 1
ATOM 2378 O O . LYS A 1 314 ? -8.422 -29.219 -8.398 1 94.75 314 LYS A O 1
ATOM 2383 N N . LEU A 1 315 ? -7.965 -28.109 -10.336 1 97.62 315 LEU A N 1
ATOM 2384 C CA . LEU A 1 315 ? -6.648 -27.656 -9.906 1 97.62 315 LEU A CA 1
ATOM 2385 C C . LEU A 1 315 ? -6.762 -26.375 -9.086 1 97.62 315 LEU A C 1
ATOM 2387 O O . LEU A 1 315 ? -7.84 -25.766 -9.008 1 97.62 315 LEU A O 1
ATOM 2391 N N . GLY A 1 316 ? -5.664 -25.969 -8.445 1 97.5 316 GLY A N 1
ATOM 2392 C CA . GLY A 1 316 ? -5.648 -24.781 -7.613 1 97.5 316 GLY A CA 1
ATOM 2393 C C . GLY A 1 316 ? -5.562 -23.5 -8.414 1 97.5 316 GLY A C 1
ATOM 2394 O O . GLY A 1 316 ? -5.848 -22.406 -7.898 1 97.5 316 GLY A O 1
ATOM 2395 N N . VAL A 1 317 ? -5.16 -23.641 -9.695 1 98.25 317 VAL A N 1
ATOM 2396 C CA . VAL A 1 317 ? -5.062 -22.5 -10.602 1 98.25 317 VAL A CA 1
ATOM 2397 C C . VAL A 1 317 ? -5.441 -22.922 -12.016 1 98.25 317 VAL A C 1
ATOM 2399 O O . VAL A 1 317 ? -5.016 -23.984 -12.484 1 98.25 317 VAL A O 1
ATOM 2402 N N . SER A 1 318 ? -6.273 -22.219 -12.672 1 97.81 318 SER A N 1
ATOM 2403 C CA . SER A 1 318 ? -6.641 -22.484 -14.055 1 97.81 318 SER A CA 1
ATOM 2404 C C . SER A 1 318 ? -5.668 -21.828 -15.031 1 97.81 318 SER A C 1
ATOM 2406 O O . SER A 1 318 ? -4.922 -20.922 -14.648 1 97.81 318 SER A O 1
ATOM 2408 N N . SER A 1 319 ? -5.676 -22.297 -16.234 1 98.19 319 SER A N 1
ATOM 2409 C CA . SER A 1 319 ? -4.848 -21.656 -17.25 1 98.19 319 SER A CA 1
ATOM 2410 C C . SER A 1 319 ? -5.27 -20.203 -17.484 1 98.19 319 SER A C 1
ATOM 2412 O O . SER A 1 319 ? -4.43 -19.344 -17.75 1 98.19 319 SER A O 1
ATOM 2414 N N . GLU A 1 320 ? -6.551 -19.891 -17.344 1 98.19 320 GLU A N 1
ATOM 2415 C CA . GLU A 1 320 ? -7.047 -18.531 -17.484 1 98.19 320 GLU A CA 1
ATOM 2416 C C . GLU A 1 320 ? -6.508 -17.625 -16.391 1 98.19 320 GLU A C 1
ATOM 2418 O O . GLU A 1 320 ? -6.152 -16.484 -16.641 1 98.19 320 GLU A O 1
ATOM 2423 N N . GLU A 1 321 ? -6.531 -18.141 -15.18 1 98.25 321 GLU A N 1
ATOM 2424 C CA . GLU A 1 321 ? -5.953 -17.391 -14.078 1 98.25 321 GLU A CA 1
ATOM 2425 C C . GLU A 1 321 ? -4.469 -17.125 -14.305 1 98.25 321 GLU A C 1
ATOM 2427 O O . GLU A 1 321 ? -3.979 -16.031 -14.055 1 98.25 321 GLU A O 1
ATOM 2432 N N . ALA A 1 322 ? -3.779 -18.172 -14.734 1 98.5 322 ALA A N 1
ATOM 2433 C CA . ALA A 1 322 ? -2.355 -18.016 -15.016 1 98.5 322 ALA A CA 1
ATOM 2434 C C . ALA A 1 322 ? -2.117 -16.969 -16.094 1 98.5 322 ALA A C 1
ATOM 2436 O O . ALA A 1 322 ? -1.16 -16.188 -16.016 1 98.5 322 ALA A O 1
ATOM 2437 N N . PHE A 1 323 ? -2.977 -16.969 -17.125 1 98.56 323 PHE A N 1
ATOM 2438 C CA . PHE A 1 323 ? -2.928 -15.914 -18.125 1 98.56 323 PHE A CA 1
ATOM 2439 C C . PHE A 1 323 ? -3.088 -14.547 -17.469 1 98.56 323 PHE A C 1
ATOM 2441 O O . PHE A 1 323 ? -2.324 -13.617 -17.75 1 98.56 323 PHE A O 1
ATOM 2448 N N . HIS A 1 324 ? -4.051 -14.422 -16.609 1 98.75 324 HIS A N 1
ATOM 2449 C CA . HIS A 1 324 ? -4.352 -13.172 -15.922 1 98.75 324 HIS A CA 1
ATOM 2450 C C . HIS A 1 324 ? -3.166 -12.703 -15.086 1 98.75 324 HIS A C 1
ATOM 2452 O O . HIS A 1 324 ? -2.877 -11.5 -15.031 1 98.75 324 HIS A O 1
ATOM 2458 N N . HIS A 1 325 ? -2.439 -13.664 -14.422 1 98.38 325 HIS A N 1
ATOM 2459 C CA . HIS A 1 325 ? -1.241 -13.336 -13.664 1 98.38 325 HIS A CA 1
ATOM 2460 C C . HIS A 1 325 ? -0.212 -12.625 -14.531 1 98.38 325 HIS A C 1
ATOM 2462 O O . HIS A 1 325 ? 0.297 -11.562 -14.164 1 98.38 325 HIS A O 1
ATOM 2468 N N . LEU A 1 326 ? 0.037 -13.188 -15.695 1 98.12 326 LEU A N 1
ATOM 2469 C CA . LEU A 1 326 ? 1.023 -12.617 -16.609 1 98.12 326 LEU A CA 1
ATOM 2470 C C . LEU A 1 326 ? 0.526 -11.297 -17.188 1 98.12 326 LEU A C 1
ATOM 2472 O O . LEU A 1 326 ? 1.299 -10.352 -17.328 1 98.12 326 LEU A O 1
ATOM 2476 N N . ALA A 1 327 ? -0.77 -11.258 -17.516 1 98.62 327 ALA A N 1
ATOM 2477 C CA . ALA A 1 327 ? -1.363 -10.047 -18.094 1 98.62 327 ALA A CA 1
ATOM 2478 C C . ALA A 1 327 ? -1.196 -8.859 -17.156 1 98.62 327 ALA A C 1
ATOM 2480 O O . ALA A 1 327 ? -0.978 -7.73 -17.609 1 98.62 327 ALA A O 1
ATOM 2481 N N . PHE A 1 328 ? -1.284 -9.086 -15.891 1 98.56 328 PHE A N 1
ATOM 2482 C CA . PHE A 1 328 ? -1.088 -8.016 -14.922 1 98.56 328 PHE A CA 1
ATOM 2483 C C . PHE A 1 328 ? 0.314 -7.434 -15.031 1 98.56 328 PHE A C 1
ATOM 2485 O O . PHE A 1 328 ? 0.481 -6.211 -15.086 1 98.56 328 PHE A O 1
ATOM 2492 N N . ILE A 1 329 ? 1.295 -8.289 -15.055 1 98.06 329 ILE A N 1
ATOM 2493 C CA . ILE A 1 329 ? 2.68 -7.836 -15.086 1 98.06 329 ILE A CA 1
ATOM 2494 C C . ILE A 1 329 ? 2.943 -7.074 -16.391 1 98.06 329 ILE A C 1
ATOM 2496 O O . ILE A 1 329 ? 3.555 -6.004 -16.375 1 98.06 329 ILE A O 1
ATOM 2500 N N . VAL A 1 330 ? 2.457 -7.609 -17.469 1 98.19 330 VAL A N 1
ATOM 2501 C CA . VAL A 1 330 ? 2.639 -6.969 -18.766 1 98.19 330 VAL A CA 1
ATOM 2502 C C . VAL A 1 330 ? 1.98 -5.59 -18.766 1 98.19 330 VAL A C 1
ATOM 2504 O O . VAL A 1 330 ? 2.578 -4.609 -19.203 1 98.19 330 VAL A O 1
ATOM 2507 N N . ALA A 1 331 ? 0.776 -5.52 -18.25 1 98.75 331 ALA A N 1
ATOM 2508 C CA . ALA A 1 331 ? 0.059 -4.25 -18.172 1 98.75 331 ALA A CA 1
ATOM 2509 C C . ALA A 1 331 ? 0.79 -3.254 -17.281 1 98.75 331 ALA A C 1
ATOM 2511 O O . ALA A 1 331 ? 0.895 -2.07 -17.609 1 98.75 331 ALA A O 1
ATOM 2512 N N . ALA A 1 332 ? 1.264 -3.688 -16.156 1 98.62 332 ALA A N 1
ATOM 2513 C CA . ALA A 1 332 ? 1.985 -2.822 -15.227 1 98.62 332 ALA A CA 1
ATOM 2514 C C . ALA A 1 332 ? 3.236 -2.242 -15.883 1 98.62 332 ALA A C 1
ATOM 2516 O O . ALA A 1 332 ? 3.508 -1.044 -15.766 1 98.62 332 ALA A O 1
ATOM 2517 N N . LEU A 1 333 ? 3.977 -3.09 -16.562 1 97.94 333 LEU A N 1
ATOM 2518 C CA . LEU A 1 333 ? 5.195 -2.641 -17.219 1 97.94 333 LEU A CA 1
ATOM 2519 C C . LEU A 1 333 ? 4.879 -1.658 -18.344 1 97.94 333 LEU A C 1
ATOM 2521 O O . LEU A 1 333 ? 5.605 -0.684 -18.547 1 97.94 333 LEU A O 1
ATOM 2525 N N . LYS A 1 334 ? 3.83 -1.966 -19.078 1 98.5 334 LYS A N 1
ATOM 2526 C CA . LYS A 1 334 ? 3.385 -1.016 -20.094 1 98.5 334 LYS A CA 1
ATOM 2527 C C . LYS A 1 334 ? 3.021 0.327 -19.469 1 98.5 334 LYS A C 1
ATOM 2529 O O . LYS A 1 334 ? 3.32 1.383 -20.031 1 98.5 334 LYS A O 1
ATOM 2534 N N . SER A 1 335 ? 2.367 0.287 -18.344 1 98.81 335 SER A N 1
ATOM 2535 C CA . SER A 1 335 ? 2.018 1.507 -17.625 1 98.81 335 SER A CA 1
ATOM 2536 C C . SER A 1 335 ? 3.266 2.295 -17.234 1 98.81 335 SER A C 1
ATOM 2538 O O . SER A 1 335 ? 3.285 3.523 -17.344 1 98.81 335 SER A O 1
ATOM 2540 N N . VAL A 1 336 ? 4.254 1.623 -16.734 1 98.31 336 VAL A N 1
ATOM 2541 C CA . VAL A 1 336 ? 5.52 2.26 -16.391 1 98.31 336 VAL A CA 1
ATOM 2542 C C . VAL A 1 336 ? 6.078 3.004 -17.594 1 98.31 336 VAL A C 1
ATOM 2544 O O . VAL A 1 336 ? 6.539 4.141 -17.469 1 98.31 336 VAL A O 1
ATOM 2547 N N . GLU A 1 337 ? 6.031 2.406 -18.719 1 97.81 337 GLU A N 1
ATOM 2548 C CA . GLU A 1 337 ? 6.586 2.965 -19.953 1 97.81 337 GLU A CA 1
ATOM 2549 C C . GLU A 1 337 ? 5.766 4.156 -20.438 1 97.81 337 GLU A C 1
ATOM 2551 O O . GLU A 1 337 ? 6.324 5.176 -20.844 1 97.81 337 GLU A O 1
ATOM 2556 N N . THR A 1 338 ? 4.438 4.016 -20.359 1 98.25 338 THR A N 1
ATOM 2557 C CA . THR A 1 338 ? 3.57 4.984 -21.016 1 98.25 338 THR A CA 1
ATOM 2558 C C . THR A 1 338 ? 3.113 6.059 -20.031 1 98.25 338 THR A C 1
ATOM 2560 O O . THR A 1 338 ? 2.586 7.098 -20.438 1 98.25 338 THR A O 1
ATOM 2563 N N . GLU A 1 339 ? 3.23 5.73 -18.719 1 98.06 339 GLU A N 1
ATOM 2564 C CA . GLU A 1 339 ? 2.74 6.598 -17.656 1 98.06 339 GLU A CA 1
ATOM 2565 C C . GLU A 1 339 ? 1.234 6.812 -17.766 1 98.06 339 GLU A C 1
ATOM 2567 O O . GLU A 1 339 ? 0.744 7.926 -17.562 1 98.06 339 GLU A O 1
ATOM 2572 N N . GLN A 1 340 ? 0.564 5.793 -18.188 1 98.44 340 GLN A N 1
ATOM 2573 C CA . GLN A 1 340 ? -0.891 5.73 -18.25 1 98.44 340 GLN A CA 1
ATOM 2574 C C . GLN A 1 340 ? -1.423 4.469 -17.578 1 98.44 340 GLN A C 1
ATOM 2576 O O . GLN A 1 340 ? -0.729 3.449 -17.531 1 98.44 340 GLN A O 1
ATOM 2581 N N . ALA A 1 341 ? -2.611 4.652 -17.078 1 98.75 341 ALA A N 1
ATOM 2582 C CA . ALA A 1 341 ? -3.279 3.43 -16.641 1 98.75 341 ALA A CA 1
ATOM 2583 C C . ALA A 1 341 ? -3.525 2.488 -17.812 1 98.75 341 ALA A C 1
ATOM 2585 O O . ALA A 1 341 ? -3.877 2.93 -18.906 1 98.75 341 ALA A O 1
ATOM 2586 N N . VAL A 1 342 ? -3.359 1.188 -17.578 1 98.88 342 VAL A N 1
ATOM 2587 C CA . VAL A 1 342 ? -3.484 0.2 -18.641 1 98.88 342 VAL A CA 1
ATOM 2588 C C . VAL A 1 342 ? -4.508 -0.863 -18.25 1 98.88 342 VAL A C 1
ATOM 2590 O O . VAL A 1 342 ? -4.465 -1.389 -17.141 1 98.88 342 VAL A O 1
ATOM 2593 N N . LYS A 1 343 ? -5.418 -1.185 -19.109 1 98.75 343 LYS A N 1
ATOM 2594 C CA . LYS A 1 343 ? -6.367 -2.273 -18.891 1 98.75 343 LYS A CA 1
ATOM 2595 C C . LYS A 1 343 ? -5.695 -3.631 -19.078 1 98.75 343 LYS A C 1
ATOM 2597 O O . LYS A 1 343 ? -4.879 -3.803 -19.984 1 98.75 343 LYS A O 1
ATOM 2602 N N . LEU A 1 344 ? -6.07 -4.566 -18.25 1 98.69 344 LEU A N 1
ATOM 2603 C CA . LEU A 1 344 ? -5.516 -5.906 -18.422 1 98.69 344 LEU A CA 1
ATOM 2604 C C . LEU A 1 344 ? -6.156 -6.609 -19.625 1 98.69 344 LEU A C 1
ATOM 2606 O O . LEU A 1 344 ? -7.379 -6.586 -19.781 1 98.69 344 LEU A O 1
ATOM 2610 N N . GLU A 1 345 ? -5.367 -7.242 -20.391 1 97.62 345 GLU A N 1
ATOM 2611 C CA . GLU A 1 345 ? -5.891 -8.039 -21.484 1 97.62 345 GLU A CA 1
ATOM 2612 C C . GLU A 1 345 ? -6.652 -9.258 -20.984 1 97.62 345 GLU A C 1
ATOM 2614 O O . GLU A 1 345 ? -6.289 -9.844 -19.953 1 97.62 345 GLU A O 1
ATOM 2619 N N . GLN A 1 346 ? -7.633 -9.578 -21.703 1 94.94 346 GLN A N 1
ATOM 2620 C CA . GLN A 1 346 ? -8.438 -10.758 -21.391 1 94.94 346 GLN A CA 1
ATOM 2621 C C . GLN A 1 346 ? -8.273 -11.836 -22.453 1 94.94 346 GLN A C 1
ATOM 2623 O O . GLN A 1 346 ? -7.844 -11.555 -23.578 1 94.94 346 GLN A O 1
ATOM 2628 N N . VAL A 1 347 ? -8.609 -13.055 -22 1 94.19 347 VAL A N 1
ATOM 2629 C CA . VAL A 1 347 ? -8.562 -14.148 -22.969 1 94.19 347 VAL A CA 1
ATOM 2630 C C . VAL A 1 347 ? -9.883 -14.227 -23.734 1 94.19 347 VAL A C 1
ATOM 2632 O O . VAL A 1 347 ? -10.953 -14.055 -23.141 1 94.19 347 VAL A O 1
ATOM 2635 N N . MET B 1 1 ? 13.5 37.281 26.578 1 43.59 1 MET B N 1
ATOM 2636 C CA . MET B 1 1 ? 12.383 37.031 25.688 1 43.59 1 MET B CA 1
ATOM 2637 C C . MET B 1 1 ? 11.062 37.438 26.328 1 43.59 1 MET B C 1
ATOM 2639 O O . MET B 1 1 ? 10.859 37.219 27.531 1 43.59 1 MET B O 1
ATOM 2643 N N . SER B 1 2 ? 10.344 38.375 25.875 1 53 2 SER B N 1
ATOM 2644 C CA . SER B 1 2 ? 9.25 39 26.609 1 53 2 SER B CA 1
ATOM 2645 C C . SER B 1 2 ? 8.281 37.938 27.156 1 53 2 SER B C 1
ATOM 2647 O O . SER B 1 2 ? 7.863 37.031 26.422 1 53 2 SER B O 1
ATOM 2649 N N . SER B 1 3 ? 8.234 37.688 28.5 1 67.88 3 SER B N 1
ATOM 2650 C CA . SER B 1 3 ? 7.551 36.812 29.438 1 67.88 3 SER B CA 1
ATOM 2651 C C . SER B 1 3 ? 6.039 36.969 29.344 1 67.88 3 SER B C 1
ATOM 2653 O O . SER B 1 3 ? 5.289 36.25 30.031 1 67.88 3 SER B O 1
ATOM 2655 N N . GLN B 1 4 ? 5.586 37.875 28.328 1 88.19 4 GLN B N 1
ATOM 2656 C CA . GLN B 1 4 ? 4.141 38.094 28.328 1 88.19 4 GLN B CA 1
ATOM 2657 C C . GLN B 1 4 ? 3.434 37.094 27.406 1 88.19 4 GLN B C 1
ATOM 2659 O O . GLN B 1 4 ? 3.971 36.75 26.359 1 88.19 4 GLN B O 1
ATOM 2664 N N . PRO B 1 5 ? 2.328 36.719 27.781 1 96.38 5 PRO B N 1
ATOM 2665 C CA . PRO B 1 5 ? 1.56 35.812 26.922 1 96.38 5 PRO B CA 1
ATOM 2666 C C . PRO B 1 5 ? 1.219 36.438 25.562 1 96.38 5 PRO B C 1
ATOM 2668 O O . PRO B 1 5 ? 1.104 37.656 25.438 1 96.38 5 PRO B O 1
ATOM 2671 N N . ILE B 1 6 ? 1.212 35.688 24.531 1 98.25 6 ILE B N 1
ATOM 2672 C CA . ILE B 1 6 ? 0.704 36.094 23.234 1 98.25 6 ILE B CA 1
ATOM 2673 C C . ILE B 1 6 ? -0.811 36.281 23.312 1 98.25 6 ILE B C 1
ATOM 2675 O O . ILE B 1 6 ? -1.535 35.344 23.688 1 98.25 6 ILE B O 1
ATOM 2679 N N . ARG B 1 7 ? -1.313 37.438 23.047 1 98.44 7 ARG B N 1
ATOM 2680 C CA . ARG B 1 7 ? -2.748 37.688 23.047 1 98.44 7 ARG B CA 1
ATOM 2681 C C . ARG B 1 7 ? -3.389 37.219 21.75 1 98.44 7 ARG B C 1
ATOM 2683 O O . ARG B 1 7 ? -3.102 37.781 20.672 1 98.44 7 ARG B O 1
ATOM 2690 N N . ILE B 1 8 ? -4.285 36.281 21.891 1 98.62 8 ILE B N 1
ATOM 2691 C CA . ILE B 1 8 ? -4.832 35.562 20.734 1 98.62 8 ILE B CA 1
ATOM 2692 C C . ILE B 1 8 ? -6.246 36.094 20.438 1 98.62 8 ILE B C 1
ATOM 2694 O O . ILE B 1 8 ? -7.066 36.219 21.344 1 98.62 8 ILE B O 1
ATOM 2698 N N . GLY B 1 9 ? -6.539 36.406 19.219 1 98.75 9 GLY B N 1
ATOM 2699 C CA . GLY B 1 9 ? -7.895 36.531 18.703 1 98.75 9 GLY B CA 1
ATOM 2700 C C . GLY B 1 9 ? -8.336 35.344 17.859 1 98.75 9 GLY B C 1
ATOM 2701 O O . GLY B 1 9 ? -7.688 35 16.875 1 98.75 9 GLY B O 1
ATOM 2702 N N . ILE B 1 10 ? -9.453 34.75 18.172 1 98.56 10 ILE B N 1
ATOM 2703 C CA . ILE B 1 10 ? -9.961 33.594 17.438 1 98.56 10 ILE B CA 1
ATOM 2704 C C . ILE B 1 10 ? -11 34.031 16.406 1 98.56 10 ILE B C 1
ATOM 2706 O O . ILE B 1 10 ? -11.938 34.75 16.75 1 98.56 10 ILE B O 1
ATOM 2710 N N . ILE B 1 11 ? -10.758 33.625 15.172 1 98.31 11 ILE B N 1
ATOM 2711 C CA . ILE B 1 11 ? -11.734 33.875 14.109 1 98.31 11 ILE B CA 1
ATOM 2712 C C . ILE B 1 11 ? -12.422 32.562 13.742 1 98.31 11 ILE B C 1
ATOM 2714 O O . ILE B 1 11 ? -11.797 31.656 13.188 1 98.31 11 ILE B O 1
ATOM 2718 N N . GLY B 1 12 ? -13.758 32.438 13.914 1 96.88 12 GLY B N 1
ATOM 2719 C CA . GLY B 1 12 ? -14.508 31.188 13.828 1 96.88 12 GLY B CA 1
ATOM 2720 C C . GLY B 1 12 ? -14.656 30.484 15.164 1 96.88 12 GLY B C 1
ATOM 2721 O O . GLY B 1 12 ? -13.688 29.938 15.695 1 96.88 12 GLY B O 1
ATOM 2722 N N . THR B 1 13 ? -15.898 30.469 15.711 1 95.88 13 THR B N 1
ATOM 2723 C CA . THR B 1 13 ? -16.109 29.922 17.047 1 95.88 13 THR B CA 1
ATOM 2724 C C . THR B 1 13 ? -16.953 28.656 16.969 1 95.88 13 THR B C 1
ATOM 2726 O O . THR B 1 13 ? -17.844 28.453 17.812 1 95.88 13 THR B O 1
ATOM 2729 N N . GLY B 1 14 ? -16.734 27.875 15.891 1 88 14 GLY B N 1
ATOM 2730 C CA . GLY B 1 14 ? -17.406 26.594 15.773 1 88 14 GLY B CA 1
ATOM 2731 C C . GLY B 1 14 ? -16.781 25.516 16.641 1 88 14 GLY B C 1
ATOM 2732 O O . GLY B 1 14 ? -16.109 25.828 17.641 1 88 14 GLY B O 1
ATOM 2733 N N . ILE B 1 15 ? -17.047 24.266 16.359 1 84.5 15 ILE B N 1
ATOM 2734 C CA . ILE B 1 15 ? -16.703 23.094 17.172 1 84.5 15 ILE B CA 1
ATOM 2735 C C . ILE B 1 15 ? -15.203 23.078 17.438 1 84.5 15 ILE B C 1
ATOM 2737 O O . ILE B 1 15 ? -14.766 22.797 18.547 1 84.5 15 ILE B O 1
ATOM 2741 N N . PHE B 1 16 ? -14.398 23.469 16.484 1 90.44 16 PHE B N 1
ATOM 2742 C CA . PHE B 1 16 ? -12.961 23.312 16.641 1 90.44 16 PHE B CA 1
ATOM 2743 C C . PHE B 1 16 ? -12.383 24.438 17.5 1 90.44 16 PHE B C 1
ATOM 2745 O O . PHE B 1 16 ? -11.266 24.328 18.016 1 90.44 16 PHE B O 1
ATOM 2752 N N . ALA B 1 17 ? -13.086 25.562 17.625 1 94.88 17 ALA B N 1
ATOM 2753 C CA . ALA B 1 17 ? -12.664 26.641 18.516 1 94.88 17 ALA B CA 1
ATOM 2754 C C . ALA B 1 17 ? -12.586 26.156 19.969 1 94.88 17 ALA B C 1
ATOM 2756 O O . ALA B 1 17 ? -11.688 26.547 20.719 1 94.88 17 ALA B O 1
ATOM 2757 N N . HIS B 1 18 ? -13.5 25.297 20.281 1 94.56 18 HIS B N 1
ATOM 2758 C CA . HIS B 1 18 ? -13.516 24.734 21.625 1 94.56 18 HIS B CA 1
ATOM 2759 C C . HIS B 1 18 ? -12.336 23.797 21.859 1 94.56 18 HIS B C 1
ATOM 2761 O O . HIS B 1 18 ? -11.766 23.75 22.953 1 94.56 18 HIS B O 1
ATOM 2767 N N . ARG B 1 19 ? -12.008 23.047 20.828 1 94.81 19 ARG B N 1
ATOM 2768 C CA . ARG B 1 19 ? -10.828 22.188 20.906 1 94.81 19 ARG B CA 1
ATOM 2769 C C . ARG B 1 19 ? -9.555 23.016 21.078 1 94.81 19 ARG B C 1
ATOM 2771 O O . ARG B 1 19 ? -8.68 22.656 21.859 1 94.81 19 ARG B O 1
ATOM 2778 N N . HIS B 1 20 ? -9.461 24.125 20.391 1 97.62 20 HIS B N 1
ATOM 2779 C CA . HIS B 1 20 ? -8.289 25 20.5 1 97.62 20 HIS B CA 1
ATOM 2780 C C . HIS B 1 20 ? -8.234 25.656 21.875 1 97.62 20 HIS B C 1
ATOM 2782 O O . HIS B 1 20 ? -7.16 25.797 22.469 1 97.62 20 HIS B O 1
ATOM 2788 N N . ASN B 1 21 ? -9.414 26.031 22.406 1 96.88 21 ASN B N 1
ATOM 2789 C CA . ASN B 1 21 ? -9.445 26.609 23.734 1 96.88 21 ASN B CA 1
ATOM 2790 C C . ASN B 1 21 ? -8.867 25.656 24.781 1 96.88 21 ASN B C 1
ATOM 2792 O O . ASN B 1 21 ? -8.062 26.078 25.625 1 96.88 21 ASN B O 1
ATOM 2796 N N . ARG B 1 22 ? -9.266 24.406 24.688 1 96.94 22 ARG B N 1
ATOM 2797 C CA . ARG B 1 22 ? -8.727 23.406 25.609 1 96.94 22 ARG B CA 1
ATOM 2798 C C . ARG B 1 22 ? -7.219 23.281 25.453 1 96.94 22 ARG B C 1
ATOM 2800 O O . ARG B 1 22 ? -6.5 23.094 26.438 1 96.94 22 ARG B O 1
ATOM 2807 N N . ALA B 1 23 ? -6.742 23.359 24.266 1 97.75 23 ALA B N 1
ATOM 2808 C CA . ALA B 1 23 ? -5.309 23.25 24.016 1 97.75 23 ALA B CA 1
ATOM 2809 C C . ALA B 1 23 ? -4.559 24.453 24.578 1 97.75 23 ALA B C 1
ATOM 2811 O O . ALA B 1 23 ? -3.475 24.297 25.141 1 97.75 23 ALA B O 1
ATOM 2812 N N . TYR B 1 24 ? -5.109 25.688 24.438 1 97.5 24 TYR B N 1
ATOM 2813 C CA . TYR B 1 24 ? -4.508 26.875 25.016 1 97.5 24 TYR B CA 1
ATOM 2814 C C . TYR B 1 24 ? -4.371 26.75 26.531 1 97.5 24 TYR B C 1
ATOM 2816 O O . TYR B 1 24 ? -3.334 27.094 27.094 1 97.5 24 TYR B O 1
ATOM 2824 N N . GLN B 1 25 ? -5.418 26.203 27.109 1 96.25 25 GLN B N 1
ATOM 2825 C CA . GLN B 1 25 ? -5.395 26 28.562 1 96.25 25 GLN B CA 1
ATOM 2826 C C . GLN B 1 25 ? -4.316 24.984 28.953 1 96.25 25 GLN B C 1
ATOM 2828 O O . GLN B 1 25 ? -3.609 25.188 29.953 1 96.25 25 GLN B O 1
ATOM 2833 N N . ALA B 1 26 ? -4.168 23.984 28.172 1 96.25 26 ALA B N 1
ATOM 2834 C CA . ALA B 1 26 ? -3.211 22.922 28.453 1 96.25 26 ALA B CA 1
ATOM 2835 C C . ALA B 1 26 ? -1.775 23.422 28.312 1 96.25 26 ALA B C 1
ATOM 2837 O O . ALA B 1 26 ? -0.894 23.016 29.078 1 96.25 26 ALA B O 1
ATOM 2838 N N . VAL B 1 27 ? -1.529 24.219 27.312 1 96.38 27 VAL B N 1
ATOM 2839 C CA . VAL B 1 27 ? -0.187 24.75 27.078 1 96.38 27 VAL B CA 1
ATOM 2840 C C . VAL B 1 27 ? 0.161 25.781 28.141 1 96.38 27 VAL B C 1
ATOM 2842 O O . VAL B 1 27 ? 1.307 25.859 28.594 1 96.38 27 VAL B O 1
ATOM 2845 N N . GLY B 1 28 ? -0.859 26.625 28.5 1 93.88 28 GLY B N 1
ATOM 2846 C CA . GLY B 1 28 ? -0.688 27.453 29.688 1 93.88 28 GLY B CA 1
ATOM 2847 C C . GLY B 1 28 ? -0.99 28.922 29.438 1 93.88 28 GLY B C 1
ATOM 2848 O O . GLY B 1 28 ? -0.578 29.469 28.422 1 93.88 28 GLY B O 1
ATOM 2849 N N . ASN B 1 29 ? -1.512 29.531 30.422 1 91.75 29 ASN B N 1
ATOM 2850 C CA . ASN B 1 29 ? -1.933 30.938 30.328 1 91.75 29 ASN B CA 1
ATOM 2851 C C . ASN B 1 29 ? -0.738 31.875 30.359 1 91.75 29 ASN B C 1
ATOM 2853 O O . ASN B 1 29 ? -0.868 33.062 30.016 1 91.75 29 ASN B O 1
ATOM 2857 N N . GLU B 1 30 ? 0.326 31.359 30.812 1 94.88 30 GLU B N 1
ATOM 2858 C CA . GLU B 1 30 ? 1.539 32.188 30.781 1 94.88 30 GLU B CA 1
ATOM 2859 C C . GLU B 1 30 ? 2.053 32.344 29.359 1 94.88 30 GLU B C 1
ATOM 2861 O O . GLU B 1 30 ? 2.822 33.281 29.078 1 94.88 30 GLU B O 1
ATOM 2866 N N . LYS B 1 31 ? 1.558 31.5 28.484 1 96.69 31 LYS B N 1
ATOM 2867 C CA . LYS B 1 31 ? 2.041 31.562 27.094 1 96.69 31 LYS B CA 1
ATOM 2868 C C . LYS B 1 31 ? 1.015 32.219 26.188 1 96.69 31 LYS B C 1
ATOM 2870 O O . LYS B 1 31 ? 1.378 32.969 25.266 1 96.69 31 LYS B O 1
ATOM 2875 N N . PHE B 1 32 ? -0.229 31.906 26.5 1 97.81 32 PHE B N 1
ATOM 2876 C CA . PHE B 1 32 ? -1.277 32.406 25.625 1 97.81 32 PHE B CA 1
ATOM 2877 C C . PHE B 1 32 ? -2.414 33.031 26.453 1 97.81 32 PHE B C 1
ATOM 2879 O O . PHE B 1 32 ? -2.709 32.531 27.547 1 97.81 32 PHE B O 1
ATOM 2886 N N . GLN B 1 33 ? -3.059 34 25.938 1 97.06 33 GLN B N 1
ATOM 2887 C CA . GLN B 1 33 ? -4.289 34.562 26.469 1 97.06 33 GLN B CA 1
ATOM 2888 C C . GLN B 1 33 ? -5.293 34.844 25.359 1 97.06 33 GLN B C 1
ATOM 2890 O O . GLN B 1 33 ? -4.984 35.594 24.422 1 97.06 33 GLN B O 1
ATOM 2895 N N . LEU B 1 34 ? -6.469 34.25 25.422 1 97.94 34 LEU B N 1
ATOM 2896 C CA . LEU B 1 34 ? -7.539 34.594 24.5 1 97.94 34 LEU B CA 1
ATOM 2897 C C . LEU B 1 34 ? -8.148 35.969 24.844 1 97.94 34 LEU B C 1
ATOM 2899 O O . LEU B 1 34 ? -8.633 36.156 25.953 1 97.94 34 LEU B O 1
ATOM 2903 N N . VAL B 1 35 ? -8.164 36.875 23.859 1 98 35 VAL B N 1
ATOM 2904 C CA . VAL B 1 35 ? -8.539 38.25 24.25 1 98 35 VAL B CA 1
ATOM 2905 C C . VAL B 1 35 ? -9.664 38.75 23.344 1 98 35 VAL B C 1
ATOM 2907 O O . VAL B 1 35 ? -10.289 39.781 23.641 1 98 35 VAL B O 1
ATOM 2910 N N . ALA B 1 36 ? -9.922 38.031 22.25 1 98.62 36 ALA B N 1
ATOM 2911 C CA . ALA B 1 36 ? -10.961 38.438 21.312 1 98.62 36 ALA B CA 1
ATOM 2912 C C . ALA B 1 36 ? -11.477 37.25 20.516 1 98.62 36 ALA B C 1
ATOM 2914 O O . ALA B 1 36 ? -10.797 36.219 20.406 1 98.62 36 ALA B O 1
ATOM 2915 N N . CYS B 1 37 ? -12.703 37.375 19.984 1 98.69 37 CYS B N 1
ATOM 2916 C CA . CYS B 1 37 ? -13.242 36.344 19.078 1 98.69 37 CYS B CA 1
ATOM 2917 C C . CYS B 1 37 ? -14.18 36.969 18.047 1 98.69 37 CYS B C 1
ATOM 2919 O O . CYS B 1 37 ? -14.688 38.062 18.266 1 98.69 37 CYS B O 1
ATOM 2921 N N . ALA B 1 38 ? -14.266 36.312 16.938 1 98.19 38 ALA B N 1
ATOM 2922 C CA . ALA B 1 38 ? -15.141 36.781 15.875 1 98.19 38 ALA B CA 1
ATOM 2923 C C . ALA B 1 38 ? -15.914 35.625 15.25 1 98.19 38 ALA B C 1
ATOM 2925 O O . ALA B 1 38 ? -15.367 34.531 15.078 1 98.19 38 ALA B O 1
ATOM 2926 N N . ASN B 1 39 ? -17.109 35.781 14.961 1 97.12 39 ASN B N 1
ATOM 2927 C CA . ASN B 1 39 ? -17.984 34.906 14.195 1 97.12 39 ASN B CA 1
ATOM 2928 C C . ASN B 1 39 ? -19.062 35.688 13.469 1 97.12 39 ASN B C 1
ATOM 2930 O O . ASN B 1 39 ? -19.594 36.688 13.992 1 97.12 39 ASN B O 1
ATOM 2934 N N . ARG B 1 40 ? -19.359 35.188 12.25 1 94.38 40 ARG B N 1
ATOM 2935 C CA . ARG B 1 40 ? -20.422 35.875 11.516 1 94.38 40 ARG B CA 1
ATOM 2936 C C . ARG B 1 40 ? -21.734 35.844 12.297 1 94.38 40 ARG B C 1
ATOM 2938 O O . ARG B 1 40 ? -22.547 36.781 12.195 1 94.38 40 ARG B O 1
ATOM 2945 N N . SER B 1 41 ? -21.953 34.781 13.055 1 94.69 41 SER B N 1
ATOM 2946 C CA . SER B 1 41 ? -23.078 34.688 13.969 1 94.69 41 SER B CA 1
ATOM 2947 C C . SER B 1 41 ? -22.75 35.281 15.328 1 94.69 41 SER B C 1
ATOM 2949 O O . SER B 1 41 ? -22.078 34.656 16.156 1 94.69 41 SER B O 1
ATOM 2951 N N . LYS B 1 42 ? -23.328 36.406 15.586 1 94.5 42 LYS B N 1
ATOM 2952 C CA . LYS B 1 42 ? -23.016 37.094 16.828 1 94.5 42 LYS B CA 1
ATOM 2953 C C . LYS B 1 42 ? -23.312 36.219 18.047 1 94.5 42 LYS B C 1
ATOM 2955 O O . LYS B 1 42 ? -22.531 36.188 19 1 94.5 42 LYS B O 1
ATOM 2960 N N . ASP B 1 43 ? -24.406 35.562 17.938 1 95.25 43 ASP B N 1
ATOM 2961 C CA . ASP B 1 43 ? -24.828 34.719 19.062 1 95.25 43 ASP B CA 1
ATOM 2962 C C . ASP B 1 43 ? -23.781 33.625 19.359 1 95.25 43 ASP B C 1
ATOM 2964 O O . ASP B 1 43 ? -23.484 33.344 20.531 1 95.25 43 ASP B O 1
ATOM 2968 N N . LYS B 1 44 ? -23.188 33.062 18.344 1 94.56 44 LYS B N 1
ATOM 2969 C CA . LYS B 1 44 ? -22.172 32.031 18.516 1 94.56 44 LYS B CA 1
ATOM 2970 C C . LYS B 1 44 ? -20.891 32.625 19.109 1 94.56 44 LYS B C 1
ATOM 2972 O O . LYS B 1 44 ? -20.25 32.031 19.969 1 94.56 44 LYS B O 1
ATOM 2977 N N . ALA B 1 45 ? -20.578 33.812 18.656 1 96.62 45 ALA B N 1
ATOM 2978 C CA . ALA B 1 45 ? -19.375 34.5 19.156 1 96.62 45 ALA B CA 1
ATOM 2979 C C . ALA B 1 45 ? -19.531 34.844 20.641 1 96.62 45 ALA B C 1
ATOM 2981 O O . ALA B 1 45 ? -18.609 34.625 21.438 1 96.62 45 ALA B O 1
ATOM 2982 N N . VAL B 1 46 ? -20.703 35.312 20.984 1 97.06 46 VAL B N 1
ATOM 2983 C CA . VAL B 1 46 ? -20.984 35.719 22.359 1 97.06 46 VAL B CA 1
ATOM 2984 C C . VAL B 1 46 ? -20.969 34.5 23.266 1 97.06 46 VAL B C 1
ATOM 2986 O O . VAL B 1 46 ? -20.406 34.531 24.375 1 97.06 46 VAL B O 1
ATOM 2989 N N . ALA B 1 47 ? -21.578 33.469 22.844 1 96.62 47 ALA B N 1
ATOM 2990 C CA . ALA B 1 47 ? -21.594 32.219 23.641 1 96.62 47 ALA B CA 1
ATOM 2991 C C . ALA B 1 47 ? -20.188 31.719 23.906 1 96.62 47 ALA B C 1
ATOM 2993 O O . ALA B 1 47 ? -19.859 31.312 25.016 1 96.62 47 ALA B O 1
ATOM 2994 N N . PHE B 1 48 ? -19.375 31.703 22.891 1 97.06 48 PHE B N 1
ATOM 2995 C CA . PHE B 1 48 ? -18 31.266 23.031 1 97.06 48 PHE B CA 1
ATOM 2996 C C . PHE B 1 48 ? -17.234 32.188 23.953 1 97.06 48 PHE B C 1
ATOM 2998 O O . PHE B 1 48 ? -16.484 31.734 24.828 1 97.06 48 PHE B O 1
ATOM 3005 N N . ALA B 1 49 ? -17.391 33.469 23.812 1 97.62 49 ALA B N 1
ATOM 3006 C CA . ALA B 1 49 ? -16.703 34.469 24.609 1 97.62 49 ALA B CA 1
ATOM 3007 C C . ALA B 1 49 ? -17 34.281 26.094 1 97.62 49 ALA B C 1
ATOM 3009 O O . ALA B 1 49 ? -16.094 34.375 26.938 1 97.62 49 ALA B O 1
ATOM 3010 N N . LYS B 1 50 ? -18.234 34 26.344 1 96.56 50 LYS B N 1
ATOM 3011 C CA . LYS B 1 50 ? -18.656 33.781 27.719 1 96.56 50 LYS B CA 1
ATOM 3012 C C . LYS B 1 50 ? -17.984 32.562 28.312 1 96.56 50 LYS B C 1
ATOM 3014 O O . LYS B 1 50 ? -17.547 32.562 29.469 1 96.56 50 LYS B O 1
ATOM 3019 N N . GLU B 1 51 ? -17.922 31.594 27.516 1 94.94 51 GLU B N 1
ATOM 3020 C CA . GLU B 1 51 ? -17.328 30.344 27.938 1 94.94 51 GLU B CA 1
ATOM 3021 C C . GLU B 1 51 ? -15.844 30.516 28.266 1 94.94 51 GLU B C 1
ATOM 3023 O O . GLU B 1 51 ? -15.336 29.953 29.234 1 94.94 51 GLU B O 1
ATOM 3028 N N . VAL B 1 52 ? -15.117 31.391 27.484 1 95.88 52 VAL B N 1
ATOM 3029 C CA . VAL B 1 52 ? -13.656 31.391 27.578 1 95.88 52 VAL B CA 1
ATOM 3030 C C . VAL B 1 52 ? -13.188 32.625 28.344 1 95.88 52 VAL B C 1
ATOM 3032 O O . VAL B 1 52 ? -11.992 32.781 28.609 1 95.88 52 VAL B O 1
ATOM 3035 N N . GLY B 1 53 ? -14.055 33.531 28.656 1 95.5 53 GLY B N 1
ATOM 3036 C CA . GLY B 1 53 ? -13.742 34.688 29.484 1 95.5 53 GLY B CA 1
ATOM 3037 C C . GLY B 1 53 ? -13.266 35.875 28.688 1 95.5 53 GLY B C 1
ATOM 3038 O O . GLY B 1 53 ? -12.391 36.625 29.125 1 95.5 53 GLY B O 1
ATOM 3039 N N . ILE B 1 54 ? -13.734 36.031 27.453 1 97.12 54 ILE B N 1
ATOM 3040 C CA . ILE B 1 54 ? -13.445 37.188 26.625 1 97.12 54 ILE B CA 1
ATOM 3041 C C . ILE B 1 54 ? -14.477 38.281 26.875 1 97.12 54 ILE B C 1
ATOM 3043 O O . ILE B 1 54 ? -15.68 38 26.953 1 97.12 54 ILE B O 1
ATOM 3047 N N . ASP B 1 55 ? -14.031 39.438 27.016 1 95.81 55 ASP B N 1
ATOM 3048 C CA . ASP B 1 55 ? -14.922 40.562 27.266 1 95.81 55 ASP B CA 1
ATOM 3049 C C . ASP B 1 55 ? -15.844 40.812 26.078 1 95.81 55 ASP B C 1
ATOM 3051 O O . ASP B 1 55 ? -15.414 40.719 24.922 1 95.81 55 ASP B O 1
ATOM 3055 N N . ASP B 1 56 ? -17.031 41.25 26.344 1 94.62 56 ASP B N 1
ATOM 3056 C CA . ASP B 1 56 ? -18.031 41.469 25.312 1 94.62 56 ASP B CA 1
ATOM 3057 C C . ASP B 1 56 ? -17.547 42.531 24.297 1 94.62 56 ASP B C 1
ATOM 3059 O O . ASP B 1 56 ? -17.906 42.469 23.125 1 94.62 56 ASP B O 1
ATOM 3063 N N . SER B 1 57 ? -16.781 43.438 24.797 1 95.56 57 SER B N 1
ATOM 3064 C CA . SER B 1 57 ? -16.312 44.531 23.938 1 95.56 57 SER B CA 1
ATOM 3065 C C . SER B 1 57 ? -15.312 44 22.906 1 95.56 57 SER B C 1
ATOM 3067 O O . SER B 1 57 ? -14.992 44.719 21.938 1 95.56 57 SER B O 1
ATOM 3069 N N . ALA B 1 58 ? -14.867 42.781 23.109 1 97.88 58 ALA B N 1
ATOM 3070 C CA . ALA B 1 58 ? -13.867 42.219 22.219 1 97.88 58 ALA B CA 1
ATOM 3071 C C . ALA B 1 58 ? -14.469 41.062 21.391 1 97.88 58 ALA B C 1
ATOM 3073 O O . ALA B 1 58 ? -13.758 40.156 20.984 1 97.88 58 ALA B O 1
ATOM 3074 N N . VAL B 1 59 ? -15.797 41.094 21.297 1 98.25 59 VAL B N 1
ATOM 3075 C CA . VAL B 1 59 ? -16.531 40.156 20.438 1 98.25 59 VAL B CA 1
ATOM 3076 C C . VAL B 1 59 ? -16.891 40.844 19.125 1 98.25 59 VAL B C 1
ATOM 3078 O O . VAL B 1 59 ? -17.547 41.906 19.125 1 98.25 59 VAL B O 1
ATOM 3081 N N . TYR B 1 60 ? -16.453 40.281 18.016 1 98.31 60 TYR B N 1
ATOM 3082 C CA . TYR B 1 60 ? -16.641 40.906 16.703 1 98.31 60 TYR B CA 1
ATOM 3083 C C . TYR B 1 60 ? -17.5 40.031 15.797 1 98.31 60 TYR B C 1
ATOM 3085 O O . TYR B 1 60 ? -17.594 38.812 16.016 1 98.31 60 TYR B O 1
ATOM 3093 N N . THR B 1 61 ? -18.141 40.625 14.82 1 97.56 61 THR B N 1
ATOM 3094 C CA . THR B 1 61 ? -18.844 39.875 13.789 1 97.56 61 THR B CA 1
ATOM 3095 C C . THR B 1 61 ? -18.078 39.938 12.469 1 97.56 61 THR B C 1
ATOM 3097 O O . THR B 1 61 ? -18.312 39.125 11.578 1 97.56 61 THR B O 1
ATOM 3100 N N . ASN B 1 62 ? -17.203 40.875 12.414 1 97.25 62 ASN B N 1
ATOM 3101 C CA . ASN B 1 62 ? -16.312 41.031 11.266 1 97.25 62 ASN B CA 1
ATOM 3102 C C . ASN B 1 62 ? -14.875 40.656 11.609 1 97.25 62 ASN B C 1
ATOM 3104 O O . ASN B 1 62 ? -14.25 41.312 12.445 1 97.25 62 ASN B O 1
ATOM 3108 N N . PRO B 1 63 ? -14.336 39.656 10.875 1 97.88 63 PRO B N 1
ATOM 3109 C CA . PRO B 1 63 ? -12.961 39.25 11.164 1 97.88 63 PRO B CA 1
ATOM 3110 C C . PRO B 1 63 ? -11.953 40.406 11.008 1 97.88 63 PRO B C 1
ATOM 3112 O O . PRO B 1 63 ? -10.945 40.438 11.719 1 97.88 63 PRO B O 1
ATOM 3115 N N . MET B 1 64 ? -12.188 41.344 10.117 1 97.94 64 MET B N 1
ATOM 3116 C CA . MET B 1 64 ? -11.266 42.469 9.883 1 97.94 64 MET B CA 1
ATOM 3117 C C . MET B 1 64 ? -11.156 43.344 11.117 1 97.94 64 MET B C 1
ATOM 3119 O O . MET B 1 64 ? -10.086 43.875 11.422 1 97.94 64 MET B O 1
ATOM 3123 N N . ASP B 1 65 ? -12.281 43.5 11.797 1 98.25 65 ASP B N 1
ATOM 3124 C CA . ASP B 1 65 ? -12.266 44.281 13.016 1 98.25 65 ASP B CA 1
ATOM 3125 C C . ASP B 1 65 ? -11.391 43.656 14.086 1 98.25 65 ASP B C 1
ATOM 3127 O O . ASP B 1 65 ? -10.664 44.344 14.805 1 98.25 65 ASP B O 1
ATOM 3131 N N . LEU B 1 66 ? -11.492 42.344 14.188 1 98.56 66 LEU B N 1
ATOM 3132 C CA . LEU B 1 66 ? -10.656 41.625 15.141 1 98.56 66 LEU B CA 1
ATOM 3133 C C . LEU B 1 66 ? -9.188 41.75 14.75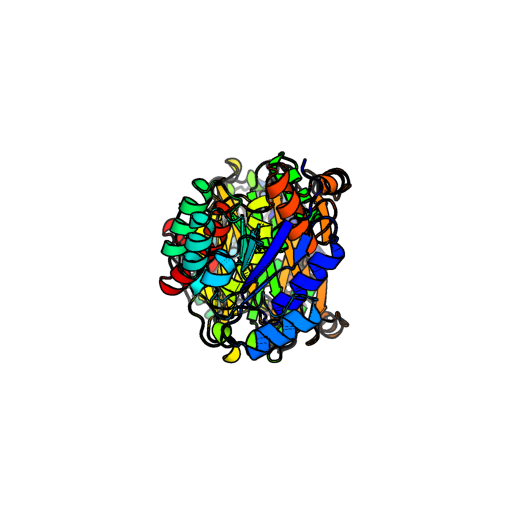8 1 98.56 66 LEU B C 1
ATOM 3135 O O . LEU B 1 66 ? -8.336 41.969 15.617 1 98.56 66 LEU B O 1
ATOM 3139 N N . ILE B 1 67 ? -8.836 41.594 13.477 1 98.69 67 ILE B N 1
ATOM 3140 C CA . ILE B 1 67 ? -7.465 41.656 12.984 1 98.69 67 ILE B CA 1
ATOM 3141 C C . ILE B 1 67 ? -6.852 43.031 13.289 1 98.69 67 ILE B C 1
ATOM 3143 O O . ILE B 1 67 ? -5.664 43.125 13.609 1 98.69 67 ILE B O 1
ATOM 3147 N N . ASN B 1 68 ? -7.695 44.031 13.336 1 97.94 68 ASN B N 1
ATOM 3148 C CA . ASN B 1 68 ? -7.203 45.406 13.547 1 97.94 68 ASN B CA 1
ATOM 3149 C C . ASN B 1 68 ? -7.211 45.781 15.023 1 97.94 68 ASN B C 1
ATOM 3151 O O . ASN B 1 68 ? -6.82 46.906 15.383 1 97.94 68 ASN B O 1
ATOM 3155 N N . ASP B 1 69 ? -7.715 44.938 15.883 1 98.12 69 ASP B N 1
ATOM 3156 C CA . ASP B 1 69 ? -7.703 45.188 17.328 1 98.12 69 ASP B CA 1
ATOM 3157 C C . ASP B 1 69 ? -6.27 45.281 17.844 1 98.12 69 ASP B C 1
ATOM 3159 O O . ASP B 1 69 ? -5.523 44.281 17.781 1 98.12 69 ASP B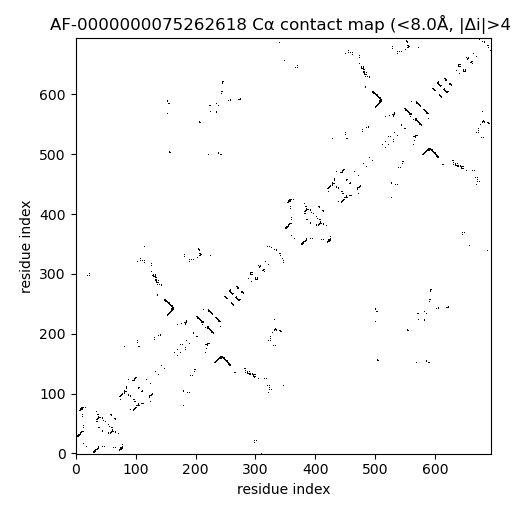 O 1
ATOM 3163 N N . PRO B 1 70 ? -5.867 46.375 18.469 1 97.38 70 PRO B N 1
ATOM 3164 C CA . PRO B 1 70 ? -4.492 46.531 18.953 1 97.38 70 PRO B CA 1
ATOM 3165 C C . PRO B 1 70 ? -4.164 45.625 20.125 1 97.38 70 PRO B C 1
ATOM 3167 O O . PRO B 1 70 ? -2.992 45.406 20.453 1 97.38 70 PRO B O 1
ATOM 3170 N N . ASN B 1 71 ? -5.191 45.031 20.719 1 97.5 71 ASN B N 1
ATOM 3171 C CA . ASN B 1 71 ? -4.973 44.125 21.844 1 97.5 71 ASN B CA 1
ATOM 3172 C C . ASN B 1 71 ? -4.715 42.719 21.391 1 97.5 71 ASN B C 1
ATOM 3174 O O . ASN B 1 71 ? -4.5 41.812 22.219 1 97.5 71 ASN B O 1
ATOM 3178 N N . VAL B 1 72 ? -4.699 42.469 20.109 1 98.44 72 VAL B N 1
ATOM 3179 C CA . VAL B 1 72 ? -4.461 41.156 19.547 1 98.44 72 VAL B CA 1
ATOM 3180 C C . VAL B 1 72 ? -3.061 41.094 18.938 1 98.44 72 VAL B C 1
ATOM 3182 O O . VAL B 1 72 ? -2.699 41.938 18.109 1 98.44 72 VAL B O 1
ATOM 3185 N N . ASP B 1 73 ? -2.262 40.125 19.391 1 98.19 73 ASP B N 1
ATOM 3186 C CA . ASP B 1 73 ? -0.921 39.906 18.859 1 98.19 73 ASP B CA 1
ATOM 3187 C C . ASP B 1 73 ? -0.944 38.906 17.703 1 98.19 73 ASP B C 1
ATOM 3189 O O . ASP B 1 73 ? -0.151 39 16.766 1 98.19 73 ASP B O 1
ATOM 3193 N N . ALA B 1 74 ? -1.816 37.875 17.797 1 98.75 74 ALA B N 1
ATOM 3194 C CA . ALA B 1 74 ? -1.904 36.781 16.828 1 98.75 74 ALA B CA 1
ATOM 3195 C C . ALA B 1 74 ? -3.355 36.375 16.594 1 98.75 74 ALA B C 1
ATOM 3197 O O . ALA B 1 74 ? -4.168 36.406 17.531 1 98.75 74 ALA B O 1
ATOM 3198 N N . VAL B 1 75 ? -3.625 35.938 15.406 1 98.75 75 VAL B N 1
ATOM 3199 C CA . VAL B 1 75 ? -4.98 35.5 15.086 1 98.75 75 VAL B CA 1
ATOM 3200 C C . VAL B 1 75 ? -4.988 34 14.836 1 98.75 75 VAL B C 1
ATOM 3202 O O . VAL B 1 75 ? -4.082 33.469 14.18 1 98.75 75 VAL B O 1
ATOM 3205 N N . ASP B 1 76 ? -5.895 33.281 15.414 1 98.69 76 ASP B N 1
ATOM 3206 C CA . ASP B 1 76 ? -6.191 31.859 15.203 1 98.69 76 ASP B CA 1
ATOM 3207 C C . ASP B 1 76 ? -7.434 31.688 14.336 1 98.69 76 ASP B C 1
ATOM 3209 O O . ASP B 1 76 ? -8.555 31.906 14.797 1 98.69 76 ASP B O 1
ATOM 3213 N N . VAL B 1 77 ? -7.219 31.219 13.125 1 98.25 77 VAL B N 1
ATOM 3214 C CA . VAL B 1 77 ? -8.273 31.234 12.109 1 98.25 77 VAL B CA 1
ATOM 3215 C C . VAL B 1 77 ? -8.859 29.828 11.969 1 98.25 77 VAL B C 1
ATOM 3217 O O . VAL B 1 77 ? -8.195 28.922 11.469 1 98.25 77 VAL B O 1
ATOM 3220 N N . LEU B 1 78 ? -10.094 29.656 12.328 1 96.12 78 LEU B N 1
ATOM 3221 C CA . LEU B 1 78 ? -10.844 28.406 12.25 1 96.12 78 LEU B CA 1
ATOM 3222 C C . LEU B 1 78 ? -12.062 28.547 11.352 1 96.12 78 LEU B C 1
ATOM 3224 O O . LEU B 1 78 ? -13.195 28.438 11.805 1 96.12 78 LEU B O 1
ATOM 3228 N N . LEU B 1 79 ? -11.82 28.812 10.062 1 93.12 79 LEU B N 1
ATOM 3229 C CA . LEU B 1 79 ? -12.828 29.047 9.031 1 93.12 79 LEU B CA 1
ATOM 3230 C C . LEU B 1 79 ? -12.719 28 7.926 1 93.12 79 LEU B C 1
ATOM 3232 O O . LEU B 1 79 ? -11.727 27.266 7.844 1 93.12 79 LEU B O 1
ATOM 3236 N N . PRO B 1 80 ? -13.797 27.938 7.098 1 90.31 80 PRO B N 1
ATOM 3237 C CA . PRO B 1 80 ? -13.648 27.109 5.895 1 90.31 80 PRO B CA 1
ATOM 3238 C C . PRO B 1 80 ? -12.469 27.547 5.027 1 90.31 80 PRO B C 1
ATOM 3240 O O . PRO B 1 80 ? -12.188 28.75 4.914 1 90.31 80 PRO B O 1
ATOM 3243 N N . VAL B 1 81 ? -11.93 26.641 4.348 1 91.56 81 VAL B N 1
ATOM 3244 C CA . VAL B 1 81 ? -10.609 26.75 3.729 1 91.56 81 VAL B CA 1
ATOM 3245 C C . VAL B 1 81 ? -10.641 27.812 2.629 1 91.56 81 VAL B C 1
ATOM 3247 O O . VAL B 1 81 ? -9.625 28.438 2.33 1 91.56 81 VAL B O 1
ATOM 3250 N N . GLN B 1 82 ? -11.758 28.062 2.033 1 92.69 82 GLN B N 1
ATOM 3251 C CA . GLN B 1 82 ? -11.844 28.984 0.917 1 92.69 82 GLN B CA 1
ATOM 3252 C C . GLN B 1 82 ? -11.586 30.422 1.376 1 92.69 82 GLN B C 1
ATOM 3254 O O . GLN B 1 82 ? -11.328 31.312 0.556 1 92.69 82 GLN B O 1
ATOM 3259 N N . PHE B 1 83 ? -11.609 30.688 2.695 1 94.75 83 PHE B N 1
ATOM 3260 C CA . PHE B 1 83 ? -11.445 32.031 3.217 1 94.75 83 PHE B CA 1
ATOM 3261 C C . PHE B 1 83 ? -10.008 32.281 3.658 1 94.75 83 PHE B C 1
ATOM 3263 O O . PHE B 1 83 ? -9.633 33.406 3.99 1 94.75 83 PHE B O 1
ATOM 3270 N N . ASN B 1 84 ? -9.156 31.25 3.648 1 96.94 84 ASN B N 1
ATOM 3271 C CA . ASN B 1 84 ? -7.816 31.328 4.227 1 96.94 84 ASN B CA 1
ATOM 3272 C C . ASN B 1 84 ? -6.992 32.438 3.598 1 96.94 84 ASN B C 1
ATOM 3274 O O . ASN B 1 84 ? -6.438 33.281 4.309 1 96.94 84 ASN B O 1
ATOM 3278 N N . ARG B 1 85 ? -6.98 32.5 2.303 1 97.38 85 ARG B N 1
ATOM 3279 C CA . ARG B 1 85 ? -6.094 33.438 1.63 1 97.38 85 ARG B CA 1
ATOM 3280 C C . ARG B 1 85 ? -6.402 34.875 2.041 1 97.38 85 ARG B C 1
ATOM 3282 O O . ARG B 1 85 ? -5.508 35.594 2.449 1 97.38 85 ARG B O 1
ATOM 3289 N N . GLU B 1 86 ? -7.641 35.219 1.98 1 97.62 86 GLU B N 1
ATOM 3290 C CA . GLU B 1 86 ? -8.07 36.562 2.283 1 97.62 86 GLU B CA 1
ATOM 3291 C C . GLU B 1 86 ? -7.73 36.938 3.723 1 97.62 86 GLU B C 1
ATOM 3293 O O . GLU B 1 86 ? -7.223 38.031 3.979 1 97.62 86 GLU B O 1
ATOM 3298 N N . ILE B 1 87 ? -7.984 36.094 4.613 1 98.25 87 ILE B N 1
ATOM 3299 C CA . ILE B 1 87 ? -7.77 36.375 6.031 1 98.25 87 ILE B CA 1
ATOM 3300 C C . ILE B 1 87 ? -6.273 36.469 6.32 1 98.25 87 ILE B C 1
ATOM 3302 O O . ILE B 1 87 ? -5.84 37.344 7.094 1 98.25 87 ILE B O 1
ATOM 3306 N N . ILE B 1 88 ? -5.496 35.625 5.73 1 98.31 88 ILE B N 1
ATOM 3307 C CA . ILE B 1 88 ? -4.051 35.625 5.922 1 98.31 88 ILE B CA 1
ATOM 3308 C C . ILE B 1 88 ? -3.465 36.938 5.395 1 98.31 88 ILE B C 1
ATOM 3310 O O . ILE B 1 88 ? -2.629 37.562 6.051 1 98.31 88 ILE B O 1
ATOM 3314 N N . GLU B 1 89 ? -3.912 37.344 4.223 1 98.12 89 GLU B N 1
ATOM 3315 C CA . GLU B 1 89 ? -3.461 38.594 3.645 1 98.12 89 GLU B CA 1
ATOM 3316 C C . GLU B 1 89 ? -3.738 39.781 4.59 1 98.12 89 GLU B C 1
ATOM 3318 O O . GLU B 1 89 ? -2.869 40.625 4.812 1 98.12 89 GLU B O 1
ATOM 3323 N N . ALA B 1 90 ? -4.926 39.781 5.137 1 98.38 90 ALA B N 1
ATOM 3324 C CA . ALA B 1 90 ? -5.324 40.844 6.047 1 98.38 90 ALA B CA 1
ATOM 3325 C C . ALA B 1 90 ? -4.469 40.844 7.312 1 98.38 90 ALA B C 1
ATOM 3327 O O . ALA B 1 90 ? -4.031 41.875 7.777 1 98.38 90 ALA B O 1
ATOM 3328 N N . ALA B 1 91 ? -4.238 39.656 7.871 1 98.44 91 ALA B N 1
ATOM 3329 C CA . ALA B 1 91 ? -3.455 39.531 9.094 1 98.44 91 ALA B CA 1
ATOM 3330 C C . ALA B 1 91 ? -2.016 40 8.883 1 98.44 91 ALA B C 1
ATOM 3332 O O . ALA B 1 91 ? -1.46 40.719 9.703 1 98.44 91 ALA B O 1
ATOM 3333 N N . VAL B 1 92 ? -1.407 39.562 7.797 1 97.94 92 VAL B N 1
ATOM 3334 C CA . VAL B 1 92 ? -0.028 39.906 7.48 1 97.94 92 VAL B CA 1
ATOM 3335 C C . VAL B 1 92 ? 0.08 41.406 7.273 1 97.94 92 VAL B C 1
ATOM 3337 O O . VAL B 1 92 ? 1.015 42.062 7.766 1 97.94 92 VAL B O 1
ATOM 3340 N N . ALA B 1 93 ? -0.888 41.969 6.566 1 97.69 93 ALA B N 1
ATOM 3341 C CA . ALA B 1 93 ? -0.904 43.406 6.32 1 97.69 93 ALA B CA 1
ATOM 3342 C C . ALA B 1 93 ? -0.995 44.188 7.629 1 97.69 93 ALA B C 1
ATOM 3344 O O . ALA B 1 93 ? -0.444 45.281 7.746 1 97.69 93 ALA B O 1
ATOM 3345 N N . ALA B 1 94 ? -1.648 43.656 8.602 1 98.12 94 ALA B N 1
ATOM 3346 C CA . ALA B 1 94 ? -1.844 44.312 9.898 1 98.12 94 ALA B CA 1
ATOM 3347 C C . ALA B 1 94 ? -0.702 43.969 10.859 1 98.12 94 ALA B C 1
ATOM 3349 O O . ALA B 1 94 ? -0.751 44.312 12.039 1 98.12 94 ALA B O 1
ATOM 3350 N N . ASN B 1 95 ? 0.341 43.25 10.344 1 97.81 95 ASN B N 1
ATOM 3351 C CA . ASN B 1 95 ? 1.509 42.812 11.109 1 97.81 95 ASN B CA 1
ATOM 3352 C C . ASN B 1 95 ? 1.116 41.938 12.289 1 97.81 95 ASN B C 1
ATOM 3354 O O . ASN B 1 95 ? 1.626 42.094 13.398 1 97.81 95 ASN B O 1
ATOM 3358 N N . LYS B 1 96 ? 0.109 41.094 12.102 1 98.56 96 LYS B N 1
ATOM 3359 C CA . LYS B 1 96 ? -0.299 40.094 13.086 1 98.56 96 LYS B CA 1
ATOM 3360 C C . LYS B 1 96 ? 0.308 38.719 12.766 1 98.56 96 LYS B C 1
ATOM 3362 O O . LYS B 1 96 ? 0.405 38.344 11.602 1 98.56 96 LYS B O 1
ATOM 3367 N N . HIS B 1 97 ? 0.814 37.969 13.828 1 98.69 97 HIS B N 1
ATOM 3368 C CA . HIS B 1 97 ? 1.034 36.562 13.641 1 98.69 97 HIS B CA 1
ATOM 3369 C C . HIS B 1 97 ? -0.273 35.812 13.336 1 98.69 97 HIS B C 1
ATOM 3371 O O . HIS B 1 97 ? -1.347 36.281 13.742 1 98.69 97 HIS B O 1
ATOM 3377 N N . ILE B 1 98 ? -0.174 34.75 12.594 1 98.81 98 ILE B N 1
ATOM 3378 C CA . ILE B 1 98 ? -1.423 34.094 12.234 1 98.81 98 ILE B CA 1
ATOM 3379 C C . ILE B 1 98 ? -1.215 32.594 12.211 1 98.81 98 ILE B C 1
ATOM 3381 O O . ILE B 1 98 ? -0.181 32.094 11.75 1 98.81 98 ILE B O 1
ATOM 3385 N N . MET B 1 99 ? -2.197 31.812 12.742 1 98.38 99 MET B N 1
ATOM 3386 C CA . MET B 1 99 ? -2.396 30.375 12.578 1 98.38 99 MET B CA 1
ATOM 3387 C C . MET B 1 99 ? -3.699 30.078 11.844 1 98.38 99 MET B C 1
ATOM 3389 O O . MET B 1 99 ? -4.734 30.672 12.148 1 98.38 99 MET B O 1
ATOM 3393 N N . PHE B 1 100 ? -3.631 29.219 10.875 1 98.06 100 PHE B N 1
ATOM 3394 C CA . PHE B 1 100 ? -4.844 28.891 10.141 1 98.06 100 PHE B CA 1
ATOM 3395 C C . PHE B 1 100 ? -4.898 27.391 9.844 1 98.06 100 PHE B C 1
ATOM 3397 O O . PHE B 1 100 ? -3.859 26.75 9.672 1 98.06 100 PHE B O 1
ATOM 3404 N N . GLU B 1 101 ? -6.047 26.859 9.734 1 95.62 101 GLU B N 1
ATOM 3405 C CA . GLU B 1 101 ? -6.258 25.406 9.656 1 95.62 101 GLU B CA 1
ATOM 3406 C C . GLU B 1 101 ? -5.922 24.875 8.266 1 95.62 101 GLU B C 1
ATOM 3408 O O . GLU B 1 101 ? -6.094 25.578 7.27 1 95.62 101 GLU B O 1
ATOM 3413 N N . LYS B 1 102 ? -5.496 23.641 8.289 1 95.75 102 LYS B N 1
ATOM 3414 C CA . LYS B 1 102 ? -5.355 22.875 7.055 1 95.75 102 LYS B CA 1
ATOM 3415 C C . LYS B 1 102 ? -6.715 22.562 6.441 1 95.75 102 LYS B C 1
ATOM 3417 O O . LYS B 1 102 ? -7.727 22.547 7.145 1 95.75 102 LYS B O 1
ATOM 3422 N N . PRO B 1 103 ? -6.812 22.297 5.16 1 96.31 103 PRO B N 1
ATOM 3423 C CA . PRO B 1 103 ? -5.742 22.422 4.164 1 96.31 103 PRO B CA 1
ATOM 3424 C C . PRO B 1 103 ? -5.324 23.875 3.936 1 96.31 103 PRO B C 1
ATOM 3426 O O . PRO B 1 103 ? -6.066 24.797 4.281 1 96.31 103 PRO B O 1
ATOM 3429 N N . ILE B 1 104 ? -4.203 24.109 3.318 1 97.69 104 ILE B N 1
ATOM 3430 C CA . ILE B 1 104 ? -3.607 25.438 3.227 1 97.69 104 ILE B CA 1
ATOM 3431 C C . ILE B 1 104 ? -4.539 26.375 2.451 1 97.69 104 ILE B C 1
ATOM 3433 O O . ILE B 1 104 ? -4.598 27.562 2.73 1 97.69 104 ILE B O 1
ATOM 3437 N N . ALA B 1 105 ? -5.258 25.812 1.459 1 96.94 105 ALA B N 1
ATOM 3438 C CA . ALA B 1 105 ? -6.18 26.609 0.638 1 96.94 105 ALA B CA 1
ATOM 3439 C C . ALA B 1 105 ? -7.18 25.703 -0.079 1 96.94 105 ALA B C 1
ATOM 3441 O O . ALA B 1 105 ? -7.102 24.469 0.024 1 96.94 105 ALA B O 1
ATOM 3442 N N . ALA B 1 106 ? -8.086 26.328 -0.768 1 95.5 106 ALA B N 1
ATOM 3443 C CA . ALA B 1 106 ? -9.125 25.594 -1.479 1 95.5 106 ALA B CA 1
ATOM 3444 C C . ALA B 1 106 ? -8.664 25.203 -2.883 1 95.5 106 ALA B C 1
ATOM 3446 O O . ALA B 1 106 ? -9.305 24.406 -3.557 1 95.5 106 ALA B O 1
ATOM 3447 N N . ASN B 1 107 ? -7.617 25.781 -3.334 1 96.62 107 ASN B N 1
ATOM 3448 C CA . ASN B 1 107 ? -7.016 25.453 -4.621 1 96.62 107 ASN B CA 1
ATOM 3449 C C . ASN B 1 107 ? -5.52 25.766 -4.633 1 96.62 107 ASN B C 1
ATOM 3451 O O . ASN B 1 107 ? -5.012 26.422 -3.725 1 96.62 107 ASN B O 1
ATOM 3455 N N . LEU B 1 108 ? -4.867 25.328 -5.684 1 97.75 108 LEU B N 1
ATOM 3456 C CA . LEU B 1 108 ? -3.412 25.438 -5.711 1 97.75 108 LEU B CA 1
ATOM 3457 C C . LEU B 1 108 ? -2.98 26.875 -5.98 1 97.75 108 LEU B C 1
ATOM 3459 O O . LEU B 1 108 ? -1.923 27.297 -5.516 1 97.75 108 LEU B O 1
ATOM 3463 N N . LYS B 1 109 ? -3.762 27.578 -6.703 1 97.88 109 LYS B N 1
ATOM 3464 C CA . LYS B 1 109 ? -3.441 28.984 -6.945 1 97.88 109 LYS B CA 1
ATOM 3465 C C . LYS B 1 109 ? -3.377 29.766 -5.637 1 97.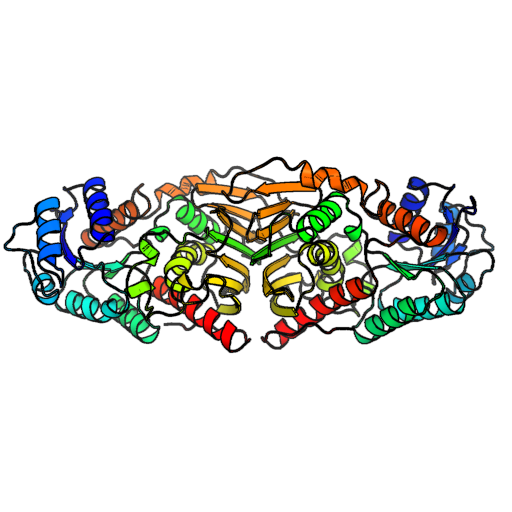88 109 LYS B C 1
ATOM 3467 O O . LYS B 1 109 ? -2.383 30.438 -5.363 1 97.88 109 LYS B O 1
ATOM 3472 N N . ASP B 1 110 ? -4.422 29.672 -4.852 1 98.19 110 ASP B N 1
ATOM 3473 C CA . ASP B 1 110 ? -4.457 30.344 -3.559 1 98.19 110 ASP B CA 1
ATOM 3474 C C . ASP B 1 110 ? -3.363 29.828 -2.631 1 98.19 110 ASP B C 1
ATOM 3476 O O . ASP B 1 110 ? -2.748 30.594 -1.89 1 98.19 110 ASP B O 1
ATOM 3480 N N . ALA B 1 111 ? -3.16 28.516 -2.688 1 98.38 111 ALA B N 1
ATOM 3481 C CA . ALA B 1 111 ? -2.105 27.922 -1.873 1 98.38 111 ALA B CA 1
ATOM 3482 C C . ALA B 1 111 ? -0.749 28.531 -2.193 1 98.38 111 ALA B C 1
ATOM 3484 O O . ALA B 1 111 ? 0.021 28.859 -1.287 1 98.38 111 ALA B O 1
ATOM 3485 N N . ARG B 1 112 ? -0.469 28.672 -3.457 1 98.38 112 ARG B N 1
ATOM 3486 C CA . ARG B 1 112 ? 0.795 29.266 -3.889 1 98.38 112 ARG B CA 1
ATOM 3487 C C . ARG B 1 112 ? 0.939 30.688 -3.371 1 98.38 112 ARG B C 1
ATOM 3489 O O . ARG B 1 112 ? 2.008 31.078 -2.895 1 98.38 112 ARG B O 1
ATOM 3496 N N . GLU B 1 113 ? -0.085 31.438 -3.463 1 98.25 113 GLU B N 1
ATOM 3497 C CA . GLU B 1 113 ? -0.066 32.812 -2.979 1 98.25 113 GLU B CA 1
ATOM 3498 C C . GLU B 1 113 ? 0.194 32.875 -1.476 1 98.25 113 GLU B C 1
ATOM 3500 O O . GLU B 1 113 ? 0.919 33.75 -0.997 1 98.25 113 GLU B O 1
ATOM 3505 N N . ILE B 1 114 ? -0.384 31.984 -0.758 1 98.56 114 ILE B N 1
ATOM 3506 C CA . ILE B 1 114 ? -0.192 31.922 0.687 1 98.56 114 ILE B CA 1
ATOM 3507 C C . ILE B 1 114 ? 1.271 31.609 1.001 1 98.56 114 ILE B C 1
ATOM 3509 O O . ILE B 1 114 ? 1.856 32.219 1.907 1 98.56 114 ILE B O 1
ATOM 3513 N N . VAL B 1 115 ? 1.855 30.656 0.274 1 98.62 115 VAL B N 1
ATOM 3514 C CA . VAL B 1 115 ? 3.264 30.328 0.478 1 98.62 115 VAL B CA 1
ATOM 3515 C C . VAL B 1 115 ? 4.117 31.578 0.258 1 98.62 115 VAL B C 1
ATOM 3517 O O . VAL B 1 115 ? 4.969 31.906 1.09 1 98.62 115 VAL B O 1
ATOM 3520 N N . LEU B 1 116 ? 3.875 32.281 -0.827 1 98 116 LEU B N 1
ATOM 3521 C CA . LEU B 1 116 ? 4.648 33.469 -1.16 1 98 116 LEU B CA 1
ATOM 3522 C C . LEU B 1 116 ? 4.469 34.531 -0.097 1 98 116 LEU B C 1
ATOM 3524 O O . LEU B 1 116 ? 5.441 35.188 0.31 1 98 116 LEU B O 1
ATOM 3528 N N . LEU B 1 117 ? 3.275 34.719 0.333 1 97.31 117 LEU B N 1
ATOM 3529 C CA . LEU B 1 117 ? 2.973 35.688 1.381 1 97.31 117 LEU B CA 1
ATOM 3530 C C . LEU B 1 117 ? 3.693 35.312 2.676 1 97.31 117 LEU B C 1
ATOM 3532 O O . LEU B 1 117 ? 4.219 36.219 3.361 1 97.31 117 LEU B O 1
ATOM 3536 N N . SER B 1 118 ? 3.666 34.094 3.029 1 97.62 118 SER B N 1
ATOM 3537 C CA . SER B 1 118 ? 4.305 33.625 4.25 1 97.62 118 SER B CA 1
ATOM 3538 C C . SER B 1 118 ? 5.809 33.906 4.227 1 97.62 118 SER B C 1
ATOM 3540 O O . SER B 1 118 ? 6.402 34.219 5.254 1 97.62 118 SER B O 1
ATOM 3542 N N . GLN B 1 119 ? 6.406 33.719 3.098 1 96.12 119 GLN B N 1
ATOM 3543 C CA . GLN B 1 119 ? 7.844 33.906 2.943 1 96.12 119 GLN B CA 1
ATOM 3544 C C . GLN B 1 119 ? 8.234 35.375 3.08 1 96.12 119 GLN B C 1
ATOM 3546 O O . GLN B 1 119 ? 9.328 35.688 3.541 1 96.12 119 GLN B O 1
ATOM 3551 N N . LYS B 1 120 ? 7.336 36.25 2.789 1 95.31 120 LYS B N 1
ATOM 3552 C CA . LYS B 1 120 ? 7.633 37.688 2.783 1 95.31 120 LYS B CA 1
ATOM 3553 C C . LYS B 1 120 ? 7.188 38.344 4.082 1 95.31 120 LYS B C 1
ATOM 3555 O O . LYS B 1 120 ? 7.598 39.469 4.391 1 95.31 120 LYS B O 1
ATOM 3560 N N . ALA B 1 121 ? 6.398 37.656 4.77 1 97.38 121 ALA B N 1
ATOM 3561 C CA . ALA B 1 121 ? 5.805 38.25 5.973 1 97.38 121 ALA B CA 1
ATOM 3562 C C . ALA B 1 121 ? 6.863 38.469 7.051 1 97.38 121 ALA B C 1
ATOM 3564 O O . ALA B 1 121 ? 7.797 37.688 7.191 1 97.38 121 ALA B O 1
ATOM 3565 N N . LYS B 1 122 ? 6.695 39.531 7.836 1 96.5 122 LYS B N 1
ATOM 3566 C CA . LYS B 1 122 ? 7.543 39.812 8.992 1 96.5 122 LYS B CA 1
ATOM 3567 C C . LYS B 1 122 ? 7.066 39.031 10.219 1 96.5 122 LYS B C 1
ATOM 3569 O O . LYS B 1 122 ? 7.809 38.906 11.195 1 96.5 122 LYS B O 1
ATOM 3574 N N . THR B 1 123 ? 5.859 38.625 10.188 1 98 123 THR B N 1
ATOM 3575 C CA . THR B 1 123 ? 5.238 37.875 11.273 1 98 123 THR B CA 1
ATOM 3576 C C . THR B 1 123 ? 5.156 36.406 10.938 1 98 123 THR B C 1
ATOM 3578 O O . THR B 1 123 ? 5.371 36 9.789 1 98 123 THR B O 1
ATOM 3581 N N . VAL B 1 124 ? 4.863 35.531 11.922 1 98.38 124 VAL B N 1
ATOM 3582 C CA . VAL B 1 124 ? 4.766 34.094 11.742 1 98.38 124 VAL B CA 1
ATOM 3583 C C . VAL B 1 124 ? 3.436 33.75 11.086 1 98.38 124 VAL B C 1
ATOM 3585 O O . VAL B 1 124 ? 2.377 34.219 11.523 1 98.38 124 VAL B O 1
ATOM 3588 N N . VAL B 1 125 ? 3.49 33.031 9.945 1 98.69 125 VAL B N 1
ATOM 3589 C CA . VAL B 1 125 ? 2.334 32.438 9.281 1 98.69 125 VAL B CA 1
ATOM 3590 C C . VAL B 1 125 ? 2.385 30.938 9.422 1 98.69 125 VAL B C 1
ATOM 3592 O O . VAL B 1 125 ? 3.201 30.266 8.773 1 98.69 125 VAL B O 1
ATOM 3595 N N . ALA B 1 126 ? 1.486 30.391 10.258 1 98.56 126 ALA B N 1
ATOM 3596 C CA . ALA B 1 126 ? 1.578 28.969 10.602 1 98.56 126 ALA B CA 1
ATOM 3597 C C . ALA B 1 126 ? 0.342 28.219 10.125 1 98.56 126 ALA B C 1
ATOM 3599 O O . ALA B 1 126 ? -0.789 28.625 10.398 1 98.56 126 ALA B O 1
ATOM 3600 N N . VAL B 1 127 ? 0.545 27.125 9.414 1 98.38 127 VAL B N 1
ATOM 3601 C CA . VAL B 1 127 ? -0.536 26.219 9.062 1 98.38 127 VAL B CA 1
ATOM 3602 C C . VAL B 1 127 ? -0.818 25.281 10.242 1 98.38 127 VAL B C 1
ATOM 3604 O O . VAL B 1 127 ? 0.09 24.609 10.742 1 98.38 127 VAL B O 1
ATOM 3607 N N . ASN B 1 128 ? -2.045 25.25 10.672 1 97.62 128 ASN B N 1
ATOM 3608 C CA . ASN B 1 128 ? -2.453 24.344 11.727 1 97.62 128 ASN B CA 1
ATOM 3609 C C . ASN B 1 128 ? -2.672 22.922 11.195 1 97.62 128 ASN B C 1
ATOM 3611 O O . ASN B 1 128 ? -3.799 22.547 10.883 1 97.62 128 ASN B O 1
ATOM 3615 N N . GLU B 1 129 ? -1.658 22.172 11.094 1 97.88 129 GLU B N 1
ATOM 3616 C CA . GLU B 1 129 ? -1.611 20.75 10.82 1 97.88 129 GLU B CA 1
ATOM 3617 C C . GLU B 1 129 ? -1.119 19.969 12.031 1 97.88 129 GLU B C 1
ATOM 3619 O O . GLU B 1 129 ? 0.071 19.656 12.141 1 97.88 129 GLU B O 1
ATOM 3624 N N . ASN B 1 130 ? -2.039 19.562 12.844 1 97.38 130 ASN B N 1
ATOM 3625 C CA . ASN B 1 130 ? -1.681 19.016 14.156 1 97.38 130 ASN B CA 1
ATOM 3626 C C . ASN B 1 130 ? -0.916 17.703 14.031 1 97.38 130 ASN B C 1
ATOM 3628 O O . ASN B 1 130 ? -0.137 17.344 14.914 1 97.38 130 ASN B O 1
ATOM 3632 N N . TRP B 1 131 ? -0.989 16.984 12.867 1 97.75 131 TRP B N 1
ATOM 3633 C CA . TRP B 1 131 ? -0.301 15.703 12.68 1 97.75 131 TRP B CA 1
ATOM 3634 C C . TRP B 1 131 ? 1.196 15.914 12.484 1 97.75 131 TRP B C 1
ATOM 3636 O O . TRP B 1 131 ? 1.984 14.977 12.609 1 97.75 131 TRP B O 1
ATOM 3646 N N . SER B 1 132 ? 1.588 17.109 12.227 1 98.12 132 SER B N 1
ATOM 3647 C CA . SER B 1 132 ? 3.006 17.406 12.047 1 98.12 132 SER B CA 1
ATOM 3648 C C . SER B 1 132 ? 3.725 17.5 13.391 1 98.12 132 SER B C 1
ATOM 3650 O O . SER B 1 132 ? 4.934 17.734 13.43 1 98.12 132 SER B O 1
ATOM 3652 N N . TYR B 1 133 ? 3.016 17.25 14.438 1 98.12 133 TYR B N 1
ATOM 3653 C CA . TYR B 1 133 ? 3.6 17.516 15.75 1 98.12 133 TYR B CA 1
ATOM 3654 C C . TYR B 1 133 ? 3.559 16.266 16.625 1 98.12 133 TYR B C 1
ATOM 3656 O O . TYR B 1 133 ? 3.643 16.359 17.859 1 98.12 133 TYR B O 1
ATOM 3664 N N . HIS B 1 134 ? 3.381 15.133 16.062 1 98 134 HIS B N 1
ATOM 3665 C CA . HIS B 1 134 ? 3.486 13.883 16.797 1 98 134 HIS B CA 1
ATOM 3666 C C . HIS B 1 134 ? 4.945 13.484 17 1 98 134 HIS B C 1
ATOM 3668 O O . HIS B 1 134 ? 5.664 13.219 16.031 1 98 134 HIS B O 1
ATOM 3674 N N . PRO B 1 135 ? 5.355 13.352 18.203 1 98 135 PRO B N 1
ATOM 3675 C CA . PRO B 1 135 ? 6.785 13.227 18.5 1 98 135 PRO B CA 1
ATOM 3676 C C . PRO B 1 135 ? 7.418 12 17.844 1 98 135 PRO B C 1
ATOM 3678 O O . PRO B 1 135 ? 8.531 12.07 17.328 1 98 135 PRO B O 1
ATOM 3681 N N . LEU B 1 136 ? 6.762 10.875 17.859 1 98.25 136 LEU B N 1
ATOM 3682 C CA . LEU B 1 136 ? 7.352 9.672 17.281 1 98.25 136 LEU B CA 1
ATOM 3683 C C . LEU B 1 136 ? 7.52 9.805 15.781 1 98.25 136 LEU B C 1
ATOM 3685 O O . LEU B 1 136 ? 8.539 9.391 15.227 1 98.25 136 LEU B O 1
ATOM 3689 N N . VAL B 1 137 ? 6.551 10.367 15.125 1 98.44 137 VAL B N 1
ATOM 3690 C CA . VAL B 1 137 ? 6.629 10.547 13.68 1 98.44 137 VAL B CA 1
ATOM 3691 C C . VAL B 1 137 ? 7.785 11.484 13.336 1 98.44 137 VAL B C 1
ATOM 3693 O O . VAL B 1 137 ? 8.555 11.211 12.414 1 98.44 137 VAL B O 1
ATOM 3696 N N . CYS B 1 138 ? 7.91 12.531 14.117 1 98.31 138 CYS B N 1
ATOM 3697 C CA . CYS B 1 138 ? 9.031 13.453 13.93 1 98.31 138 CYS B CA 1
ATOM 3698 C C . CYS B 1 138 ? 10.359 12.734 14.125 1 98.31 138 CYS B C 1
ATOM 3700 O O . CYS B 1 138 ? 11.305 12.961 13.375 1 98.31 138 CYS B O 1
ATOM 3702 N N . ALA B 1 139 ? 10.398 11.891 15.125 1 98.62 139 ALA B N 1
ATOM 3703 C CA . ALA B 1 139 ? 11.609 11.125 15.414 1 98.62 139 ALA B CA 1
ATOM 3704 C C . ALA B 1 139 ? 11.945 10.18 14.266 1 98.62 139 ALA B C 1
ATOM 3706 O O . ALA B 1 139 ? 13.102 10.07 13.859 1 98.62 139 ALA B O 1
ATOM 3707 N N . VAL B 1 140 ? 10.977 9.508 13.75 1 98.81 140 VAL B N 1
ATOM 3708 C CA . VAL B 1 140 ? 11.164 8.602 12.625 1 98.81 140 VAL B CA 1
ATOM 3709 C C . VAL B 1 140 ? 11.68 9.383 11.414 1 98.81 140 VAL B C 1
ATOM 3711 O O . VAL B 1 140 ? 12.625 8.953 10.75 1 98.81 140 VAL B O 1
ATOM 3714 N N . ALA B 1 141 ? 11.086 10.516 11.148 1 98.75 141 ALA B N 1
ATOM 3715 C CA . ALA B 1 141 ? 11.516 11.359 10.039 1 98.75 141 ALA B CA 1
ATOM 3716 C C . ALA B 1 141 ? 12.984 11.742 10.18 1 98.75 141 ALA B C 1
ATOM 3718 O O . ALA B 1 141 ? 13.758 11.625 9.227 1 98.75 141 ALA B O 1
ATOM 3719 N N . GLU B 1 142 ? 13.305 12.234 11.344 1 98.62 142 GLU B N 1
ATOM 3720 C CA . GLU B 1 142 ? 14.688 12.633 11.586 1 98.62 142 GLU B CA 1
ATOM 3721 C C . GLU B 1 142 ? 15.641 11.453 11.398 1 98.62 142 GLU B C 1
ATOM 3723 O O . GLU B 1 142 ? 16.703 11.594 10.773 1 98.62 142 GLU B O 1
ATOM 3728 N N . PHE B 1 143 ? 15.297 10.289 11.938 1 98.69 143 PHE B N 1
ATOM 3729 C CA . PHE B 1 143 ? 16.125 9.094 11.828 1 98.69 143 PHE B CA 1
ATOM 3730 C C . PHE B 1 143 ? 16.344 8.727 10.367 1 98.69 143 PHE B C 1
ATOM 3732 O O . PHE B 1 143 ? 17.484 8.453 9.961 1 98.69 143 PHE B O 1
ATOM 3739 N N . VAL B 1 144 ? 15.32 8.719 9.555 1 98.69 144 VAL B N 1
ATOM 3740 C CA . VAL B 1 144 ? 15.391 8.367 8.141 1 98.69 144 VAL B CA 1
ATOM 3741 C C . VAL B 1 144 ? 16.219 9.406 7.395 1 98.69 144 VAL B C 1
ATOM 3743 O O . VAL B 1 144 ? 17.094 9.055 6.594 1 98.69 144 VAL B O 1
ATOM 3746 N N . ASN B 1 145 ? 16 10.656 7.656 1 97.94 145 ASN B N 1
ATOM 3747 C CA . ASN B 1 145 ? 16.703 11.742 6.969 1 97.94 145 ASN B CA 1
ATOM 3748 C C . ASN B 1 145 ? 18.188 11.727 7.277 1 97.94 145 ASN B C 1
ATOM 3750 O O . ASN B 1 145 ? 19 12.203 6.477 1 97.94 145 ASN B O 1
ATOM 3754 N N . GLN B 1 146 ? 18.516 11.219 8.398 1 97.94 146 GLN B N 1
ATOM 3755 C CA . GLN B 1 146 ? 19.922 11.125 8.797 1 97.94 146 GLN B CA 1
ATOM 3756 C C . GLN B 1 146 ? 20.562 9.875 8.219 1 97.94 146 GLN B C 1
ATOM 3758 O O . GLN B 1 146 ? 21.734 9.578 8.516 1 97.94 146 GLN B O 1
ATOM 3763 N N . GLY B 1 147 ? 19.844 9.117 7.488 1 98.06 147 GLY B N 1
ATOM 3764 C CA . GLY B 1 147 ? 20.391 7.953 6.801 1 98.06 147 GLY B CA 1
ATOM 3765 C C . GLY B 1 147 ? 20.219 6.664 7.582 1 98.06 147 GLY B C 1
ATOM 3766 O O . GLY B 1 147 ? 20.906 5.676 7.32 1 98.06 147 GLY B O 1
ATOM 3767 N N . GLY B 1 148 ? 19.375 6.664 8.555 1 98.12 148 GLY B N 1
ATOM 3768 C CA . GLY B 1 148 ? 19.234 5.543 9.477 1 98.12 148 GLY B CA 1
ATOM 3769 C C . GLY B 1 148 ? 18.906 4.238 8.781 1 98.12 148 GLY B C 1
ATOM 3770 O O . GLY B 1 148 ? 19.219 3.16 9.281 1 98.12 148 GLY B O 1
ATOM 3771 N N . ILE B 1 149 ? 18.25 4.332 7.578 1 98.44 149 ILE B N 1
ATOM 3772 C CA . ILE B 1 149 ? 17.938 3.109 6.848 1 98.44 149 ILE B CA 1
ATOM 3773 C C . ILE B 1 149 ? 18.516 3.182 5.438 1 98.44 149 ILE B C 1
ATOM 3775 O O . ILE B 1 149 ? 18.094 2.451 4.543 1 98.44 149 ILE B O 1
ATOM 3779 N N . GLY B 1 150 ? 19.438 4.055 5.199 1 98.25 150 GLY B N 1
ATOM 3780 C CA . GLY B 1 150 ? 20.016 4.238 3.879 1 98.25 150 GLY B CA 1
ATOM 3781 C C . GLY B 1 150 ? 19.078 4.945 2.912 1 98.25 150 GLY B C 1
ATOM 3782 O O . GLY B 1 150 ? 18.312 5.816 3.312 1 98.25 150 GLY B O 1
ATOM 3783 N N . GLU B 1 151 ? 19.234 4.695 1.633 1 98.06 151 GLU B N 1
ATOM 3784 C CA . GLU B 1 151 ? 18.359 5.277 0.613 1 98.06 151 GLU B CA 1
ATOM 3785 C C . GLU B 1 151 ? 17 4.578 0.58 1 98.06 151 GLU B C 1
ATOM 3787 O O . GLU B 1 151 ? 16.922 3.352 0.69 1 98.06 151 GLU B O 1
ATOM 3792 N N . ILE B 1 152 ? 15.969 5.32 0.432 1 98.44 152 ILE B N 1
ATOM 3793 C CA . ILE B 1 152 ? 14.633 4.742 0.361 1 98.44 152 ILE B CA 1
ATOM 3794 C C . ILE B 1 152 ? 14.461 4.012 -0.968 1 98.44 152 ILE B C 1
ATOM 3796 O O . ILE B 1 152 ? 14.648 4.598 -2.035 1 98.44 152 ILE B O 1
ATOM 3800 N N . ILE B 1 153 ? 14.102 2.754 -0.92 1 97.62 153 ILE B N 1
ATOM 3801 C CA . ILE B 1 153 ? 13.82 1.938 -2.096 1 97.62 153 ILE B CA 1
ATOM 3802 C C . ILE B 1 153 ? 12.328 1.97 -2.402 1 97.62 153 ILE B C 1
ATOM 3804 O O . ILE B 1 153 ? 11.922 2.271 -3.529 1 97.62 153 ILE B O 1
ATOM 3808 N N . ASN B 1 154 ? 11.594 1.733 -1.4 1 97.88 154 ASN B N 1
ATOM 3809 C CA . ASN B 1 154 ? 10.172 1.453 -1.547 1 97.88 154 ASN B CA 1
ATOM 3810 C C . ASN B 1 154 ? 9.406 1.746 -0.26 1 97.88 154 ASN B C 1
ATOM 3812 O O . ASN B 1 154 ? 9.992 1.749 0.826 1 97.88 154 ASN B O 1
ATOM 3816 N N . PHE B 1 155 ? 8.094 2.066 -0.38 1 98.88 155 PHE B N 1
ATOM 3817 C CA . PHE B 1 155 ? 7.266 2.229 0.81 1 98.88 155 PHE B CA 1
ATOM 3818 C C . PHE B 1 155 ? 5.84 1.761 0.547 1 98.88 155 PHE B C 1
ATOM 3820 O O . PHE B 1 155 ? 5.387 1.743 -0.599 1 98.88 155 PHE B O 1
ATOM 3827 N N . THR B 1 156 ? 5.141 1.318 1.571 1 98.88 156 THR B N 1
ATOM 3828 C CA . THR B 1 156 ? 3.725 0.97 1.58 1 98.88 156 THR B CA 1
ATOM 3829 C C . THR B 1 156 ? 2.998 1.686 2.715 1 98.88 156 THR B C 1
ATOM 3831 O O . THR B 1 156 ? 3.428 1.625 3.869 1 98.88 156 THR B O 1
ATOM 3834 N N . TYR B 1 157 ? 1.998 2.398 2.338 1 98.81 157 TYR B N 1
ATOM 3835 C CA . TYR B 1 157 ? 1.212 3.098 3.35 1 98.81 157 TYR B CA 1
ATOM 3836 C C . TYR B 1 157 ? -0.266 2.744 3.232 1 98.81 157 TYR B C 1
ATOM 3838 O O . TYR B 1 157 ? -0.811 2.682 2.127 1 98.81 157 TYR B O 1
ATOM 3846 N N . ASP B 1 158 ? -0.953 2.428 4.324 1 98.56 158 ASP B N 1
ATOM 3847 C CA . ASP B 1 158 ? -2.387 2.168 4.406 1 98.56 158 ASP B CA 1
ATOM 3848 C C . ASP B 1 158 ? -3.041 3.029 5.484 1 98.56 158 ASP B C 1
ATOM 3850 O O . ASP B 1 158 ? -2.74 2.879 6.672 1 98.56 158 ASP B O 1
ATOM 3854 N N . SER B 1 159 ? -3.844 3.916 5.055 1 97.94 159 SER B N 1
ATOM 3855 C CA . SER B 1 159 ? -4.652 4.719 5.969 1 97.94 159 SER B CA 1
ATOM 3856 C C . SER B 1 159 ? -6.113 4.285 5.945 1 97.94 159 SER B C 1
ATOM 3858 O O . SER B 1 159 ? -6.871 4.684 5.059 1 97.94 159 SER B O 1
ATOM 3860 N N . ALA B 1 160 ? -6.52 3.553 6.945 1 97.31 160 ALA B N 1
ATOM 3861 C CA . ALA B 1 160 ? -7.871 3.014 7.051 1 97.31 160 ALA B CA 1
ATOM 3862 C C . ALA B 1 160 ? -8.68 3.762 8.109 1 97.31 160 ALA B C 1
ATOM 3864 O O . ALA B 1 160 ? -8.297 3.799 9.281 1 97.31 160 ALA B O 1
ATOM 3865 N N . ARG B 1 161 ? -9.727 4.34 7.723 1 95.75 161 ARG B N 1
ATOM 3866 C CA . ARG B 1 161 ? -10.664 5.016 8.609 1 95.75 161 ARG B CA 1
ATOM 3867 C C . ARG B 1 161 ? -12.086 4.488 8.406 1 95.75 161 ARG B C 1
ATOM 3869 O O . ARG B 1 161 ? -12.508 4.25 7.273 1 95.75 161 ARG B O 1
ATOM 3876 N N . PRO B 1 162 ? -12.781 4.32 9.438 1 95 162 PRO B N 1
ATOM 3877 C CA . PRO B 1 162 ? -14.102 3.701 9.32 1 95 162 PRO B CA 1
ATOM 3878 C C . PRO B 1 162 ? -15.156 4.652 8.742 1 95 162 PRO B C 1
ATOM 3880 O O . PRO B 1 162 ? -15.086 5.863 8.969 1 95 162 PRO B O 1
ATOM 3883 N N . TYR B 1 163 ? -16.078 4.016 8.023 1 90.38 163 TYR B N 1
ATOM 3884 C CA . TYR B 1 163 ? -17.281 4.738 7.656 1 90.38 163 TYR B CA 1
ATOM 3885 C C . TYR B 1 163 ? -18.047 5.195 8.891 1 90.38 163 TYR B C 1
ATOM 3887 O O . TYR B 1 163 ? -18.328 4.395 9.781 1 90.38 163 TYR B O 1
ATOM 3895 N N . SER B 1 164 ? -18.281 6.445 8.992 1 87.94 164 SER B N 1
ATOM 3896 C CA . SER B 1 164 ? -18.969 7.035 10.133 1 87.94 164 SER B CA 1
ATOM 3897 C C . SER B 1 164 ? -20.062 8 9.688 1 87.94 164 SER B C 1
ATOM 3899 O O . SER B 1 164 ? -19.891 9.219 9.742 1 87.94 164 SER B O 1
ATOM 3901 N N . PRO B 1 165 ? -21.203 7.457 9.359 1 83.94 165 PRO B N 1
ATOM 3902 C CA . PRO B 1 165 ? -22.25 8.305 8.805 1 83.94 165 PRO B CA 1
ATOM 3903 C C . PRO B 1 165 ? -22.797 9.312 9.82 1 83.94 165 PRO B C 1
ATOM 3905 O O . PRO B 1 165 ? -23.359 10.336 9.438 1 83.94 165 PRO B O 1
ATOM 3908 N N . ASN B 1 166 ? -22.531 9.008 11.10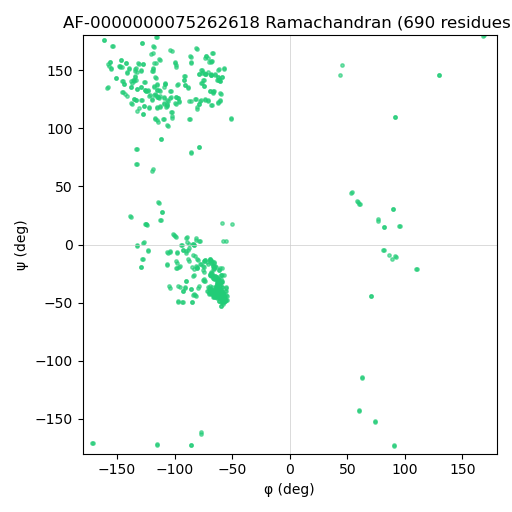2 1 84.62 166 ASN B N 1
ATOM 3909 C CA . ASN B 1 166 ? -23.094 9.867 12.133 1 84.62 166 ASN B CA 1
ATOM 3910 C C . ASN B 1 166 ? -22.062 10.844 12.68 1 84.62 166 ASN B C 1
ATOM 3912 O O . ASN B 1 166 ? -22.297 11.516 13.68 1 84.62 166 ASN B O 1
ATOM 3916 N N . SER B 1 167 ? -20.969 10.883 12.039 1 82.56 167 SER B N 1
ATOM 3917 C CA . SER B 1 167 ? -19.953 11.836 12.484 1 82.56 167 SER B CA 1
ATOM 3918 C C . SER B 1 167 ? -20.469 13.266 12.398 1 82.56 167 SER B C 1
ATOM 3920 O O . SER B 1 167 ? -21.031 13.672 11.383 1 82.56 167 SER B O 1
ATOM 3922 N N . PRO B 1 168 ? -20.297 14.023 13.492 1 77.62 168 PRO B N 1
ATOM 3923 C CA . PRO B 1 168 ? -20.734 15.422 13.453 1 77.62 168 PRO B CA 1
ATOM 3924 C C . PRO B 1 168 ? -20.016 16.234 12.375 1 77.62 168 PRO B C 1
ATOM 3926 O O . PRO B 1 168 ? -20.531 17.266 11.93 1 77.62 168 PRO B O 1
ATOM 3929 N N . TYR B 1 169 ? -18.922 15.773 11.953 1 76.88 169 TYR B N 1
ATOM 3930 C CA . TYR B 1 169 ? -18.141 16.484 10.945 1 76.88 169 TYR B CA 1
ATOM 3931 C C . TYR B 1 169 ? -18.797 16.359 9.57 1 76.88 169 TYR B C 1
ATOM 3933 O O . TYR B 1 169 ? -18.734 17.281 8.758 1 76.88 169 TYR B O 1
ATOM 3941 N N . HIS B 1 170 ? -19.469 15.234 9.359 1 78.56 170 HIS B N 1
ATOM 3942 C CA . HIS B 1 170 ? -20.078 15.008 8.055 1 78.56 170 HIS B CA 1
ATOM 3943 C C . HIS B 1 170 ? -21.234 15.969 7.812 1 78.56 170 HIS B C 1
ATOM 3945 O O . HIS B 1 170 ? -21.531 16.328 6.668 1 78.56 170 HIS B O 1
ATOM 3951 N N . ALA B 1 171 ? -21.766 16.438 8.914 1 75.06 171 ALA B N 1
ATOM 3952 C CA . ALA B 1 171 ? -23 17.219 8.812 1 75.06 171 ALA B CA 1
ATOM 3953 C C . ALA B 1 171 ? -22.672 18.703 8.602 1 75.06 171 ALA B C 1
ATOM 3955 O O . ALA B 1 171 ? -23.578 19.5 8.328 1 75.06 171 ALA B O 1
ATOM 3956 N N . THR B 1 172 ? -21.422 19.031 8.641 1 77.31 172 THR B N 1
ATOM 3957 C CA . THR B 1 172 ? -21.094 20.453 8.469 1 77.31 172 THR B CA 1
ATOM 3958 C C . THR B 1 172 ? -21.344 20.891 7.023 1 77.31 172 THR B C 1
ATOM 3960 O O . THR B 1 172 ? -21.109 20.109 6.09 1 77.31 172 THR B O 1
ATOM 3963 N N . LYS B 1 173 ? -21.719 22.141 6.848 1 78.31 173 LYS B N 1
ATOM 3964 C CA . LYS B 1 173 ? -22.109 22.656 5.543 1 78.31 173 LYS B CA 1
ATOM 3965 C C . LYS B 1 173 ? -20.953 22.625 4.559 1 78.31 173 LYS B C 1
ATOM 3967 O O . LYS B 1 173 ? -21.125 22.281 3.387 1 78.31 173 LYS B O 1
ATOM 3972 N N . TRP B 1 174 ? -19.828 23 5.039 1 78.25 174 TRP B N 1
ATOM 3973 C CA . TRP B 1 174 ? -18.703 23.094 4.117 1 78.25 174 TRP B CA 1
ATOM 3974 C C . TRP B 1 174 ? -18.281 21.703 3.641 1 78.25 174 TRP B C 1
ATOM 3976 O O . TRP B 1 174 ? -17.734 21.562 2.539 1 78.25 174 TRP B O 1
ATOM 3986 N N . ARG B 1 175 ? -18.5 20.672 4.383 1 79.19 175 ARG B N 1
ATOM 3987 C CA . ARG B 1 175 ? -18.156 19.312 3.965 1 79.19 175 ARG B CA 1
ATOM 3988 C C . ARG B 1 175 ? -19.25 18.719 3.092 1 79.19 175 ARG B C 1
ATOM 3990 O O . ARG B 1 175 ? -18.984 17.891 2.221 1 79.19 175 ARG B O 1
ATOM 3997 N N . GLN B 1 176 ? -20.422 19.203 3.291 1 83.38 176 GLN B N 1
ATOM 3998 C CA . GLN B 1 176 ? -21.547 18.766 2.471 1 83.38 176 GLN B CA 1
ATOM 3999 C C . GLN B 1 176 ? -21.562 19.484 1.125 1 83.38 176 GLN B C 1
ATOM 4001 O O . GLN B 1 176 ? -22.219 19.031 0.181 1 83.38 176 GLN B O 1
ATOM 4006 N N . ASN B 1 177 ? -20.875 20.594 1.062 1 85.31 177 ASN B N 1
ATOM 4007 C CA . ASN B 1 177 ? -20.688 21.375 -0.162 1 85.31 177 ASN B CA 1
ATOM 4008 C C . ASN B 1 177 ? -19.234 21.766 -0.359 1 85.31 177 ASN B C 1
ATOM 4010 O O . ASN B 1 177 ? -18.906 22.969 -0.377 1 85.31 177 ASN B O 1
ATOM 4014 N N . PRO B 1 178 ? -18.438 20.75 -0.653 1 84.75 178 PRO B N 1
ATOM 4015 C CA . PRO B 1 178 ? -17 21.031 -0.647 1 84.75 178 PRO B CA 1
ATOM 4016 C C . PRO B 1 178 ? -16.562 21.938 -1.802 1 84.75 178 PRO B C 1
ATOM 4018 O O . PRO B 1 178 ? -16.969 21.703 -2.947 1 84.75 178 PRO B O 1
ATOM 4021 N N . GLU B 1 179 ? -15.773 22.953 -1.394 1 85.62 179 GLU B N 1
ATOM 4022 C CA . GLU B 1 179 ? -15.188 23.859 -2.385 1 85.62 179 GLU B CA 1
ATOM 4023 C C . GLU B 1 179 ? -13.711 23.562 -2.596 1 85.62 179 GLU B C 1
ATOM 4025 O O . GLU B 1 179 ? -13.055 24.188 -3.428 1 85.62 179 GLU B O 1
ATOM 4030 N N . HIS B 1 180 ? -13.18 22.688 -1.835 1 86.5 180 HIS B N 1
ATOM 4031 C CA . HIS B 1 180 ? -11.82 22.172 -2.006 1 86.5 180 HIS B CA 1
ATOM 4032 C C . HIS B 1 180 ? -11.82 20.828 -2.701 1 86.5 180 HIS B C 1
ATOM 4034 O O . HIS B 1 180 ? -12.836 20.125 -2.703 1 86.5 180 HIS B O 1
ATOM 4040 N N . PRO B 1 181 ? -10.727 20.531 -3.299 1 90.12 181 PRO B N 1
ATOM 4041 C CA . PRO B 1 181 ? -10.711 19.328 -4.125 1 90.12 181 PRO B CA 1
ATOM 4042 C C . PRO B 1 181 ? -10.867 18.047 -3.309 1 90.12 181 PRO B C 1
ATOM 4044 O O . PRO B 1 181 ? -10.203 17.875 -2.283 1 90.12 181 PRO B O 1
ATOM 4047 N N . GLY B 1 182 ? -11.773 17.188 -3.73 1 91.19 182 GLY B N 1
ATOM 4048 C CA . GLY B 1 182 ? -11.867 15.82 -3.236 1 91.19 182 GLY B CA 1
ATOM 4049 C C . GLY B 1 182 ? -12.594 15.719 -1.909 1 91.19 182 GLY B C 1
ATOM 4050 O O . GLY B 1 182 ? -12.789 14.617 -1.39 1 91.19 182 GLY B O 1
ATOM 4051 N N . GLY B 1 183 ? -12.953 16.875 -1.332 1 88.38 183 GLY B N 1
ATOM 4052 C CA . GLY B 1 183 ? -13.703 16.812 -0.086 1 88.38 183 GLY B CA 1
ATOM 4053 C C . GLY B 1 183 ? -12.914 16.156 1.043 1 88.38 183 GLY B C 1
ATOM 4054 O O . GLY B 1 183 ? -11.828 16.625 1.393 1 88.38 183 GLY B O 1
ATOM 4055 N N . TYR B 1 184 ? -13.359 14.984 1.504 1 82.81 184 TYR B N 1
ATOM 4056 C CA . TYR B 1 184 ? -12.727 14.281 2.615 1 82.81 184 TYR B CA 1
ATOM 4057 C C . TYR B 1 184 ? -11.305 13.867 2.262 1 82.81 184 TYR B C 1
ATOM 4059 O O . TYR B 1 184 ? -10.43 13.805 3.133 1 82.81 184 TYR B O 1
ATOM 4067 N N . LEU B 1 185 ? -11.109 13.641 1.04 1 89.94 185 LEU B N 1
ATOM 4068 C CA . LEU B 1 185 ? -9.773 13.211 0.643 1 89.94 185 LEU B CA 1
ATOM 4069 C C . LEU B 1 185 ? -8.75 14.32 0.88 1 89.94 185 LEU B C 1
ATOM 4071 O O . LEU B 1 185 ? -7.672 14.07 1.421 1 89.94 185 LEU B O 1
ATOM 4075 N N . SER B 1 186 ? -9.109 15.523 0.546 1 90.25 186 SER B N 1
ATOM 4076 C CA . SER B 1 186 ? -8.156 16.594 0.805 1 90.25 186 SER B CA 1
ATOM 4077 C C . SER B 1 186 ? -8.164 17 2.277 1 90.25 186 SER B C 1
ATOM 4079 O O . SER B 1 186 ? -7.109 17.281 2.85 1 90.25 186 SER B O 1
ATOM 4081 N N . ASP B 1 187 ? -9.305 16.969 2.898 1 88.19 187 ASP B N 1
ATOM 4082 C CA . ASP B 1 187 ? -9.43 17.328 4.309 1 88.19 187 ASP B CA 1
ATOM 4083 C C . ASP B 1 187 ? -8.695 16.328 5.199 1 88.19 187 ASP B C 1
ATOM 4085 O O . ASP B 1 187 ? -8.031 16.719 6.16 1 88.19 187 ASP B O 1
ATOM 4089 N N . GLY B 1 188 ? -8.844 15.086 4.848 1 90.44 188 GLY B N 1
ATOM 4090 C CA . GLY B 1 188 ? -8.273 14.031 5.672 1 90.44 188 GLY B CA 1
ATOM 4091 C C . GLY B 1 188 ? -6.883 13.617 5.234 1 90.44 188 GLY B C 1
ATOM 4092 O O . GLY B 1 188 ? -5.988 13.453 6.07 1 90.44 188 GLY B O 1
ATOM 4093 N N . CYS B 1 189 ? -6.66 13.531 3.969 1 94.44 189 CYS B N 1
ATOM 4094 C CA . CYS B 1 189 ? -5.434 12.93 3.459 1 94.44 189 CYS B CA 1
ATOM 4095 C C . CYS B 1 189 ? -4.254 13.883 3.635 1 94.44 189 CYS B C 1
ATOM 4097 O O . CYS B 1 189 ? -3.098 13.453 3.641 1 94.44 189 CYS B O 1
ATOM 4099 N N . VAL B 1 190 ? -4.5 15.156 3.758 1 96.69 190 VAL B N 1
ATOM 4100 C CA . VAL B 1 190 ? -3.398 16.078 4.004 1 96.69 190 VAL B CA 1
ATOM 4101 C C . VAL B 1 190 ? -2.742 15.75 5.344 1 96.69 190 VAL B C 1
ATOM 4103 O O . VAL B 1 190 ? -1.534 15.938 5.512 1 96.69 190 VAL B O 1
ATOM 4106 N N . HIS B 1 191 ? -3.557 15.25 6.34 1 97.5 191 HIS B N 1
ATOM 4107 C CA . HIS B 1 191 ? -2.982 14.766 7.59 1 97.5 191 HIS B CA 1
ATOM 4108 C C . HIS B 1 191 ? -1.966 13.656 7.332 1 97.5 191 HIS B C 1
ATOM 4110 O O . HIS B 1 191 ? -0.882 13.656 7.922 1 97.5 191 HIS B O 1
ATOM 4116 N N . ASP B 1 192 ? -2.354 12.781 6.484 1 98.06 192 ASP B N 1
ATOM 4117 C CA . ASP B 1 192 ? -1.456 11.68 6.148 1 98.06 192 ASP B CA 1
ATOM 4118 C C . ASP B 1 192 ? -0.163 12.195 5.523 1 98.06 192 ASP B C 1
ATOM 4120 O O . ASP B 1 192 ? 0.922 11.688 5.824 1 98.06 192 ASP B O 1
ATOM 4124 N N . MET B 1 193 ? -0.32 13.164 4.68 1 98.31 193 MET B N 1
ATOM 4125 C CA . MET B 1 193 ? 0.856 13.742 4.031 1 98.31 193 MET B CA 1
ATOM 4126 C C . MET B 1 193 ? 1.786 14.375 5.059 1 98.31 193 MET B C 1
ATOM 4128 O O . MET B 1 193 ? 3.006 14.367 4.887 1 98.31 193 MET B O 1
ATOM 4132 N N . ALA B 1 194 ? 1.253 14.914 6.121 1 98.25 194 ALA B N 1
ATOM 4133 C CA . ALA B 1 194 ? 2.049 15.523 7.184 1 98.25 194 ALA B CA 1
ATOM 4134 C C . ALA B 1 194 ? 2.943 14.484 7.859 1 98.25 194 ALA B C 1
ATOM 4136 O O . ALA B 1 194 ? 3.99 14.828 8.414 1 98.25 194 ALA B O 1
ATOM 4137 N N . HIS B 1 195 ? 2.516 13.25 7.84 1 98.19 195 HIS B N 1
ATOM 4138 C CA . HIS B 1 195 ? 3.338 12.156 8.352 1 98.19 195 HIS B CA 1
ATOM 4139 C C . HIS B 1 195 ? 4.297 11.641 7.285 1 98.19 195 HIS B C 1
ATOM 4141 O O . HIS B 1 195 ? 5.477 11.414 7.562 1 98.19 195 HIS B O 1
ATOM 4147 N N . LEU B 1 196 ? 3.877 11.562 6.055 1 98.75 196 LEU B N 1
ATOM 4148 C CA . LEU B 1 196 ? 4.602 10.852 5.008 1 98.75 196 LEU B CA 1
ATOM 4149 C C . LEU B 1 196 ? 5.719 11.719 4.434 1 98.75 196 LEU B C 1
ATOM 4151 O O . LEU B 1 196 ? 6.836 11.242 4.227 1 98.75 196 LEU B O 1
ATOM 4155 N N . VAL B 1 197 ? 5.445 12.977 4.172 1 98.75 197 VAL B N 1
ATOM 4156 C CA . VAL B 1 197 ? 6.367 13.82 3.422 1 98.75 197 VAL B CA 1
ATOM 4157 C C . VAL B 1 197 ? 7.652 14.023 4.223 1 98.75 197 VAL B C 1
ATOM 4159 O O . VAL B 1 197 ? 8.75 13.891 3.686 1 98.75 197 VAL B O 1
ATOM 4162 N N . PRO B 1 198 ? 7.559 14.312 5.559 1 98.44 198 PRO B N 1
ATOM 4163 C CA . PRO B 1 198 ? 8.812 14.453 6.301 1 98.44 198 PRO B CA 1
ATOM 4164 C C . PRO B 1 198 ? 9.641 13.172 6.312 1 98.44 198 PRO B C 1
ATOM 4166 O O . PRO B 1 198 ? 10.875 13.227 6.375 1 98.44 198 PRO B O 1
ATOM 4169 N N . ILE B 1 199 ? 9.016 12.031 6.258 1 98.75 199 ILE B N 1
ATOM 4170 C CA . ILE B 1 199 ? 9.711 10.75 6.336 1 98.75 199 ILE B CA 1
ATOM 4171 C C . ILE B 1 199 ? 10.242 10.359 4.961 1 98.75 199 ILE B C 1
ATOM 4173 O O . ILE B 1 199 ? 11.406 9.984 4.816 1 98.75 199 ILE B O 1
ATOM 4177 N N . LEU B 1 200 ? 9.477 10.531 3.92 1 98.81 200 LEU B N 1
ATOM 4178 C CA . LEU B 1 200 ? 9.758 9.953 2.609 1 98.81 200 LEU B CA 1
ATOM 4179 C C . LEU B 1 200 ? 10.414 10.977 1.694 1 98.81 200 LEU B C 1
ATOM 4181 O O . LEU B 1 200 ? 11.016 10.617 0.679 1 98.81 200 LEU B O 1
ATOM 4185 N N . GLY B 1 201 ? 10.258 12.25 1.999 1 98.44 201 GLY B N 1
ATOM 4186 C CA . GLY B 1 201 ? 10.656 13.312 1.082 1 98.44 201 GLY B CA 1
ATOM 4187 C C . GLY B 1 201 ? 9.539 13.734 0.142 1 98.44 201 GLY B C 1
ATOM 4188 O O . GLY B 1 201 ? 8.398 13.312 0.302 1 98.44 201 GLY B O 1
ATOM 4189 N N . LYS B 1 202 ? 9.859 14.578 -0.801 1 98.44 202 LYS B N 1
ATOM 4190 C CA . LYS B 1 202 ? 8.867 15.133 -1.72 1 98.44 202 LYS B CA 1
ATOM 4191 C C . LYS B 1 202 ? 8.43 14.086 -2.742 1 98.44 202 LYS B C 1
ATOM 4193 O O . LYS B 1 202 ? 9.227 13.234 -3.152 1 98.44 202 LYS B O 1
ATOM 4198 N N . PHE B 1 203 ? 7.234 14.188 -3.104 1 98.75 203 PHE B N 1
ATOM 4199 C CA . PHE B 1 203 ? 6.652 13.344 -4.141 1 98.75 203 PHE B CA 1
ATOM 4200 C C . PHE B 1 203 ? 6.797 13.992 -5.512 1 98.75 203 PHE B C 1
ATOM 4202 O O . PHE B 1 203 ? 6.594 15.203 -5.652 1 98.75 203 PHE B O 1
ATOM 4209 N N . ALA B 1 204 ? 7.16 13.18 -6.523 1 98.81 204 ALA B N 1
ATOM 4210 C CA . ALA B 1 204 ? 7.371 13.711 -7.871 1 98.81 204 ALA B CA 1
ATOM 4211 C C . ALA B 1 204 ? 6.129 13.516 -8.734 1 98.81 204 ALA B C 1
ATOM 4213 O O . ALA B 1 204 ? 5.668 14.453 -9.391 1 98.81 204 ALA B O 1
ATOM 4214 N N . SER B 1 205 ? 5.559 12.336 -8.773 1 98.88 205 SER B N 1
ATOM 4215 C CA . SER B 1 205 ? 4.406 11.992 -9.602 1 98.88 205 SER B CA 1
ATOM 4216 C C . SER B 1 205 ? 3.512 10.969 -8.906 1 98.88 205 SER B C 1
ATOM 4218 O O . SER B 1 205 ? 3.961 10.25 -8.016 1 98.88 205 SER B O 1
ATOM 4220 N N . VAL B 1 206 ? 2.262 10.961 -9.375 1 98.94 206 VAL B N 1
ATOM 4221 C CA . VAL B 1 206 ? 1.293 10.047 -8.773 1 98.94 206 VAL B CA 1
ATOM 4222 C C . VAL B 1 206 ? 0.324 9.547 -9.844 1 98.94 206 VAL B C 1
ATOM 4224 O O . VAL B 1 206 ? -0.022 10.289 -10.773 1 98.94 206 VAL B O 1
ATOM 4227 N N . ALA B 1 207 ? -0.04 8.305 -9.789 1 98.94 207 ALA B N 1
ATOM 4228 C CA . ALA B 1 207 ? -1.195 7.734 -10.477 1 98.94 207 ALA B CA 1
ATOM 4229 C C . ALA B 1 207 ? -2.191 7.145 -9.484 1 98.94 207 ALA B C 1
ATOM 4231 O O . ALA B 1 207 ? -1.801 6.668 -8.414 1 98.94 207 ALA B O 1
ATOM 4232 N N . ALA B 1 208 ? -3.475 7.188 -9.867 1 98.88 208 ALA B N 1
ATOM 4233 C CA . ALA B 1 208 ? -4.438 6.859 -8.82 1 98.88 208 ALA B CA 1
ATOM 4234 C C . ALA B 1 208 ? -5.742 6.336 -9.414 1 98.88 208 ALA B C 1
ATOM 4236 O O . ALA B 1 208 ? -6.062 6.625 -10.57 1 98.88 208 ALA B O 1
ATOM 4237 N N . PHE B 1 209 ? -6.418 5.512 -8.656 1 98.88 209 PHE B N 1
ATOM 4238 C CA . PHE B 1 209 ? -7.832 5.18 -8.812 1 98.88 209 PHE B CA 1
ATOM 4239 C C . PHE B 1 209 ? -8.617 5.578 -7.57 1 98.88 209 PHE B C 1
ATOM 4241 O O . PHE B 1 209 ? -8.062 5.629 -6.469 1 98.88 209 PHE B O 1
ATOM 4248 N N . ALA B 1 210 ? -9.875 5.891 -7.734 1 98.12 210 ALA B N 1
ATOM 4249 C CA . ALA B 1 210 ? -10.703 6.254 -6.594 1 98.12 210 ALA B CA 1
ATOM 4250 C C . ALA B 1 210 ? -12.117 5.695 -6.738 1 98.12 210 ALA B C 1
ATOM 4252 O O . ALA B 1 210 ? -12.531 5.316 -7.84 1 98.12 210 ALA B O 1
ATOM 4253 N N . THR B 1 211 ? -12.781 5.531 -5.617 1 97.12 211 THR B N 1
ATOM 4254 C CA . THR B 1 211 ? -14.188 5.152 -5.617 1 97.12 211 THR B CA 1
ATOM 4255 C C . THR B 1 211 ? -14.992 6.059 -4.691 1 97.12 211 THR B C 1
ATOM 4257 O O . THR B 1 211 ? -14.43 6.734 -3.832 1 97.12 211 THR B O 1
ATOM 4260 N N . LYS B 1 212 ? -16.25 6.145 -4.977 1 94.81 212 LYS B N 1
ATOM 4261 C CA . LYS B 1 212 ? -17.266 6.766 -4.125 1 94.81 212 LYS B CA 1
ATOM 4262 C C . LYS B 1 212 ? -18.281 5.734 -3.629 1 94.81 212 LYS B C 1
ATOM 4264 O O . LYS B 1 212 ? -19.219 5.387 -4.344 1 94.81 212 LYS B O 1
ATOM 4269 N N . ARG B 1 213 ? -18.156 5.387 -2.371 1 91.81 213 ARG B N 1
ATOM 4270 C CA . ARG B 1 213 ? -18.953 4.285 -1.849 1 91.81 213 ARG B CA 1
ATOM 4271 C C . ARG B 1 213 ? -20.219 4.801 -1.174 1 91.81 213 ARG B C 1
ATOM 4273 O O . ARG B 1 213 ? -21.266 4.133 -1.195 1 91.81 213 ARG B O 1
ATOM 4280 N N . HIS B 1 214 ? -20.078 5.906 -0.532 1 90.69 214 HIS B N 1
ATOM 4281 C CA . HIS B 1 214 ? -21.188 6.418 0.249 1 90.69 214 HIS B CA 1
ATOM 4282 C C . HIS B 1 214 ? -21.578 7.828 -0.188 1 90.69 214 HIS B C 1
ATOM 4284 O O . HIS B 1 214 ? -20.734 8.734 -0.154 1 90.69 214 HIS B O 1
ATOM 4290 N N . ALA B 1 215 ? -22.844 8.031 -0.374 1 87.62 215 ALA B N 1
ATOM 4291 C CA . ALA B 1 215 ? -23.344 9.305 -0.885 1 87.62 215 ALA B CA 1
ATOM 4292 C C . ALA B 1 215 ? -23.078 10.438 0.101 1 87.62 215 ALA B C 1
ATOM 4294 O O . ALA B 1 215 ? -22.844 11.578 -0.303 1 87.62 215 ALA B O 1
ATOM 4295 N N . ILE B 1 216 ? -23.047 10.117 1.305 1 87 216 ILE B N 1
ATOM 4296 C CA . ILE B 1 216 ? -22.906 11.133 2.344 1 87 216 ILE B CA 1
ATOM 4297 C C . ILE B 1 216 ? -21.531 11.797 2.24 1 87 216 ILE B C 1
ATOM 4299 O O . ILE B 1 216 ? -21.344 12.906 2.738 1 87 216 ILE B O 1
ATOM 4303 N N . HIS B 1 217 ? -20.578 11.148 1.62 1 86.44 217 HIS B N 1
ATOM 4304 C CA . HIS B 1 217 ? -19.25 11.711 1.483 1 86.44 217 HIS B CA 1
ATOM 4305 C C . HIS B 1 217 ? -19.188 12.719 0.339 1 86.44 217 HIS B C 1
ATOM 4307 O O . HIS B 1 217 ? -18.234 13.492 0.233 1 86.44 217 HIS B O 1
ATOM 4313 N N . VAL B 1 218 ? -20.156 12.797 -0.495 1 87.56 218 VAL B N 1
ATOM 4314 C CA . VAL B 1 218 ? -20.375 13.773 -1.564 1 87.56 218 VAL B CA 1
ATOM 4315 C C . VAL B 1 218 ? -19.359 13.539 -2.68 1 87.56 218 VAL B C 1
ATOM 4317 O O . VAL B 1 218 ? -19.703 13.539 -3.861 1 87.56 218 VAL B O 1
ATOM 4320 N N . CYS B 1 219 ? -18.062 13.312 -2.332 1 92.94 219 CYS B N 1
ATOM 4321 C CA . CYS B 1 219 ? -16.969 13.023 -3.26 1 92.94 219 CYS B CA 1
ATOM 4322 C C . CYS B 1 219 ? -16.422 11.617 -3.031 1 92.94 219 CYS B C 1
ATOM 4324 O O . CYS B 1 219 ? -17.031 10.82 -2.324 1 92.94 219 CYS B O 1
ATOM 4326 N N . GLU B 1 220 ? -15.32 11.344 -3.725 1 94.31 220 GLU B N 1
ATOM 4327 C CA . GLU B 1 220 ? -14.656 10.055 -3.527 1 94.31 220 GLU B CA 1
ATOM 4328 C C . GLU B 1 220 ? -14.234 9.875 -2.074 1 94.31 220 GLU B C 1
ATOM 4330 O O . GLU B 1 220 ? -13.859 10.836 -1.401 1 94.31 220 GLU B O 1
ATOM 4335 N N . ASP B 1 221 ? -14.336 8.633 -1.62 1 95.12 221 ASP B N 1
ATOM 4336 C CA . ASP B 1 221 ? -14.039 8.375 -0.214 1 95.12 221 ASP B CA 1
ATOM 4337 C C . ASP B 1 221 ? -12.938 7.332 -0.066 1 95.12 221 ASP B C 1
ATOM 4339 O O . ASP B 1 221 ? -12.586 6.949 1.051 1 95.12 221 ASP B O 1
ATOM 4343 N N . THR B 1 222 ? -12.508 6.773 -1.19 1 97.31 222 THR B N 1
ATOM 4344 C CA . THR B 1 222 ? -11.398 5.82 -1.234 1 97.31 222 THR B CA 1
ATOM 4345 C C . THR B 1 222 ? -10.453 6.145 -2.381 1 97.31 222 THR B C 1
ATOM 4347 O O . THR B 1 222 ? -10.883 6.328 -3.521 1 97.31 222 THR B O 1
ATOM 4350 N N . LEU B 1 223 ? -9.203 6.312 -2.045 1 98.31 223 LEU B N 1
ATOM 4351 C CA . LEU B 1 223 ? -8.164 6.68 -2.996 1 98.31 223 LEU B CA 1
ATOM 4352 C C . LEU B 1 223 ? -6.992 5.703 -2.924 1 98.31 223 LEU B C 1
ATOM 4354 O O . LEU B 1 223 ? -6.441 5.469 -1.847 1 98.31 223 LEU B O 1
ATOM 4358 N N . ALA B 1 224 ? -6.688 5.016 -4.016 1 98.81 224 ALA B N 1
ATOM 4359 C CA . ALA B 1 224 ? -5.531 4.133 -4.148 1 98.81 224 ALA B CA 1
ATOM 4360 C C . ALA B 1 224 ? -4.48 4.738 -5.078 1 98.81 224 ALA B C 1
ATOM 4362 O O . ALA B 1 224 ? -4.773 5.062 -6.23 1 98.81 224 ALA B O 1
ATOM 4363 N N . THR B 1 225 ? -3.205 4.848 -4.566 1 98.94 225 THR B N 1
ATOM 4364 C CA . THR B 1 225 ? -2.244 5.617 -5.348 1 98.94 225 THR B CA 1
ATOM 4365 C C . THR B 1 225 ? -0.915 4.879 -5.453 1 98.94 225 THR B C 1
ATOM 4367 O O . THR B 1 225 ? -0.528 4.152 -4.539 1 98.94 225 THR B O 1
ATOM 4370 N N . THR B 1 226 ? -0.226 4.98 -6.574 1 98.94 226 THR B N 1
ATOM 4371 C CA . THR B 1 226 ? 1.195 4.691 -6.734 1 98.94 226 THR B CA 1
ATOM 4372 C C . THR B 1 226 ? 1.987 5.977 -6.941 1 98.94 226 THR B C 1
ATOM 4374 O O . THR B 1 226 ? 1.521 6.898 -7.621 1 98.94 226 THR B O 1
ATOM 4377 N N . ILE B 1 227 ? 3.137 6.043 -6.285 1 98.94 227 ILE B N 1
ATOM 4378 C CA . ILE B 1 227 ? 3.83 7.316 -6.141 1 98.94 227 ILE B CA 1
ATOM 4379 C C . ILE B 1 227 ? 5.305 7.141 -6.488 1 98.94 227 ILE B C 1
ATOM 4381 O O . ILE B 1 227 ? 5.938 6.168 -6.066 1 98.94 227 ILE B O 1
ATOM 4385 N N . LYS B 1 228 ? 5.809 8.031 -7.266 1 98.88 228 LYS B N 1
ATOM 4386 C CA . LYS B 1 228 ? 7.25 8.211 -7.445 1 98.88 228 LYS B CA 1
ATOM 4387 C C . LYS B 1 228 ? 7.77 9.359 -6.594 1 98.88 228 LYS B C 1
ATOM 4389 O O . LYS B 1 228 ? 7.219 10.469 -6.629 1 98.88 228 LYS B O 1
ATOM 4394 N N . LEU B 1 229 ? 8.773 9.094 -5.812 1 98.81 229 LEU B N 1
ATOM 4395 C CA . LEU B 1 229 ? 9.398 10.117 -4.984 1 98.81 229 LEU B CA 1
ATOM 4396 C C . LEU B 1 229 ? 10.461 10.875 -5.766 1 98.81 229 LEU B C 1
ATOM 4398 O O . LEU B 1 229 ? 11.062 10.336 -6.699 1 98.81 229 LEU B O 1
ATOM 4402 N N . GLU B 1 230 ? 10.773 12.117 -5.348 1 98.5 230 GLU B N 1
ATOM 4403 C CA . GLU B 1 230 ? 11.828 12.898 -5.992 1 98.5 230 GLU B CA 1
ATOM 4404 C C . GLU B 1 230 ? 13.195 12.266 -5.773 1 98.5 230 GLU B C 1
ATOM 4406 O O . GLU B 1 230 ? 14.078 12.375 -6.621 1 98.5 230 GLU B O 1
ATOM 4411 N N . ASN B 1 231 ? 13.336 11.57 -4.676 1 97.81 231 ASN B N 1
ATOM 4412 C CA . ASN B 1 231 ? 14.633 10.984 -4.355 1 97.81 231 ASN B CA 1
ATOM 4413 C C . ASN B 1 231 ? 14.836 9.648 -5.066 1 97.81 231 ASN B C 1
ATOM 4415 O O . ASN B 1 231 ? 15.828 8.961 -4.832 1 97.81 231 ASN B O 1
ATOM 4419 N N . GLY B 1 232 ? 13.891 9.242 -5.797 1 96.81 232 GLY B N 1
ATOM 4420 C CA . GLY B 1 232 ? 14.094 8.094 -6.664 1 96.81 232 GLY B CA 1
ATOM 4421 C C . GLY B 1 232 ? 13.328 6.859 -6.211 1 96.81 232 GLY B C 1
ATOM 4422 O O . GLY B 1 232 ? 13.148 5.918 -6.984 1 96.81 232 GLY B O 1
ATOM 4423 N N . GLY B 1 233 ? 12.938 6.77 -4.98 1 98 233 GLY B N 1
ATOM 4424 C CA . GLY B 1 233 ? 12.125 5.66 -4.508 1 98 233 GLY B CA 1
ATOM 4425 C C . GLY B 1 233 ? 10.719 5.66 -5.09 1 98 233 GLY B C 1
ATOM 4426 O O . GLY B 1 233 ? 10.266 6.676 -5.617 1 98 233 GLY B O 1
ATOM 4427 N N . VAL B 1 234 ? 10.055 4.496 -5.102 1 98.81 234 VAL B N 1
ATOM 4428 C CA . VAL B 1 234 ? 8.656 4.379 -5.5 1 98.81 234 VAL B CA 1
ATOM 4429 C C . VAL B 1 234 ? 7.867 3.641 -4.418 1 98.81 234 VAL B C 1
ATOM 4431 O O . VAL B 1 234 ? 8.438 2.883 -3.633 1 98.81 234 VAL B O 1
ATOM 4434 N N . GLY B 1 235 ? 6.625 3.857 -4.363 1 98.88 235 GLY B N 1
ATOM 4435 C CA . GLY B 1 235 ? 5.793 3.176 -3.389 1 98.88 235 GLY B CA 1
ATOM 4436 C C . GLY B 1 235 ? 4.309 3.41 -3.604 1 98.88 235 GLY B C 1
ATOM 4437 O O . GLY B 1 235 ? 3.891 3.822 -4.688 1 98.88 235 GLY B O 1
ATOM 4438 N N . VAL B 1 236 ? 3.541 2.961 -2.621 1 98.94 236 VAL B N 1
ATOM 4439 C CA . VAL B 1 236 ? 2.09 3.018 -2.764 1 98.94 236 VAL B CA 1
ATOM 4440 C C . VAL B 1 236 ? 1.467 3.566 -1.482 1 98.94 236 VAL B C 1
ATOM 4442 O O . VAL B 1 236 ? 2.023 3.404 -0.394 1 98.94 236 VAL B O 1
ATOM 4445 N N . ALA B 1 237 ? 0.354 4.195 -1.636 1 98.75 237 ALA B N 1
ATOM 4446 C CA . ALA B 1 237 ? -0.429 4.691 -0.506 1 98.75 237 ALA B CA 1
ATOM 4447 C C . ALA B 1 237 ? -1.924 4.512 -0.755 1 98.75 237 ALA B C 1
ATOM 4449 O O . ALA B 1 237 ? -2.438 4.91 -1.802 1 98.75 237 ALA B O 1
ATOM 4450 N N . ASN B 1 238 ? -2.52 3.918 0.181 1 97.81 238 ASN B N 1
ATOM 4451 C CA . ASN B 1 238 ? -3.967 3.73 0.196 1 97.81 238 ASN B CA 1
ATOM 4452 C C . ASN B 1 238 ? -4.633 4.602 1.259 1 97.81 238 ASN B C 1
ATOM 4454 O O . ASN B 1 238 ? -4.125 4.723 2.375 1 97.81 238 ASN B O 1
ATOM 4458 N N . PHE B 1 239 ? -5.77 5.25 0.858 1 97.31 239 PHE B N 1
ATOM 4459 C CA . PHE B 1 239 ? -6.562 6.07 1.768 1 97.31 239 PHE B CA 1
ATOM 4460 C C . PHE B 1 239 ? -8.039 5.707 1.677 1 97.31 239 PHE B C 1
ATOM 4462 O O . PHE B 1 239 ? -8.656 5.855 0.621 1 97.31 239 PHE B O 1
ATOM 4469 N N . THR B 1 240 ? -8.633 5.23 2.762 1 96.62 240 THR B N 1
ATOM 4470 C CA . THR B 1 240 ? -10.07 4.949 2.713 1 96.62 240 THR B CA 1
ATOM 4471 C C . THR B 1 240 ? -10.766 5.473 3.967 1 96.62 240 THR B C 1
ATOM 4473 O O . THR B 1 240 ? -10.203 5.422 5.062 1 96.62 240 THR B O 1
ATOM 4476 N N . PHE B 1 241 ? -11.914 5.992 3.77 1 94.69 241 PHE B N 1
ATOM 4477 C CA . PHE B 1 241 ? -12.789 6.434 4.844 1 94.69 241 PHE B CA 1
ATOM 4478 C C . PHE B 1 241 ? -14.023 5.539 4.941 1 94.69 241 PHE B C 1
ATOM 4480 O O . PHE B 1 241 ? -15.109 6.008 5.273 1 94.69 241 PHE B O 1
ATOM 4487 N N . SER B 1 242 ? -13.828 4.281 4.523 1 95.12 242 SER B N 1
ATOM 4488 C CA . SER B 1 242 ? -15.016 3.453 4.352 1 95.12 242 SER B CA 1
ATOM 4489 C C . SER B 1 242 ? -14.797 2.045 4.887 1 95.12 242 SER B C 1
ATOM 4491 O O . SER B 1 242 ? -15.445 1.096 4.445 1 95.12 242 SER B O 1
ATOM 4493 N N . THR B 1 243 ? -13.867 1.846 5.824 1 96.5 243 THR B N 1
ATOM 4494 C CA . THR B 1 243 ? -13.688 0.506 6.371 1 96.5 243 THR B CA 1
ATOM 4495 C C . THR B 1 243 ? -14.844 0.14 7.297 1 96.5 243 THR B C 1
ATOM 4497 O O . THR B 1 243 ? -15.57 1.017 7.77 1 96.5 243 THR B O 1
ATOM 4500 N N . ALA B 1 244 ? -14.938 -1.161 7.527 1 96 244 ALA B N 1
ATOM 4501 C CA . ALA B 1 244 ? -15.867 -1.647 8.547 1 96 244 ALA B CA 1
ATOM 4502 C C . ALA B 1 244 ? -15.227 -1.633 9.93 1 96 244 ALA B C 1
ATOM 4504 O O . ALA B 1 244 ? -14.789 -2.672 10.422 1 96 244 ALA B O 1
ATOM 4505 N N . GLY B 1 245 ? -15.164 -0.545 10.555 1 95.69 245 GLY B N 1
ATOM 4506 C CA . GLY B 1 245 ? -14.82 -0.418 11.969 1 95.69 245 GLY B CA 1
ATOM 4507 C C . GLY B 1 245 ? -13.32 -0.334 12.211 1 95.69 245 GLY B C 1
ATOM 4508 O O . GLY B 1 245 ? -12.883 -0.124 13.344 1 95.69 245 GLY B O 1
ATOM 4509 N N . VAL B 1 246 ? -12.516 -0.563 11.211 1 95.88 246 VAL B N 1
ATOM 4510 C CA . VAL B 1 246 ? -11.062 -0.561 11.398 1 95.88 246 VAL B CA 1
ATOM 4511 C C . VAL B 1 246 ? -10.523 0.857 11.234 1 95.88 246 VAL B C 1
ATOM 4513 O O . VAL B 1 246 ? -10.766 1.503 10.211 1 95.88 246 VAL B O 1
ATOM 4516 N N . LYS B 1 247 ? -9.859 1.359 12.188 1 96.38 247 LYS B N 1
ATOM 4517 C CA . LYS B 1 247 ? -9.062 2.584 12.133 1 96.38 247 LYS B CA 1
ATOM 4518 C C . LYS B 1 247 ? -7.582 2.291 12.383 1 96.38 247 LYS B C 1
ATOM 4520 O O . LYS B 1 247 ? -7.191 1.946 13.492 1 96.38 247 LYS B O 1
ATOM 4525 N N . LYS B 1 248 ? -6.793 2.379 11.367 1 96.81 248 LYS B N 1
ATOM 4526 C CA . LYS B 1 248 ? -5.383 2.014 11.461 1 96.81 248 LYS B CA 1
ATOM 4527 C C . LYS B 1 248 ? -4.566 2.686 10.359 1 96.81 248 LYS B C 1
ATOM 4529 O O . LYS B 1 248 ? -5.012 2.766 9.211 1 96.81 248 LYS B O 1
ATOM 4534 N N . MET B 1 249 ? -3.455 3.209 10.719 1 97.75 249 MET B N 1
ATOM 4535 C CA . MET B 1 249 ? -2.469 3.707 9.758 1 97.75 249 MET B CA 1
ATOM 4536 C C . MET B 1 249 ? -1.173 2.906 9.852 1 97.75 249 MET B C 1
ATOM 4538 O O . MET B 1 249 ? -0.627 2.721 10.938 1 97.75 249 MET B O 1
ATOM 4542 N N . SER B 1 250 ? -0.719 2.434 8.766 1 98.38 250 SER B N 1
ATOM 4543 C CA . SER B 1 250 ? 0.496 1.628 8.734 1 98.38 250 SER B CA 1
ATOM 4544 C C . SER B 1 250 ? 1.427 2.072 7.613 1 98.38 250 SER B C 1
ATOM 4546 O O . SER B 1 250 ? 1.022 2.127 6.449 1 98.38 250 SER B O 1
ATOM 4548 N N . LEU B 1 251 ? 2.66 2.404 7.961 1 98.75 251 LEU B N 1
ATOM 4549 C CA . LEU B 1 251 ? 3.701 2.762 7.004 1 98.75 251 LEU B CA 1
ATOM 4550 C C . LEU B 1 251 ? 4.887 1.811 7.109 1 98.75 251 LEU B C 1
ATOM 4552 O O . LEU B 1 251 ? 5.406 1.578 8.203 1 98.75 251 LEU B O 1
ATOM 4556 N N . VAL B 1 252 ? 5.25 1.213 6.031 1 98.81 252 VAL B N 1
ATOM 4557 C CA . VAL B 1 252 ? 6.484 0.443 5.914 1 98.81 252 VAL B CA 1
ATOM 4558 C C . VAL B 1 252 ? 7.426 1.118 4.918 1 98.81 252 VAL B C 1
ATOM 4560 O O . VAL B 1 252 ? 7.023 1.431 3.793 1 98.81 252 VAL B O 1
ATOM 4563 N N . VAL B 1 253 ? 8.625 1.371 5.328 1 98.81 253 VAL B N 1
ATOM 4564 C CA . VAL B 1 253 ? 9.633 1.965 4.453 1 98.81 253 VAL B CA 1
ATOM 4565 C C . VAL B 1 253 ? 10.844 1.048 4.363 1 98.81 253 VAL B C 1
ATOM 4567 O O . VAL B 1 253 ? 11.492 0.768 5.375 1 98.81 253 VAL B O 1
ATOM 4570 N N . HIS B 1 254 ? 11.141 0.573 3.186 1 98.69 254 HIS B N 1
ATOM 4571 C CA . HIS B 1 254 ? 12.328 -0.236 2.939 1 98.69 254 HIS B CA 1
ATOM 4572 C C . HIS B 1 254 ? 13.477 0.617 2.406 1 98.69 254 HIS B C 1
ATOM 4574 O O . HIS B 1 254 ? 13.336 1.285 1.38 1 98.69 254 HIS B O 1
ATOM 4580 N N . GLY B 1 255 ? 14.539 0.572 3.088 1 98.38 255 GLY B N 1
ATOM 4581 C CA . GLY B 1 255 ? 15.75 1.232 2.621 1 98.38 255 GLY B CA 1
ATOM 4582 C C . GLY B 1 255 ? 16.875 0.267 2.318 1 98.38 255 GLY B C 1
ATOM 4583 O O . GLY B 1 255 ? 16.734 -0.943 2.504 1 98.38 255 GLY B O 1
ATOM 4584 N N . THR B 1 256 ? 18.016 0.802 1.853 1 97.31 256 THR B N 1
ATOM 4585 C CA . THR B 1 256 ? 19.156 -0.004 1.445 1 97.31 256 THR B CA 1
ATOM 4586 C C . THR B 1 256 ? 19.875 -0.577 2.664 1 97.31 256 THR B C 1
ATOM 4588 O O . THR B 1 256 ? 20.688 -1.494 2.537 1 97.31 256 THR B O 1
ATOM 4591 N N . LYS B 1 257 ? 19.547 -0.034 3.889 1 97.88 257 LYS B N 1
ATOM 4592 C CA . LYS B 1 257 ? 20.281 -0.476 5.07 1 97.88 257 LYS B CA 1
ATOM 4593 C C . LYS B 1 257 ? 19.328 -0.951 6.164 1 97.88 257 LYS B C 1
ATOM 4595 O O . LYS B 1 257 ? 19.766 -1.324 7.254 1 97.88 257 LYS B O 1
ATOM 4600 N N . GLY B 1 258 ? 18.078 -0.928 5.863 1 98.31 258 GLY B N 1
ATOM 4601 C CA . GLY B 1 258 ? 17.109 -1.343 6.871 1 98.31 258 GLY B CA 1
ATOM 4602 C C . GLY B 1 258 ? 15.68 -0.994 6.512 1 98.31 258 GLY B C 1
ATOM 4603 O O . GLY B 1 258 ? 15.414 -0.482 5.422 1 98.31 258 GLY B O 1
ATOM 4604 N N . THR B 1 259 ? 14.758 -1.37 7.426 1 98.75 259 THR B N 1
ATOM 4605 C CA . THR B 1 259 ? 13.328 -1.156 7.223 1 98.75 259 THR B CA 1
ATOM 4606 C C . THR B 1 259 ? 12.688 -0.607 8.492 1 98.75 259 THR B C 1
ATOM 4608 O O . THR B 1 259 ? 13.047 -1 9.602 1 98.75 259 THR B O 1
ATOM 4611 N N . ILE B 1 260 ? 11.789 0.294 8.281 1 98.75 260 ILE B N 1
ATOM 4612 C CA . ILE B 1 260 ? 11.008 0.829 9.383 1 98.75 260 ILE B CA 1
ATOM 4613 C C . ILE B 1 260 ? 9.523 0.503 9.18 1 98.75 260 ILE B C 1
ATOM 4615 O O . ILE B 1 260 ? 9.016 0.589 8.055 1 98.75 260 ILE B O 1
ATOM 4619 N N . GLU B 1 261 ? 8.891 0.077 10.219 1 98.75 261 GLU B N 1
ATOM 4620 C CA . GLU B 1 261 ? 7.438 -0.038 10.273 1 98.75 261 GLU B CA 1
ATOM 4621 C C . GLU B 1 261 ? 6.848 0.913 11.312 1 98.75 261 GLU B C 1
ATOM 4623 O O . GLU B 1 261 ? 7.184 0.834 12.492 1 98.75 261 GLU B O 1
ATOM 4628 N N . LEU B 1 262 ? 6.066 1.797 10.859 1 98.81 262 LEU B N 1
ATOM 4629 C CA . LEU B 1 262 ? 5.375 2.742 11.727 1 98.81 262 LEU B CA 1
ATOM 4630 C C . LEU B 1 262 ? 3.871 2.484 11.727 1 98.81 262 LEU B C 1
ATOM 4632 O O . LEU B 1 262 ? 3.24 2.477 10.664 1 98.81 262 LEU B O 1
ATOM 4636 N N . THR B 1 263 ? 3.316 2.141 12.914 1 98.12 263 THR B N 1
ATOM 4637 C CA . THR B 1 263 ? 1.884 1.911 13.062 1 98.12 263 THR B CA 1
ATOM 4638 C C . THR B 1 263 ? 1.251 2.988 13.938 1 98.12 263 THR B C 1
ATOM 4640 O O . THR B 1 263 ? 1.69 3.217 15.07 1 98.12 263 THR B O 1
ATOM 4643 N N . ASP B 1 264 ? 0.419 3.354 13.336 1 93.25 264 ASP B N 1
ATOM 4644 C CA . ASP B 1 264 ? -0.167 4.488 14.047 1 93.25 264 ASP B CA 1
ATOM 4645 C C . ASP B 1 264 ? 0.917 5.41 14.594 1 93.25 264 ASP B C 1
ATOM 4647 O O . ASP B 1 264 ? 2.1 5.242 14.289 1 93.25 264 ASP B O 1
ATOM 4651 N N . ASP B 1 265 ? 0.93 6.594 14.719 1 93.06 265 ASP B N 1
ATOM 4652 C CA . ASP B 1 265 ? 1.894 7.555 15.242 1 93.06 265 ASP B CA 1
ATOM 4653 C C . ASP B 1 265 ? 2.404 7.129 16.625 1 93.06 265 ASP B C 1
ATOM 4655 O O . ASP B 1 265 ? 2.975 7.938 17.359 1 93.06 265 ASP B O 1
ATOM 4659 N N . THR B 1 266 ? 2.232 5.793 17.031 1 96 266 THR B N 1
ATOM 4660 C CA . THR B 1 266 ? 2.506 5.441 18.422 1 96 266 THR B CA 1
ATOM 4661 C C . THR B 1 266 ? 3.439 4.238 18.5 1 96 266 THR B C 1
ATOM 4663 O O . THR B 1 266 ? 4.012 3.957 19.562 1 96 266 THR B O 1
ATOM 4666 N N . ASP B 1 267 ? 3.547 3.465 17.422 1 98.06 267 ASP B N 1
ATOM 4667 C CA . ASP B 1 267 ? 4.375 2.262 17.453 1 98.06 267 ASP B CA 1
ATOM 4668 C C . ASP B 1 267 ? 5.34 2.232 16.266 1 98.06 267 ASP B C 1
ATOM 4670 O O . ASP B 1 267 ? 4.961 2.572 15.141 1 98.06 267 ASP B O 1
ATOM 4674 N N . VAL B 1 268 ? 6.625 1.869 16.594 1 98.62 268 VAL B N 1
ATOM 4675 C CA . VAL B 1 268 ? 7.629 1.805 15.531 1 98.62 268 VAL B CA 1
ATOM 4676 C C . VAL B 1 268 ? 8.492 0.554 15.711 1 98.62 268 VAL B C 1
ATOM 4678 O O . VAL B 1 268 ? 8.781 0.15 16.844 1 98.62 268 VAL B O 1
ATOM 4681 N N . LYS B 1 269 ? 8.75 -0.146 14.656 1 98.69 269 LYS B N 1
ATOM 4682 C CA . LYS B 1 269 ? 9.727 -1.23 14.602 1 98.69 269 LYS B CA 1
ATOM 4683 C C . LYS B 1 269 ? 10.859 -0.901 13.633 1 98.69 269 LYS B C 1
ATOM 4685 O O . LYS B 1 269 ? 10.641 -0.221 12.625 1 98.69 269 LYS B O 1
ATOM 4690 N N . LEU B 1 270 ? 11.992 -1.311 13.984 1 98.75 270 LEU B N 1
ATOM 4691 C CA . LEU B 1 270 ? 13.195 -1.114 13.188 1 98.75 270 LEU B CA 1
ATOM 4692 C C . LEU B 1 270 ? 13.852 -2.451 12.852 1 98.75 270 LEU B C 1
ATOM 4694 O O . LEU B 1 270 ? 14.016 -3.299 13.727 1 98.75 270 LEU B O 1
ATOM 4698 N N . PHE B 1 271 ? 14.125 -2.682 11.609 1 98.69 271 PHE B N 1
ATOM 4699 C CA . PHE B 1 271 ? 14.828 -3.875 11.156 1 98.69 271 PHE B CA 1
ATOM 4700 C C . PHE B 1 271 ? 16.172 -3.508 10.547 1 98.69 271 PHE B C 1
ATOM 4702 O O . PHE B 1 271 ? 16.281 -2.545 9.789 1 98.69 271 PHE B O 1
ATOM 4709 N N . ASN B 1 272 ? 17.203 -4.305 10.883 1 97.88 272 ASN B N 1
ATOM 4710 C CA . ASN B 1 272 ? 18.547 -4.016 10.391 1 97.88 272 ASN B CA 1
ATOM 4711 C C . ASN B 1 272 ? 18.781 -4.617 9.016 1 97.88 272 ASN B C 1
ATOM 4713 O O . ASN B 1 272 ? 17.828 -5.074 8.359 1 97.88 272 ASN B O 1
ATOM 4717 N N . GLU B 1 273 ? 19.984 -4.555 8.539 1 96.62 273 GLU B N 1
ATOM 4718 C CA . GLU B 1 273 ? 20.359 -4.969 7.188 1 96.62 273 GLU B CA 1
ATOM 4719 C C . GLU B 1 273 ? 20.078 -6.453 6.973 1 96.62 273 GLU B C 1
ATOM 4721 O O . GLU B 1 273 ? 19.953 -6.906 5.832 1 96.62 273 GLU B O 1
ATOM 4726 N N . LEU B 1 274 ? 20 -7.211 8.016 1 96.19 274 LEU B N 1
ATOM 4727 C CA . LEU B 1 274 ? 19.766 -8.648 7.938 1 96.19 274 LEU B CA 1
ATOM 4728 C C . LEU B 1 274 ? 18.281 -8.961 8.07 1 96.19 274 LEU B C 1
ATOM 4730 O O . LEU B 1 274 ? 17.891 -10.125 8.039 1 96.19 274 LEU B O 1
ATOM 4734 N N . GLY B 1 275 ? 17.438 -7.895 8.25 1 96.75 275 GLY B N 1
ATOM 4735 C CA . GLY B 1 275 ? 16.016 -8.078 8.391 1 96.75 275 GLY B CA 1
ATOM 4736 C C . GLY B 1 275 ? 15.594 -8.453 9.805 1 96.75 275 GLY B C 1
ATOM 4737 O O . GLY B 1 275 ? 14.492 -8.961 10.016 1 96.75 275 GLY B O 1
ATOM 4738 N N . GLU B 1 276 ? 16.516 -8.25 10.703 1 97.81 276 GLU B N 1
ATOM 4739 C CA . GLU B 1 276 ? 16.234 -8.57 12.094 1 97.81 276 GLU B CA 1
ATOM 4740 C C . GLU B 1 276 ? 15.68 -7.359 12.844 1 97.81 276 GLU B C 1
ATOM 4742 O O . GLU B 1 276 ? 16.125 -6.234 12.617 1 97.81 276 GLU B O 1
ATOM 4747 N N . SER B 1 277 ? 14.719 -7.664 13.703 1 97.69 277 SER B N 1
ATOM 4748 C CA . SER B 1 277 ? 14.227 -6.598 14.562 1 97.69 277 SER B CA 1
ATOM 4749 C C . SER B 1 277 ? 15.305 -6.133 15.539 1 97.69 277 SER B C 1
ATOM 4751 O O . SER B 1 277 ? 15.977 -6.957 16.172 1 97.69 277 SER B O 1
ATOM 4753 N N . VAL B 1 278 ? 15.477 -4.848 15.633 1 98.19 278 VAL B N 1
ATOM 4754 C CA . VAL B 1 278 ? 16.5 -4.316 16.516 1 98.19 278 VAL B CA 1
ATOM 4755 C C . VAL B 1 278 ? 15.906 -3.256 17.438 1 98.19 278 VAL B C 1
ATOM 4757 O O . VAL B 1 278 ? 14.734 -2.895 17.281 1 98.19 278 VAL B O 1
ATOM 4760 N N . ASP B 1 279 ? 16.703 -2.795 18.375 1 97.81 279 ASP B N 1
ATOM 4761 C CA . ASP B 1 279 ? 16.297 -1.795 19.359 1 97.81 279 ASP B CA 1
ATOM 4762 C C . ASP B 1 279 ? 15.883 -0.494 18.672 1 97.81 279 ASP B C 1
ATOM 4764 O O . ASP B 1 279 ? 16.531 -0.056 17.719 1 97.81 279 ASP B O 1
ATOM 4768 N N . ILE B 1 280 ? 14.844 0.098 19.203 1 98.38 280 ILE B N 1
ATOM 4769 C CA . ILE B 1 280 ? 14.305 1.302 18.578 1 98.38 280 ILE B CA 1
ATOM 4770 C C . ILE B 1 280 ? 14.805 2.537 19.328 1 98.38 280 ILE B C 1
ATOM 4772 O O . ILE B 1 280 ? 14.359 3.654 19.062 1 98.38 280 ILE B O 1
ATOM 4776 N N . ALA B 1 281 ? 15.656 2.465 20.234 1 98.12 281 ALA B N 1
ATOM 4777 C CA . ALA B 1 281 ? 16.188 3.561 21.047 1 98.12 281 ALA B CA 1
ATOM 4778 C C . ALA B 1 281 ? 16.781 4.656 20.156 1 98.12 281 ALA B C 1
ATOM 4780 O O . ALA B 1 281 ? 16.609 5.844 20.438 1 98.12 281 ALA B O 1
ATOM 4781 N N . PRO B 1 282 ? 17.484 4.266 19.062 1 97.94 282 PRO B N 1
ATOM 4782 C CA . PRO B 1 282 ? 18.016 5.316 18.203 1 97.94 282 PRO B CA 1
ATOM 4783 C C . PRO B 1 282 ? 16.938 6.219 17.625 1 97.94 282 PRO B C 1
ATOM 4785 O O . PRO B 1 282 ? 17.203 7.379 17.297 1 97.94 282 PRO B O 1
ATOM 4788 N N . ILE B 1 283 ? 15.727 5.695 17.484 1 98.56 283 ILE B N 1
ATOM 4789 C CA . ILE B 1 283 ? 14.602 6.488 17 1 98.56 283 ILE B CA 1
ATOM 4790 C C . ILE B 1 283 ? 13.961 7.242 18.156 1 98.56 283 ILE B C 1
ATOM 4792 O O . ILE B 1 283 ? 13.812 8.469 18.109 1 98.56 283 ILE B O 1
ATOM 4796 N N . THR B 1 284 ? 13.664 6.555 19.25 1 97.81 284 THR B N 1
ATOM 4797 C CA . THR B 1 284 ? 12.875 7.133 20.328 1 97.81 284 THR B CA 1
ATOM 4798 C C . THR B 1 284 ? 13.664 8.227 21.047 1 97.81 284 THR B C 1
ATOM 4800 O O . THR B 1 284 ? 13.086 9.156 21.609 1 97.81 284 THR B O 1
ATOM 4803 N N . SER B 1 285 ? 14.992 8.156 21 1 97.81 285 SER B N 1
ATOM 4804 C CA . SER B 1 285 ? 15.82 9.18 21.625 1 97.81 285 SER B CA 1
ATOM 4805 C C . SER B 1 285 ? 15.688 10.516 20.891 1 97.81 285 SER B C 1
ATOM 4807 O O . SER B 1 285 ? 16.031 11.562 21.453 1 97.81 285 SER B O 1
ATOM 4809 N N . LEU B 1 286 ? 15.172 10.492 19.719 1 98.06 286 LEU B N 1
ATOM 4810 C CA . LEU B 1 286 ? 15.047 11.703 18.906 1 98.06 286 LEU B CA 1
ATOM 4811 C C . LEU B 1 286 ? 13.719 12.398 19.172 1 98.06 286 LEU B C 1
ATOM 4813 O O . LEU B 1 286 ? 13.484 13.508 18.688 1 98.06 286 LEU B O 1
ATOM 4817 N N . LYS B 1 287 ? 12.828 11.844 19.938 1 97.75 287 LYS B N 1
ATOM 4818 C CA . LYS B 1 287 ? 11.516 12.406 20.219 1 97.75 287 LYS B CA 1
ATOM 4819 C C . LYS B 1 287 ? 11.641 13.781 20.875 1 97.75 287 LYS B C 1
ATOM 4821 O O . LYS B 1 287 ? 10.781 14.648 20.672 1 97.75 287 LYS B O 1
ATOM 4826 N N . ALA B 1 288 ? 12.656 13.984 21.641 1 96 288 ALA B N 1
ATOM 4827 C CA . ALA B 1 288 ? 12.867 15.227 22.375 1 96 288 ALA B CA 1
ATOM 4828 C C . ALA B 1 288 ? 13.086 16.391 21.422 1 96 288 ALA B C 1
ATOM 4830 O O . ALA B 1 288 ? 12.906 17.562 21.797 1 96 288 ALA B O 1
ATOM 4831 N N . ASN B 1 289 ? 13.43 16.078 20.172 1 96.56 289 ASN B N 1
ATOM 4832 C CA . ASN B 1 289 ? 13.719 17.109 19.188 1 96.56 289 ASN B CA 1
ATOM 4833 C C . ASN B 1 289 ? 12.438 17.625 18.531 1 96.56 289 ASN B C 1
ATOM 4835 O O . ASN B 1 289 ? 12.461 18.625 17.797 1 96.56 289 ASN B O 1
ATOM 4839 N N . ALA B 1 290 ? 11.312 16.984 18.781 1 96.44 290 ALA B N 1
ATOM 4840 C CA . ALA B 1 290 ? 10.07 17.391 18.141 1 96.44 290 ALA B CA 1
ATOM 4841 C C . ALA B 1 290 ? 9.695 18.828 18.516 1 96.44 290 ALA B C 1
ATOM 4843 O O . ALA B 1 290 ? 9.883 19.234 19.672 1 96.44 290 ALA B O 1
ATOM 4844 N N . PRO B 1 291 ? 9.18 19.578 17.594 1 95.88 291 PRO B N 1
ATOM 4845 C CA . PRO B 1 291 ? 8.938 21 17.828 1 95.88 291 PRO B CA 1
ATOM 4846 C C . PRO B 1 291 ? 7.879 21.266 18.891 1 95.88 291 PRO B C 1
ATOM 4848 O O . PRO B 1 291 ? 7.805 22.359 19.438 1 95.88 291 PRO B O 1
ATOM 4851 N N . GLY B 1 292 ? 7.066 20.344 19.312 1 95 292 GLY B N 1
ATOM 4852 C CA . GLY B 1 292 ? 5.941 20.531 20.219 1 95 292 GLY B CA 1
ATOM 4853 C C . GLY B 1 292 ? 6.352 20.562 21.688 1 95 292 GLY B C 1
ATOM 4854 O O . GLY B 1 292 ? 5.5 20.625 22.562 1 95 292 GLY B O 1
ATOM 4855 N N . ASN B 1 293 ? 7.703 20.531 21.984 1 92.06 293 ASN B N 1
ATOM 4856 C CA . ASN B 1 293 ? 8.234 20.609 23.344 1 92.06 293 ASN B CA 1
ATOM 4857 C C . ASN B 1 293 ? 7.594 19.562 24.266 1 92.06 293 ASN B C 1
ATOM 4859 O O . ASN B 1 293 ? 7.098 19.891 25.344 1 92.06 293 ASN B O 1
ATOM 4863 N N . GLY B 1 294 ? 7.5 18.406 23.75 1 92.12 294 GLY B N 1
ATOM 4864 C CA . GLY B 1 294 ? 6.988 17.297 24.531 1 92.12 294 GLY B CA 1
ATOM 4865 C C . GLY B 1 294 ? 5.492 17.094 24.391 1 92.12 294 GLY B C 1
ATOM 4866 O O . GLY B 1 294 ? 4.949 16.078 24.828 1 92.12 294 GLY B O 1
ATOM 4867 N N . LEU B 1 295 ? 4.859 18.047 23.781 1 95.69 295 LEU B N 1
ATOM 4868 C CA . LEU B 1 295 ? 3.426 17.953 23.531 1 95.69 295 LEU B CA 1
ATOM 4869 C C . LEU B 1 295 ? 3.158 17.484 22.094 1 95.69 295 LEU B C 1
ATOM 4871 O O . LEU B 1 295 ? 4 17.656 21.219 1 95.69 295 LEU B O 1
ATOM 4875 N N . ALA B 1 296 ? 2.049 16.859 21.906 1 96.88 296 ALA B N 1
ATOM 4876 C CA . ALA B 1 296 ? 1.648 16.359 20.578 1 96.88 296 ALA B CA 1
ATOM 4877 C C . ALA B 1 296 ? 0.361 17.031 20.109 1 96.88 296 ALA B C 1
ATOM 4879 O O . ALA B 1 296 ? -0.242 17.812 20.859 1 96.88 296 ALA B O 1
ATOM 4880 N N . ASP B 1 297 ? 0.029 16.812 18.875 1 97.25 297 ASP B N 1
ATOM 4881 C CA . ASP B 1 297 ? -1.274 17.203 18.359 1 97.25 297 ASP B CA 1
ATOM 4882 C C . ASP B 1 297 ? -1.475 18.719 18.484 1 97.25 297 ASP B C 1
ATOM 4884 O O . ASP B 1 297 ? -0.554 19.5 18.234 1 97.25 297 ASP B O 1
ATOM 4888 N N . VAL B 1 298 ? -2.666 19.203 18.797 1 98.06 298 VAL B N 1
ATOM 4889 C CA . VAL B 1 298 ? -2.99 20.625 18.812 1 98.06 298 VAL B CA 1
ATOM 4890 C C . VAL B 1 298 ? -2.15 21.328 19.875 1 98.06 298 VAL B C 1
ATOM 4892 O O . VAL B 1 298 ? -1.661 22.438 19.656 1 98.06 298 VAL B O 1
ATOM 4895 N N . GLU B 1 299 ? -1.901 20.688 21.016 1 98.31 299 GLU B N 1
ATOM 4896 C CA . GLU B 1 299 ? -1.054 21.266 22.062 1 98.31 299 GLU B CA 1
ATOM 4897 C C . GLU B 1 299 ? 0.376 21.453 21.562 1 98.31 299 GLU B C 1
ATOM 4899 O O . GLU B 1 299 ? 1.002 22.484 21.844 1 98.31 299 GLU B O 1
ATOM 4904 N N . GLY B 1 300 ? 0.848 20.422 20.828 1 97.88 300 GLY B N 1
ATOM 4905 C CA . GLY B 1 300 ? 2.176 20.547 20.25 1 97.88 300 GLY B CA 1
ATOM 4906 C C . GLY B 1 300 ? 2.277 21.672 19.234 1 97.88 300 GLY B C 1
ATOM 4907 O O . GLY B 1 300 ? 3.281 22.391 19.188 1 97.88 300 GLY B O 1
ATOM 4908 N N . GLU B 1 301 ? 1.275 21.797 18.453 1 97.81 301 GLU B N 1
ATOM 4909 C CA . GLU B 1 301 ? 1.176 22.859 17.453 1 97.81 301 GLU B CA 1
ATOM 4910 C C . GLU B 1 301 ? 1.23 24.234 18.109 1 97.81 301 GLU B C 1
ATOM 4912 O O . GLU B 1 301 ? 1.968 25.109 17.656 1 97.81 301 GLU B O 1
ATOM 4917 N N . LEU B 1 302 ? 0.486 24.469 19.203 1 98.06 302 LEU B N 1
ATOM 4918 C CA . LEU B 1 302 ? 0.44 25.734 19.906 1 98.06 302 LEU B CA 1
ATOM 4919 C C . LEU B 1 302 ? 1.768 26.031 20.594 1 98.06 302 LEU B C 1
ATOM 4921 O O . LEU B 1 302 ? 2.246 27.172 20.578 1 98.06 302 LEU B O 1
ATOM 4925 N N . ALA B 1 303 ? 2.357 24.984 21.156 1 97.44 303 ALA B N 1
ATOM 4926 C CA . ALA B 1 303 ? 3.66 25.156 21.797 1 97.44 303 ALA B CA 1
ATOM 4927 C C . ALA B 1 303 ? 4.719 25.578 20.781 1 97.44 303 ALA B C 1
ATOM 4929 O O . ALA B 1 303 ? 5.523 26.484 21.062 1 97.44 303 ALA B O 1
ATOM 4930 N N . ALA B 1 304 ? 4.711 24.938 19.672 1 98.06 304 ALA B N 1
ATOM 4931 C CA . ALA B 1 304 ? 5.656 25.281 18.625 1 98.06 304 ALA B CA 1
ATOM 4932 C C . ALA B 1 304 ? 5.418 26.703 18.109 1 98.06 304 ALA B C 1
ATOM 4934 O O . ALA B 1 304 ? 6.367 27.422 17.797 1 98.06 304 ALA B O 1
ATOM 4935 N N . PHE B 1 305 ? 4.176 27.062 17.969 1 98.12 305 PHE B N 1
ATOM 4936 C CA . PHE B 1 305 ? 3.832 28.406 17.516 1 98.12 305 PHE B CA 1
ATOM 4937 C C . PHE B 1 305 ? 4.387 29.453 18.484 1 98.12 305 PHE B C 1
ATOM 4939 O O . PHE B 1 305 ? 4.949 30.469 18.062 1 98.12 305 PHE B O 1
ATOM 4946 N N . TYR B 1 306 ? 4.23 29.234 19.766 1 97.75 306 TYR B N 1
ATOM 4947 C CA . TYR B 1 306 ? 4.77 30.141 20.781 1 97.75 306 TYR B CA 1
ATOM 4948 C C . TYR B 1 306 ? 6.27 30.344 20.578 1 97.75 306 TYR B C 1
ATOM 4950 O O . TYR B 1 306 ? 6.75 31.484 20.562 1 97.75 306 TYR B O 1
ATOM 4958 N N . ASP B 1 307 ? 6.949 29.266 20.406 1 97 307 ASP B N 1
ATOM 4959 C CA . ASP B 1 307 ? 8.398 29.328 20.266 1 97 307 ASP B CA 1
ATOM 4960 C C . ASP B 1 307 ? 8.789 30.016 18.953 1 97 307 ASP B C 1
ATOM 4962 O O . ASP B 1 307 ? 9.812 30.703 18.891 1 97 307 ASP B O 1
ATOM 4966 N N . ALA B 1 308 ? 8.016 29.781 17.922 1 97.69 308 ALA B N 1
ATOM 4967 C CA . ALA B 1 308 ? 8.281 30.453 16.656 1 97.69 308 ALA B CA 1
ATOM 4968 C C . ALA B 1 308 ? 8.133 31.969 16.797 1 97.69 308 ALA B C 1
ATOM 4970 O O . ALA B 1 308 ? 8.969 32.719 16.312 1 97.69 308 ALA B O 1
ATOM 4971 N N . VAL B 1 309 ? 7.094 32.406 17.469 1 97.75 309 VAL B N 1
ATOM 4972 C CA . VAL B 1 309 ? 6.793 33.812 17.625 1 97.75 309 VAL B CA 1
ATOM 4973 C C . VAL B 1 309 ? 7.828 34.469 18.531 1 97.75 309 VAL B C 1
ATOM 4975 O O . VAL B 1 309 ? 8.305 35.562 18.25 1 97.75 309 VAL B O 1
ATOM 4978 N N . ARG B 1 310 ? 8.203 33.781 19.594 1 96.75 310 ARG B N 1
ATOM 4979 C CA . ARG B 1 310 ? 9.008 34.406 20.641 1 96.75 310 ARG B CA 1
ATOM 4980 C C . ARG B 1 310 ? 10.492 34.25 20.359 1 96.75 310 ARG B C 1
ATOM 4982 O O . ARG B 1 310 ? 11.297 35.125 20.719 1 96.75 310 ARG B O 1
ATOM 4989 N N . SER B 1 311 ? 10.883 33.188 19.719 1 95.69 311 SER B N 1
ATOM 4990 C CA . SER B 1 311 ? 12.305 32.875 19.641 1 95.69 311 SER B CA 1
ATOM 4991 C C . SER B 1 311 ? 12.719 32.531 18.203 1 95.69 311 SER B C 1
ATOM 4993 O O . SER B 1 311 ? 13.859 32.156 17.969 1 95.69 311 SER B O 1
ATOM 4995 N N . GLY B 1 312 ? 11.797 32.531 17.312 1 95.69 312 GLY B N 1
ATOM 4996 C CA . GLY B 1 312 ? 12.125 32.312 15.922 1 95.69 312 GLY B CA 1
ATOM 4997 C C . GLY B 1 312 ? 12.406 30.844 15.602 1 95.69 312 GLY B C 1
ATOM 4998 O O . GLY B 1 312 ? 13.062 30.547 14.602 1 95.69 312 GLY B O 1
ATOM 4999 N N . LYS B 1 313 ? 11.969 29.969 16.391 1 96.06 313 LYS B N 1
ATOM 5000 C CA . LYS B 1 313 ? 12.156 28.547 16.141 1 96.06 313 LYS B CA 1
ATOM 5001 C C . LYS B 1 313 ? 11.289 28.062 14.977 1 96.06 313 LYS B C 1
ATOM 5003 O O . LYS B 1 313 ? 10.281 28.703 14.648 1 96.06 313 LYS B O 1
ATOM 5008 N N . LYS B 1 314 ? 11.672 26.953 14.438 1 94.75 314 LYS B N 1
ATOM 5009 C CA . LYS B 1 314 ? 10.969 26.406 13.273 1 94.75 314 LYS B CA 1
ATOM 5010 C C . LYS B 1 314 ? 9.68 25.703 13.695 1 94.75 314 LYS B C 1
ATOM 5012 O O . LYS B 1 314 ? 9.609 25.109 14.766 1 94.75 314 LYS B O 1
ATOM 5017 N N . LEU B 1 315 ? 8.711 25.812 12.805 1 97.62 315 LEU B N 1
ATOM 5018 C CA . LEU B 1 315 ? 7.465 25.078 12.961 1 97.62 315 LEU B CA 1
ATOM 5019 C C . LEU B 1 315 ? 7.617 23.625 12.484 1 97.62 315 LEU B C 1
ATOM 5021 O O . LEU B 1 315 ? 8.633 23.281 11.883 1 97.62 315 LEU B O 1
ATOM 5025 N N . GLY B 1 316 ? 6.629 22.797 12.805 1 97.44 316 GLY B N 1
ATOM 5026 C CA . GLY B 1 316 ? 6.664 21.391 12.43 1 97.44 316 GLY B CA 1
ATOM 5027 C C . GLY B 1 316 ? 6.328 21.156 10.977 1 97.44 316 GLY B C 1
ATOM 5028 O O . GLY B 1 316 ? 6.609 20.094 10.43 1 97.44 316 GLY B O 1
ATOM 5029 N N . VAL B 1 317 ? 5.715 22.172 10.352 1 98.25 317 VAL B N 1
ATOM 5030 C CA . VAL B 1 317 ? 5.355 22.109 8.938 1 98.25 317 VAL B CA 1
ATOM 5031 C C . VAL B 1 317 ? 5.5 23.5 8.297 1 98.25 317 VAL B C 1
ATOM 5033 O O . VAL B 1 317 ? 5.09 24.5 8.883 1 98.25 317 VAL B O 1
ATOM 5036 N N . SER B 1 318 ? 6.133 23.609 7.195 1 97.81 318 SER B N 1
ATOM 5037 C CA . SER B 1 318 ? 6.258 24.859 6.465 1 97.81 318 SER B CA 1
ATOM 5038 C C . SER B 1 318 ? 5.07 25.078 5.531 1 97.81 318 SER B C 1
ATOM 5040 O O . SER B 1 318 ? 4.332 24.141 5.227 1 97.81 318 SER B O 1
ATOM 5042 N N . SER B 1 319 ? 4.902 26.281 5.125 1 98.19 319 SER B N 1
ATOM 5043 C CA . SER B 1 319 ? 3.848 26.562 4.156 1 98.19 319 SER B CA 1
ATOM 5044 C C . SER B 1 319 ? 4.098 25.844 2.838 1 98.19 319 SER B C 1
ATOM 5046 O O . SER B 1 319 ? 3.152 25.422 2.17 1 98.19 319 SER B O 1
ATOM 5048 N N . GLU B 1 320 ? 5.352 25.656 2.441 1 98.19 320 GLU B N 1
ATOM 5049 C CA . GLU B 1 320 ? 5.699 24.922 1.229 1 98.19 320 GLU B CA 1
ATOM 5050 C C . GLU B 1 320 ? 5.297 23.453 1.347 1 98.19 320 GLU B C 1
ATOM 5052 O O . GLU B 1 320 ? 4.809 22.859 0.384 1 98.19 320 GLU B O 1
ATOM 5057 N N . GLU B 1 321 ? 5.586 22.875 2.488 1 98.25 321 GLU B N 1
ATOM 5058 C CA . GLU B 1 321 ? 5.16 21.5 2.715 1 98.25 321 GLU B CA 1
ATOM 5059 C C . GLU B 1 321 ? 3.641 21.375 2.652 1 98.25 321 GLU B C 1
ATOM 5061 O O . GLU B 1 321 ? 3.115 20.422 2.066 1 98.25 321 GLU B O 1
ATOM 5066 N N . ALA B 1 322 ? 2.979 22.328 3.291 1 98.5 322 ALA B N 1
ATOM 5067 C CA . ALA B 1 322 ? 1.519 22.297 3.26 1 98.5 322 ALA B CA 1
ATOM 5068 C C . ALA B 1 322 ? 0.999 22.422 1.83 1 98.5 322 ALA B C 1
ATOM 5070 O O . ALA B 1 322 ? 0.012 21.766 1.469 1 98.5 322 ALA B O 1
ATOM 5071 N N . PHE B 1 323 ? 1.639 23.281 1.025 1 98.56 323 PHE B N 1
ATOM 5072 C CA . PHE B 1 323 ? 1.319 23.344 -0.396 1 98.56 323 PHE B CA 1
ATOM 5073 C C . PHE B 1 323 ? 1.48 21.969 -1.042 1 98.56 323 PHE B C 1
ATOM 5075 O O . PHE B 1 323 ? 0.604 21.516 -1.782 1 98.56 323 PHE B O 1
ATOM 5082 N N . HIS B 1 324 ? 2.568 21.328 -0.777 1 98.75 324 HIS B N 1
ATOM 5083 C CA . HIS B 1 324 ? 2.885 20.016 -1.343 1 98.75 324 HIS B CA 1
ATOM 5084 C C . HIS B 1 324 ? 1.836 18.984 -0.954 1 98.75 324 HIS B C 1
ATOM 5086 O O . HIS B 1 324 ? 1.462 18.141 -1.77 1 98.75 324 HIS B O 1
ATOM 5092 N N . HIS B 1 325 ? 1.332 19.047 0.327 1 98.38 325 HIS B N 1
ATOM 5093 C CA . HIS B 1 325 ? 0.269 18.156 0.774 1 98.38 325 HIS B CA 1
ATOM 5094 C C . HIS B 1 325 ? -0.957 18.266 -0.126 1 98.38 325 HIS B C 1
ATOM 5096 O O . HIS B 1 325 ? -1.479 17.25 -0.597 1 98.38 325 HIS B O 1
ATOM 5102 N N . LEU B 1 326 ? -1.36 19.5 -0.382 1 98.19 326 LEU B N 1
ATOM 5103 C CA . LEU B 1 326 ? -2.539 19.734 -1.208 1 98.19 326 LEU B CA 1
ATOM 5104 C C . LEU B 1 326 ? -2.27 19.344 -2.66 1 98.19 326 LEU B C 1
ATOM 5106 O O . LEU B 1 326 ? -3.133 18.781 -3.33 1 98.19 326 LEU B O 1
ATOM 5110 N N . ALA B 1 327 ? -1.066 19.672 -3.139 1 98.62 327 ALA B N 1
ATOM 5111 C CA . ALA B 1 327 ? -0.691 19.375 -4.52 1 98.62 327 ALA B CA 1
ATOM 5112 C C . ALA B 1 327 ? -0.787 17.875 -4.801 1 98.62 327 ALA B C 1
ATOM 5114 O O . ALA B 1 327 ? -1.177 17.469 -5.898 1 98.62 327 ALA B O 1
ATOM 5115 N N . PHE B 1 328 ? -0.451 17.078 -3.842 1 98.56 328 PHE B N 1
ATOM 5116 C CA . PHE B 1 328 ? -0.56 15.641 -4.004 1 98.56 328 PHE B CA 1
ATOM 5117 C C . PHE B 1 328 ? -2.004 15.227 -4.262 1 98.56 328 PHE B C 1
ATOM 5119 O O . PHE B 1 328 ? -2.281 14.461 -5.188 1 98.56 328 PHE B O 1
ATOM 5126 N N . ILE B 1 329 ? -2.896 15.727 -3.453 1 98.06 329 ILE B N 1
ATOM 5127 C CA . ILE B 1 329 ? -4.297 15.336 -3.564 1 98.06 329 ILE B CA 1
ATOM 5128 C C . ILE B 1 329 ? -4.855 15.797 -4.91 1 98.06 329 ILE B C 1
ATOM 5130 O O . ILE B 1 329 ? -5.543 15.039 -5.598 1 98.06 329 ILE B O 1
ATOM 5134 N N . VAL B 1 330 ? -4.535 17.016 -5.273 1 98.19 330 VAL B N 1
ATOM 5135 C CA . VAL B 1 330 ? -5 17.562 -6.539 1 98.19 330 VAL B CA 1
ATOM 5136 C C . VAL B 1 330 ? -4.473 16.719 -7.695 1 98.19 330 VAL B C 1
ATOM 5138 O O . VAL B 1 330 ? -5.223 16.359 -8.609 1 98.19 330 VAL B O 1
ATOM 5141 N N . ALA B 1 331 ? -3.199 16.375 -7.645 1 98.75 331 ALA B N 1
ATOM 5142 C CA . ALA B 1 331 ? -2.592 15.555 -8.695 1 98.75 331 ALA B CA 1
ATOM 5143 C C . ALA B 1 331 ? -3.23 14.172 -8.742 1 98.75 331 ALA B C 1
ATOM 5145 O O . ALA B 1 331 ? -3.494 13.641 -9.828 1 98.75 331 ALA B O 1
ATOM 5146 N N . ALA B 1 332 ? -3.455 13.562 -7.629 1 98.62 332 ALA B N 1
ATOM 5147 C CA . ALA B 1 332 ? -4.066 12.242 -7.566 1 98.62 332 ALA B CA 1
ATOM 5148 C C . ALA B 1 332 ? -5.461 12.25 -8.188 1 98.62 332 ALA B C 1
ATOM 5150 O O . ALA B 1 332 ? -5.805 11.359 -8.969 1 98.62 332 ALA B O 1
ATOM 5151 N N . LEU B 1 333 ? -6.238 13.266 -7.836 1 97.94 333 LEU B N 1
ATOM 5152 C CA . LEU B 1 333 ? -7.59 13.367 -8.367 1 97.94 333 LEU B CA 1
ATOM 5153 C C . LEU B 1 333 ? -7.566 13.602 -9.875 1 97.94 333 LEU B C 1
ATOM 5155 O O . LEU B 1 333 ? -8.398 13.062 -10.609 1 97.94 333 LEU B O 1
ATOM 5159 N N . LYS B 1 334 ? -6.641 14.445 -10.289 1 98.5 334 LYS B N 1
ATOM 5160 C CA . LYS B 1 334 ? -6.469 14.625 -11.727 1 98.5 334 LYS B CA 1
ATOM 5161 C C . LYS B 1 334 ? -6.109 13.312 -12.414 1 98.5 334 LYS B C 1
ATOM 5163 O O . LYS B 1 334 ? -6.594 13.031 -13.516 1 98.5 334 LYS B O 1
ATOM 5168 N N . SER B 1 335 ? -5.266 12.547 -11.812 1 98.81 335 SER B N 1
ATOM 5169 C CA . SER B 1 335 ? -4.895 11.234 -12.344 1 98.81 335 SER B CA 1
ATOM 5170 C C . SER B 1 335 ? -6.113 10.328 -12.469 1 98.81 335 SER B C 1
ATOM 5172 O O . SER B 1 335 ? -6.258 9.609 -13.461 1 98.81 335 SER B O 1
ATOM 5174 N N . VAL B 1 336 ? -6.938 10.305 -11.461 1 98.31 336 VAL B N 1
ATOM 5175 C CA . VAL B 1 336 ? -8.164 9.516 -11.492 1 98.31 336 VAL B CA 1
ATOM 5176 C C . VAL B 1 336 ? -9 9.898 -12.711 1 98.31 336 VAL B C 1
ATOM 5178 O O . VAL B 1 336 ? -9.523 9.031 -13.414 1 98.31 336 VAL B O 1
ATOM 5181 N N . GLU B 1 337 ? -9.109 11.141 -12.977 1 97.81 337 GLU B N 1
ATOM 5182 C CA . GLU B 1 337 ? -9.922 11.664 -14.07 1 97.81 337 GLU B CA 1
ATOM 5183 C C . GLU B 1 337 ? -9.305 11.328 -15.422 1 97.81 337 GLU B C 1
ATOM 5185 O O . GLU B 1 337 ? -10.016 10.922 -16.344 1 97.81 337 GLU B O 1
ATOM 5190 N N . THR B 1 338 ? -7.984 11.477 -15.516 1 98.31 338 THR B N 1
ATOM 5191 C CA . THR B 1 338 ? -7.336 11.406 -16.828 1 98.31 338 THR B CA 1
ATOM 5192 C C . THR B 1 338 ? -6.805 10.008 -17.094 1 98.31 338 THR B C 1
ATOM 5194 O O . THR B 1 338 ? -6.453 9.68 -18.219 1 98.31 338 THR B O 1
ATOM 5197 N N . GLU B 1 339 ? -6.66 9.211 -16 1 98.06 339 GLU B N 1
ATOM 5198 C CA . GLU B 1 339 ? -6.059 7.883 -16.062 1 98.06 339 GLU B CA 1
ATOM 5199 C C . GLU B 1 339 ? -4.621 7.953 -16.562 1 98.06 339 GLU B C 1
ATOM 5201 O O . GLU B 1 339 ? -4.199 7.121 -17.375 1 98.06 339 GLU B O 1
ATOM 5206 N N . GLN B 1 340 ? -3.953 8.992 -16.188 1 98.44 340 GLN B N 1
ATOM 5207 C CA . GLN B 1 340 ? -2.535 9.211 -16.453 1 98.44 340 GLN B CA 1
ATOM 5208 C C . GLN B 1 340 ? -1.785 9.57 -15.172 1 98.44 340 GLN B C 1
ATOM 5210 O O . GLN B 1 340 ? -2.367 10.133 -14.242 1 98.44 340 GLN B O 1
ATOM 5215 N N . ALA B 1 341 ? -0.536 9.156 -15.203 1 98.75 341 ALA B N 1
ATOM 5216 C CA . ALA B 1 341 ? 0.302 9.68 -14.125 1 98.75 341 ALA B CA 1
ATOM 5217 C C . ALA B 1 341 ? 0.406 11.203 -14.203 1 98.75 341 ALA B C 1
ATOM 5219 O O . ALA B 1 341 ? 0.509 11.766 -15.289 1 98.75 341 ALA B O 1
ATOM 5220 N N . VAL B 1 342 ? 0.399 11.867 -13.047 1 98.88 342 VAL B N 1
ATOM 5221 C CA . VAL B 1 342 ? 0.411 13.328 -12.992 1 98.88 342 VAL B CA 1
ATOM 5222 C C . VAL B 1 342 ? 1.576 13.805 -12.133 1 98.88 342 VAL B C 1
ATOM 5224 O O . VAL B 1 342 ? 1.785 13.297 -11.023 1 98.88 342 VAL B O 1
ATOM 5227 N N . LYS B 1 343 ? 2.34 14.734 -12.586 1 98.75 343 LYS B N 1
ATOM 5228 C CA . LYS B 1 343 ? 3.4 15.359 -11.805 1 98.75 343 LYS B CA 1
ATOM 5229 C C . LYS B 1 343 ? 2.824 16.328 -10.773 1 98.75 343 LYS B C 1
ATOM 5231 O O . LYS B 1 343 ? 1.872 17.062 -11.07 1 98.75 343 LYS B O 1
ATOM 5236 N N . LEU B 1 344 ? 3.418 16.344 -9.617 1 98.75 344 LEU B N 1
ATOM 5237 C CA . LEU B 1 344 ? 2.961 17.297 -8.609 1 98.75 344 LEU B CA 1
ATOM 5238 C C . LEU B 1 344 ? 3.428 18.703 -8.945 1 98.75 344 LEU B C 1
ATOM 5240 O O . LEU B 1 344 ? 4.594 18.906 -9.289 1 98.75 344 LEU B O 1
ATOM 5244 N N . GLU B 1 345 ? 2.572 19.641 -8.805 1 97.69 345 GLU B N 1
ATOM 5245 C CA . GLU B 1 345 ? 2.949 21.031 -8.992 1 97.69 345 GLU B CA 1
ATOM 5246 C C . GLU B 1 345 ? 3.891 21.5 -7.895 1 97.69 345 GLU B C 1
ATOM 5248 O O . GLU B 1 345 ? 3.768 21.078 -6.742 1 97.69 345 GLU B O 1
ATOM 5253 N N . GLN B 1 346 ? 4.746 22.328 -8.281 1 94.94 346 GLN B N 1
ATOM 5254 C CA . GLN B 1 346 ? 5.691 22.922 -7.336 1 94.94 346 GLN B CA 1
ATOM 5255 C C . GLN B 1 346 ? 5.434 24.422 -7.168 1 94.94 346 GLN B C 1
ATOM 5257 O O . GLN B 1 346 ? 4.781 25.047 -8.008 1 94.94 346 GLN B O 1
ATOM 5262 N N . VAL B 1 347 ? 5.945 24.906 -6.039 1 94.25 347 VAL B N 1
ATOM 5263 C CA . VAL B 1 347 ? 5.824 26.344 -5.816 1 94.25 347 VAL B CA 1
ATOM 5264 C C . VAL B 1 347 ? 7 27.062 -6.469 1 94.25 347 VAL B C 1
ATOM 5266 O O . VAL B 1 347 ? 8.133 26.594 -6.414 1 94.25 347 VAL B O 1
#

InterPro domains:
  IPR000683 Gfo/Idh/MocA-like oxidoreductase, N-terminal [PF01408] (6-128)
  IPR004104 Gfo/Idh/MocA-like oxidoreductase, C-terminal [PF02894] (142-344)
  IPR036291 NAD(P)-binding domain superfamily [SSF51735] (3-157)

pLDDT: mean 95.8, std 5.8, range [43.5, 98.94]

Radius of gyration: 30.06 Å; Cα contacts (8 Å, |Δi|>4): 1731; chains: 2; bounding box: 50×94×60 Å

Secondary structure (DSSP, 8-state):
---SPEEEEEE--SHHHHHHHHHHHHH-TTTEEEEEEE-SSHHHHHHHHHHHT--GGGEESSHHHHHT-TT-SEEEE-S-GGGHHHHHHHHHHTT-EEEEESSS-SSHHHHHHHHHHHHH-SS-EEEE-GGGG-HHHHHHHHHHHTTTT-SEEEEEEEEEEE--TT-TTTTSHHHHS--STTTHHHHHHHHHHHHHHHHH--EEEEEEEEE---GGGSS--EEEEEEEETTS-EEEEEEEEEESS--EEEEEEEESS-EEEEETTTEEEEE-TTS-EE--HHHHTTGGGSTTTT--HHHHHHHHHHHHHHH-PPPSS-HHHHHHHHHHHHHHHHHHHHTB-EEPP--/---SPEEEEEE--SHHHHHHHHHHHHH-TTTEEEEEEE-SSHHHHHHHHHHHT--GGGEESSHHHHHT-TT-SEEEE-S-GGGHHHHHHHHHHTT-EEEEESSS-SSHHHHHHHHHHHHH-SS-EEEE-GGGG-HHHHHHHHHHHTTTT-SEEEEEEEEEEE--TT-TTTTSHHHHS--STTTHHHHHHHHHHHHHHHHH--EEEEEEEEE---GGGSS--EEEEEEEETTS-EEEEEEEEEESS--EEEEEEEESS-EEEEEGGGEEEEE-TTS-EE--HHHHGGGGGSTTTT--HHHHHHHHHHHHHHH-PPPSS-HHHHHHHHHHHHHHHHHHHHTB-EEPP--

Organism: NCBI:txid747725